Protein AF-0000000084470273 (afdb_homodimer)

Radius of gyration: 23.3 Å; Cα contacts (8 Å, |Δi|>4): 1400; chains: 2; bounding box: 47×70×51 Å

Sequence (486 aa):
MCSEKPTNELYQWSVVSALVDGVASNGLPMSQLLEHGDHGLGTFRGMQGELIVLDGKGFQMRHDGTTRPIDLSPTGDVTPFGMVTRFAPTSTSSASVSEKSGVEPVLSKLCPDARNTHIAFRLDGAFKSITCRTAEGQCFPGEGLKDVVGRQVSITLGPARGTVVGFRSPEFLQGVAVAGVHMHFIDEKRSAGGHVLALETDGEVRVQVAELWRTVMDLPRGDTQFNEATMKLDAEGIRNAEGMCSEKPTNELYQWSVVSALVDGVASNGLPMSQLLEHGDHGLGTFRGMQGELIVLDGKGFQMRHDGTTRPIDLSPTGDVTPFGMVTRFAPTSTSSASVSEKSGVEPVLSKLCPDARNTHIAFRLDGAFKSITCRTAEGQCFPGEGLKDVVGRQVSITLGPARGTVVGFRSPEFLQGVAVAGVHMHFIDEKRSAGGHVLALETDGEVRVQVAELWRTVMDLPRGDTQFNEATMKLDAEGIRNAEG

Secondary structure (DSSP, 8-state):
----PPSSEEEEES-HHHHHTT--SS-EEHHHHTTS-SEEEEE-GGG-SEEEEETTEEEEEPTTS-EEE---STTS-EESSEEEE----SEEEEE--SSGGGHHHHHHHH-TT-TTSEEEEEEEEEEEEEEEEE----SSTT--HHHHHHT-EEEEE-SEEEEEEEEEE-GGGBTTB-BEEEEEEEETTSSSEEEEEEEEESS-EEEEEEEE-EEEEEPPSS-HHHHH------HHHHHHHH-/----PPSSEEEEES-HHHHHTT--SS-EEHHHHTTS-SEEEEE-GGG-SEEEEETTEEEEEPTTS-EEE---STTS-EESSEEEE----SEEEEE--SSGGGHHHHHHHH-TT-TTSEEEEEEEEEEEEEEEEE----SSTT--HHHHHHT-EEEEE-SEEEEEEEEEE-GGGBTTB-BEEEEEEEETTSSSEEEEEEEEESS-EEEEEEEE-EEEEEPPSS-HHHHH------HHHHHHHH-

Foldseek 3Di:
DPPPQDFQAKEKEAFQLLQQQQNFQDAAQPLVVLVAAQAWKAAWRLRAAIWGRHRSWIWGQGQVFWIDTWDRPPPTIGTNIMMHGHHDFPDKDKDWDAKPVRVQVVQCVRPVPQQAFKKKKKWFFWWAKWKAKIFNGHPDGRDGLLVRLVPIDIDMDPRFGWMKTWMAHHPVCQLRYQHGIWIKIAGPVRTGIHTTPMTGGPHMIMMTMDTRHHYDYDYDDPDPSSVPGPSDGDRVSSVVRGD/DPPPQDFQAKEKEAFQLLQQQQNFQDAAQVLVVLVAAQAWKAAWRLRAAIWGRHRSWIWGQGQVFWIDTWDRPPPTIGTNIMMHGHHDFPDKDKDWDAKPVRVQVVQCVRPVPQQAFKKKKKWFFWWAKWKAKIFNGHPDGRDHLLVRLVPIDIDMDPRFGWMKTWMAHHPVCQLRYQHGIWIKIATPVRTGIHTTPMTGGPHMIMMTMDTRHHYDYDYDDPDPSSVPGPSDGDRVSSVVRGD

Nearest PDB structures (foldseek):
  4bt2-assembly1_A  TM=9.642E-01  e=9.698E-26  Brevibacillus brevis
  5yho-assembly1_B  TM=9.409E-01  e=8.278E-25  Klebsiella aerogenes
  6j92-assembly1_A  TM=9.399E-01  e=9.804E-25  Klebsiella aerogenes
  5xne-assembly1_B  TM=9.402E-01  e=6.605E-25  Bacillus subtilis subsp. subtilis str. 168
  6j3d-assembly1_B  TM=9.343E-01  e=7.909E-24  Bacillus spizizenii str. W23

Structure (mmCIF, N/CA/C/O backbone):
data_AF-0000000084470273-model_v1
#
loop_
_entity.id
_entity.type
_entity.pdbx_description
1 polymer 'Alpha-acetolactate decarboxylase'
#
loop_
_atom_site.group_PDB
_atom_site.id
_atom_site.type_symbol
_atom_site.label_atom_id
_atom_site.label_alt_id
_atom_site.label_comp_id
_atom_site.label_asym_id
_atom_site.label_entity_id
_atom_site.label_seq_id
_atom_site.pdbx_PDB_ins_code
_atom_site.Cartn_x
_atom_site.Cartn_y
_atom_site.Cartn_z
_atom_site.occupancy
_atom_site.B_iso_or_equiv
_atom_site.auth_seq_id
_atom_site.auth_comp_id
_atom_site.auth_asym_id
_atom_site.auth_atom_id
_atom_site.pdbx_PDB_model_num
ATOM 1 N N . MET A 1 1 ? 9.93 -10.586 26.5 1 27.81 1 MET A N 1
ATOM 2 C CA . MET A 1 1 ? 10.438 -9.25 26.188 1 27.81 1 MET A CA 1
ATOM 3 C C . MET A 1 1 ? 9.438 -8.469 25.344 1 27.81 1 MET A C 1
ATOM 5 O O . MET A 1 1 ? 8.992 -8.945 24.312 1 27.81 1 MET A O 1
ATOM 9 N N . CYS A 1 2 ? 8.555 -7.734 25.906 1 41.69 2 CYS A N 1
ATOM 10 C CA . CYS A 1 2 ? 7.527 -6.879 25.312 1 41.69 2 CYS A CA 1
ATOM 11 C C . CYS A 1 2 ? 8.062 -6.152 24.094 1 41.69 2 CYS A C 1
ATOM 13 O O . CYS A 1 2 ? 9.031 -5.395 24.188 1 41.69 2 CYS A O 1
ATOM 15 N N . SER A 1 3 ? 8.125 -6.664 22.891 1 51.19 3 SER A N 1
ATOM 16 C CA . SER A 1 3 ? 8.797 -6.227 21.672 1 51.19 3 SER A CA 1
ATOM 17 C C . SER A 1 3 ? 8.586 -4.734 21.422 1 51.19 3 SER A C 1
ATOM 19 O O . SER A 1 3 ? 7.465 -4.234 21.516 1 51.19 3 SER A O 1
ATOM 21 N N . GLU A 1 4 ? 9.516 -3.729 21.703 1 73.38 4 GLU A N 1
ATOM 22 C CA . GLU A 1 4 ? 9.539 -2.297 21.422 1 73.38 4 GLU A CA 1
ATOM 23 C C . GLU A 1 4 ? 8.859 -1.985 20.094 1 73.38 4 GLU A C 1
ATOM 25 O O . GLU A 1 4 ? 9.039 -2.703 19.109 1 73.38 4 GLU A O 1
ATOM 30 N N . LYS A 1 5 ? 7.836 -1.074 20.109 1 87.75 5 LYS A N 1
ATOM 31 C CA . LYS A 1 5 ? 7.121 -0.653 18.906 1 87.75 5 LYS A CA 1
ATOM 32 C C . LYS A 1 5 ? 8.078 -0.064 17.875 1 87.75 5 LYS A C 1
ATOM 34 O O . LYS A 1 5 ? 8.906 0.786 18.203 1 87.75 5 LYS A O 1
ATOM 39 N N . PRO A 1 6 ? 8.125 -0.538 16.688 1 94.81 6 PRO A N 1
ATOM 40 C CA . PRO A 1 6 ? 9.086 -0.103 15.68 1 94.81 6 PRO A CA 1
ATOM 41 C C . PRO A 1 6 ? 8.984 1.389 15.367 1 94.81 6 PRO A C 1
ATOM 43 O O . PRO A 1 6 ? 7.887 1.944 15.344 1 94.81 6 PRO A O 1
ATOM 46 N N . THR A 1 7 ? 10.125 2.076 15.227 1 98.25 7 THR A N 1
ATOM 47 C CA . THR A 1 7 ? 10.164 3.463 14.773 1 98.25 7 THR A CA 1
ATOM 48 C C . THR A 1 7 ? 10.227 3.531 13.25 1 98.25 7 THR A C 1
ATOM 50 O O . THR A 1 7 ? 10.672 2.582 12.602 1 98.25 7 THR A O 1
ATOM 53 N N . ASN A 1 8 ? 9.727 4.617 12.711 1 98.69 8 ASN A N 1
ATOM 54 C CA . ASN A 1 8 ? 9.844 4.965 11.297 1 98.69 8 ASN A CA 1
ATOM 55 C C . ASN A 1 8 ? 9.172 3.924 10.406 1 98.69 8 ASN A C 1
ATOM 57 O O . ASN A 1 8 ? 9.672 3.607 9.328 1 98.69 8 ASN A O 1
ATOM 61 N N . GLU A 1 9 ? 8.188 3.277 10.953 1 98.56 9 GLU A N 1
ATOM 62 C CA . GLU A 1 9 ? 7.18 2.533 10.203 1 98.56 9 GLU A CA 1
ATOM 63 C C . GLU A 1 9 ? 5.934 3.379 9.961 1 98.56 9 GLU A C 1
ATOM 65 O O . GLU A 1 9 ? 5.418 4.012 10.891 1 98.56 9 GLU A O 1
ATOM 70 N N . LEU A 1 10 ? 5.523 3.447 8.695 1 98.94 10 LEU A N 1
ATOM 71 C CA . LEU A 1 10 ? 4.289 4.176 8.43 1 98.94 10 LEU A CA 1
ATOM 72 C C . LEU A 1 10 ? 3.068 3.305 8.703 1 98.94 10 LEU A C 1
ATOM 74 O O . LEU A 1 10 ? 2.963 2.191 8.188 1 98.94 10 LEU A O 1
ATOM 78 N N . TYR A 1 11 ? 2.264 3.764 9.562 1 98.94 11 TYR A N 1
ATOM 79 C CA . TYR A 1 11 ? 0.919 3.207 9.664 1 98.94 11 TYR A CA 1
ATOM 80 C C . TYR A 1 11 ? -0.092 4.086 8.938 1 98.94 11 TYR A C 1
ATOM 82 O O . TYR A 1 11 ? -0.134 5.301 9.148 1 98.94 11 TYR A O 1
ATOM 90 N N . GLN A 1 12 ? -0.857 3.439 8.125 1 98.94 12 GLN A N 1
ATOM 91 C CA . GLN A 1 12 ? -1.868 4.152 7.352 1 98.94 12 GLN A CA 1
ATOM 92 C C . GLN A 1 12 ? -3.236 3.486 7.488 1 98.94 12 GLN A C 1
ATOM 94 O O . GLN A 1 12 ? -3.363 2.273 7.309 1 98.94 12 GLN A O 1
ATOM 99 N N . TRP A 1 13 ? -4.207 4.281 7.871 1 98.88 13 TRP A N 1
ATOM 100 C CA . TRP A 1 13 ? -5.602 3.848 7.824 1 98.88 13 TRP A CA 1
ATOM 101 C C . TRP A 1 13 ? -6.285 4.344 6.555 1 98.88 13 TRP A C 1
ATOM 103 O O . TRP A 1 13 ? -6.34 5.547 6.301 1 98.88 13 TRP A O 1
ATOM 113 N N . SER A 1 14 ? -6.797 3.373 5.766 1 98.75 14 SER A N 1
ATOM 114 C CA . SER A 1 14 ? -7.539 3.645 4.539 1 98.75 14 SER A CA 1
ATOM 115 C C . SER A 1 14 ? -6.66 4.336 3.504 1 98.75 14 SER A C 1
ATOM 117 O O . SER A 1 14 ? -5.438 4.184 3.514 1 98.75 14 SER A O 1
ATOM 119 N N . VAL A 1 15 ? -7.215 4.848 2.455 1 98.62 15 VAL A N 1
ATOM 120 C CA . VAL A 1 15 ? -6.48 5.438 1.339 1 98.62 15 VAL A CA 1
ATOM 121 C C . VAL A 1 15 ? -7.172 6.719 0.885 1 98.62 15 VAL A C 1
ATOM 123 O O . VAL A 1 15 ? -8.367 6.906 1.125 1 98.62 15 VAL A O 1
ATOM 126 N N . VAL A 1 16 ? -6.449 7.562 0.228 1 97.75 16 VAL A N 1
ATOM 127 C CA . VAL A 1 16 ? -6.934 8.883 -0.166 1 97.75 16 VAL A CA 1
ATOM 128 C C . VAL A 1 16 ? -8.078 8.727 -1.169 1 97.75 16 VAL A C 1
ATOM 130 O O . VAL A 1 16 ? -9.047 9.492 -1.133 1 97.75 16 VAL A O 1
ATOM 133 N N . SER A 1 17 ? -8 7.727 -2.068 1 97.56 17 SER A N 1
ATOM 134 C CA . SER A 1 17 ? -9.023 7.523 -3.09 1 97.56 17 SER A CA 1
ATOM 135 C C . SER A 1 17 ? -10.383 7.254 -2.463 1 97.56 17 SER A C 1
ATOM 137 O O . SER A 1 17 ? -11.422 7.578 -3.051 1 97.56 17 SER A O 1
ATOM 139 N N . ALA A 1 18 ? -10.406 6.691 -1.299 1 98.31 18 ALA A N 1
ATOM 140 C CA . ALA A 1 18 ? -11.672 6.492 -0.593 1 98.31 18 ALA A CA 1
ATOM 141 C C . ALA A 1 18 ? -12.312 7.828 -0.226 1 98.31 18 ALA A C 1
ATOM 143 O O . ALA A 1 18 ? -13.523 7.996 -0.35 1 98.31 18 ALA A O 1
ATOM 144 N N . LEU A 1 19 ? -11.508 8.812 0.245 1 97.56 19 LEU A N 1
ATOM 145 C CA . LEU A 1 19 ? -12.016 10.148 0.549 1 97.56 19 LEU A CA 1
ATOM 146 C C . LEU A 1 19 ? -12.547 10.828 -0.709 1 97.56 19 LEU A C 1
ATOM 148 O O . LEU A 1 19 ? -13.562 11.523 -0.659 1 97.56 19 LEU A O 1
ATOM 152 N N . VAL A 1 20 ? -11.797 10.602 -1.802 1 97.06 20 VAL A N 1
ATOM 153 C CA . VAL A 1 20 ? -12.227 11.164 -3.082 1 97.06 20 VAL A CA 1
ATOM 154 C C . VAL A 1 20 ? -13.641 10.695 -3.406 1 97.06 20 VAL A C 1
ATOM 156 O O . VAL A 1 20 ? -14.461 11.469 -3.908 1 97.06 20 VAL A O 1
ATOM 159 N N . ASP A 1 21 ? -13.969 9.477 -2.975 1 97.38 21 ASP A N 1
ATOM 160 C CA . ASP A 1 21 ? -15.273 8.883 -3.244 1 97.38 21 ASP A CA 1
ATOM 161 C C . ASP A 1 21 ? -16.25 9.18 -2.111 1 97.38 21 ASP A C 1
ATOM 163 O O . ASP A 1 21 ? -17.391 8.688 -2.121 1 97.38 21 ASP A O 1
ATOM 167 N N . GLY A 1 22 ? -15.789 9.891 -1.134 1 97.75 22 GLY A N 1
ATOM 168 C CA . GLY A 1 22 ? -16.688 10.352 -0.089 1 97.75 22 GLY A CA 1
ATOM 169 C C . GLY A 1 22 ? -16.812 9.375 1.065 1 97.75 22 GLY A C 1
ATOM 170 O O . GLY A 1 22 ? -17.719 9.5 1.893 1 97.75 22 GLY A O 1
ATOM 171 N N . VAL A 1 23 ? -15.945 8.391 1.112 1 98.5 23 VAL A N 1
ATOM 172 C CA . VAL A 1 23 ? -15.953 7.43 2.213 1 98.5 23 VAL A CA 1
ATOM 173 C C . VAL A 1 23 ? -15.391 8.078 3.473 1 98.5 23 VAL A C 1
ATOM 175 O O . VAL A 1 23 ? -14.172 8.148 3.652 1 98.5 23 VAL A O 1
ATOM 178 N N . ALA A 1 24 ? -16.281 8.484 4.375 1 98.5 24 ALA A N 1
ATOM 179 C CA . ALA A 1 24 ? -15.805 9.195 5.555 1 98.5 24 ALA A CA 1
ATOM 180 C C . ALA A 1 24 ? -16.812 9.117 6.695 1 98.5 24 ALA A C 1
ATOM 182 O O . ALA A 1 24 ? -16.719 9.867 7.672 1 98.5 24 ALA A O 1
ATOM 183 N N . SER A 1 25 ? -17.828 8.227 6.613 1 98.19 25 SER A N 1
ATOM 184 C CA . SER A 1 25 ? -18.859 8.094 7.645 1 98.19 25 SER A CA 1
ATOM 185 C C . SER A 1 25 ? -18.328 7.328 8.852 1 98.19 25 SER A C 1
ATOM 187 O O . SER A 1 25 ? -18.781 7.547 9.977 1 98.19 25 SER A O 1
ATOM 189 N N . ASN A 1 26 ? -17.469 6.414 8.594 1 97.69 26 ASN A N 1
ATOM 190 C CA . ASN A 1 26 ? -16.844 5.59 9.625 1 97.69 26 ASN A CA 1
ATOM 191 C C . ASN A 1 26 ? -15.328 5.762 9.633 1 97.69 26 ASN A C 1
ATOM 193 O O . ASN A 1 26 ? -14.773 6.453 8.781 1 97.69 26 ASN A O 1
ATOM 197 N N . GLY A 1 27 ? -14.703 5.215 10.633 1 98 27 GLY A N 1
ATOM 198 C CA . GLY A 1 27 ? -13.258 5.316 10.695 1 98 27 GLY A CA 1
ATOM 199 C C . GLY A 1 27 ? -12.648 4.562 11.859 1 98 27 GLY A C 1
ATOM 200 O O . GLY A 1 27 ? -13.344 3.809 12.547 1 98 27 GLY A O 1
ATOM 201 N N . LEU A 1 28 ? -11.414 4.684 12.008 1 98.62 28 LEU A N 1
ATOM 202 C CA . LEU A 1 28 ? -10.625 4.125 13.102 1 98.62 28 LEU A CA 1
ATOM 203 C C . LEU A 1 28 ? -10.68 5.031 14.328 1 98.62 28 LEU A C 1
ATOM 205 O O . LEU A 1 28 ? -10.484 6.242 14.219 1 98.62 28 LEU A O 1
ATOM 209 N N . PRO A 1 29 ? -11.008 4.453 15.469 1 98.62 29 PRO A N 1
ATOM 210 C CA . PRO A 1 29 ? -10.883 5.285 16.656 1 98.62 29 PRO A CA 1
ATOM 211 C C . PRO A 1 29 ? -9.5 5.918 16.797 1 98.62 29 PRO A C 1
ATOM 213 O O . PRO A 1 29 ? -8.484 5.246 16.594 1 98.62 29 PRO A O 1
ATOM 216 N N . MET A 1 30 ? -9.5 7.195 17.188 1 98.56 30 MET A N 1
ATOM 217 C CA . MET A 1 30 ? -8.242 7.934 17.266 1 98.56 30 MET A CA 1
ATOM 218 C C . MET A 1 30 ? -7.297 7.301 18.281 1 98.56 30 MET A C 1
ATOM 220 O O . MET A 1 30 ? -6.078 7.309 18.094 1 98.56 30 MET A O 1
ATOM 224 N N . SER A 1 31 ? -7.855 6.766 19.344 1 98.44 31 SER A N 1
ATOM 225 C CA . SER A 1 31 ? -7.039 6.094 20.344 1 98.44 31 SER A CA 1
ATOM 226 C C . SER A 1 31 ? -6.246 4.941 19.734 1 98.44 31 SER A C 1
ATOM 228 O O . SER A 1 31 ? -5.105 4.691 20.125 1 98.44 31 SER A O 1
ATOM 230 N N . GLN A 1 32 ? -6.797 4.246 18.812 1 98.25 32 GLN A N 1
ATOM 231 C CA . GLN A 1 32 ? -6.113 3.15 18.141 1 98.25 32 GLN A CA 1
ATOM 232 C C . GLN A 1 32 ? -5.059 3.674 17.172 1 98.25 32 GLN A C 1
ATOM 234 O O . GLN A 1 32 ? -3.963 3.115 17.078 1 98.25 32 GLN A O 1
ATOM 239 N N . LEU A 1 33 ? -5.453 4.715 16.422 1 98.62 33 LEU A N 1
ATOM 240 C CA . LEU A 1 33 ? -4.473 5.316 15.516 1 98.62 33 LEU A CA 1
ATOM 241 C C . LEU A 1 33 ? -3.201 5.691 16.266 1 98.62 33 LEU A C 1
ATOM 243 O O . LEU A 1 33 ? -2.094 5.395 15.82 1 98.62 33 LEU A O 1
ATOM 247 N N . LEU A 1 34 ? -3.35 6.293 17.422 1 98.38 34 LEU A N 1
ATOM 248 C CA . LEU A 1 34 ? -2.223 6.84 18.172 1 98.38 34 LEU A CA 1
ATOM 249 C C . LEU A 1 34 ? -1.395 5.727 18.797 1 98.38 34 LEU A C 1
ATOM 251 O O . LEU A 1 34 ? -0.276 5.965 19.25 1 98.38 34 LEU A O 1
ATOM 255 N N . GLU A 1 35 ? -1.901 4.516 18.828 1 97.81 35 GLU A N 1
ATOM 256 C CA . GLU A 1 35 ? -1.09 3.371 19.234 1 97.81 35 GLU A CA 1
ATOM 257 C C . GLU A 1 35 ? 0.026 3.102 18.234 1 97.81 35 GLU A C 1
ATOM 259 O O . GLU A 1 35 ? 1.032 2.475 18.578 1 97.81 35 GLU A O 1
ATOM 264 N N . HIS A 1 36 ? -0.146 3.607 17.047 1 98.25 36 HIS A N 1
ATOM 265 C CA . HIS A 1 36 ? 0.781 3.252 15.984 1 98.25 36 HIS A CA 1
ATOM 266 C C . HIS A 1 36 ? 1.788 4.371 15.734 1 98.25 36 HIS A C 1
ATOM 268 O O . HIS A 1 36 ? 2.734 4.195 14.961 1 98.25 36 HIS A O 1
ATOM 274 N N . GLY A 1 37 ? 1.578 5.52 16.297 1 98.56 37 GLY A N 1
ATOM 275 C CA . GLY A 1 37 ? 2.531 6.574 16.016 1 98.56 37 GLY A CA 1
ATOM 276 C C . GLY A 1 37 ? 2.289 7.836 16.812 1 98.56 37 GLY A C 1
ATOM 277 O O . GLY A 1 37 ? 1.242 7.984 17.453 1 98.56 37 GLY A O 1
ATOM 278 N N . ASP A 1 38 ? 3.256 8.789 16.766 1 98.88 38 ASP A N 1
ATOM 279 C CA . ASP A 1 38 ? 3.23 10.039 17.516 1 98.88 38 ASP A CA 1
ATOM 280 C C . ASP A 1 38 ? 3.385 11.242 16.594 1 98.88 38 ASP A C 1
ATOM 282 O O . ASP A 1 38 ? 3.549 12.367 17.047 1 98.88 38 ASP A O 1
ATOM 286 N N . HIS A 1 39 ? 3.445 11.008 15.336 1 98.94 39 HIS A N 1
ATOM 287 C CA . HIS A 1 39 ? 3.641 11.969 14.258 1 98.94 39 HIS A CA 1
ATOM 288 C C . HIS A 1 39 ? 2.752 11.648 13.062 1 98.94 39 HIS A C 1
ATOM 290 O O . HIS A 1 39 ? 2.824 10.539 12.516 1 98.94 39 HIS A O 1
ATOM 296 N N . GLY A 1 40 ? 1.909 12.609 12.711 1 98.88 40 GLY A N 1
ATOM 297 C CA . GLY A 1 40 ? 1.104 12.227 11.555 1 98.88 40 GLY A CA 1
ATOM 298 C C . GLY A 1 40 ? 0.033 13.242 11.219 1 98.88 40 GLY A C 1
ATOM 299 O O . GLY A 1 40 ? 0.014 14.344 11.773 1 98.88 40 GLY A O 1
ATOM 300 N N . LEU A 1 41 ? -0.752 12.969 10.211 1 98.75 41 LEU A N 1
ATOM 301 C CA . LEU A 1 41 ? -1.821 13.82 9.711 1 98.75 41 LEU A CA 1
ATOM 302 C C . LEU A 1 41 ? -2.982 12.984 9.18 1 98.75 41 LEU A C 1
ATOM 304 O O . LEU A 1 41 ? -2.85 11.773 9.008 1 98.75 41 LEU A O 1
ATOM 308 N N . GLY A 1 42 ? -4.086 13.578 8.945 1 98 42 GLY A N 1
ATOM 309 C CA . GLY A 1 42 ? -5.312 12.969 8.469 1 98 42 GLY A CA 1
ATOM 310 C C . GLY A 1 42 ? -6.523 13.867 8.602 1 98 42 GLY A C 1
ATOM 311 O O . GLY A 1 42 ? -6.414 15.086 8.445 1 98 42 GLY A O 1
ATOM 312 N N . THR A 1 43 ? -7.621 13.242 8.68 1 97.88 43 THR A N 1
ATOM 313 C CA . THR A 1 43 ? -8.867 13.984 8.82 1 97.88 43 THR A CA 1
ATOM 314 C C . THR A 1 43 ? -9.828 13.25 9.75 1 97.88 43 THR A C 1
ATOM 316 O O . THR A 1 43 ? -9.445 12.289 10.422 1 97.88 43 THR A O 1
ATOM 319 N N . PHE A 1 44 ? -11.023 13.789 9.906 1 97.81 44 PHE A N 1
ATOM 320 C CA . PHE A 1 44 ? -12.016 13.273 10.844 1 97.81 44 PHE A CA 1
ATOM 321 C C . PHE A 1 44 ? -13.258 12.797 10.102 1 97.81 44 PHE A C 1
ATOM 323 O O . PHE A 1 44 ? -13.398 13.031 8.898 1 97.81 44 PHE A O 1
ATOM 330 N N . ARG A 1 45 ? -14.125 12.094 10.883 1 97.81 45 ARG A N 1
ATOM 331 C CA . ARG A 1 45 ? -15.414 11.688 10.336 1 97.81 45 ARG A CA 1
ATOM 332 C C . ARG A 1 45 ? -16.062 12.828 9.555 1 97.81 45 ARG A C 1
ATOM 334 O O . ARG A 1 45 ? -16.094 13.969 10.016 1 97.81 45 ARG A O 1
ATOM 341 N N . GLY A 1 46 ? -16.484 12.453 8.328 1 97.62 46 GLY A N 1
ATOM 342 C CA . GLY A 1 46 ? -17.125 13.445 7.473 1 97.62 46 GLY A CA 1
ATOM 343 C C . GLY A 1 46 ? -16.156 14.477 6.934 1 97.62 46 GLY A C 1
ATOM 344 O O . GLY A 1 46 ? -16.562 15.539 6.473 1 97.62 46 GLY A O 1
ATOM 345 N N . MET A 1 47 ? -14.859 14.211 7.059 1 96.88 47 MET A N 1
ATOM 346 C CA . MET A 1 47 ? -13.805 15.125 6.637 1 96.88 47 MET A CA 1
ATOM 347 C C . MET A 1 47 ? -13.945 16.484 7.328 1 96.88 47 MET A C 1
ATOM 349 O O . MET A 1 47 ? -13.711 17.516 6.715 1 96.88 47 MET A O 1
ATOM 353 N N . GLN A 1 48 ? -14.398 16.406 8.594 1 95.44 48 GLN A N 1
ATOM 354 C CA . GLN A 1 48 ? -14.625 17.609 9.375 1 95.44 48 GLN A CA 1
ATOM 355 C C . GLN A 1 48 ? -13.344 18.047 10.094 1 95.44 48 GLN A C 1
ATOM 357 O O . GLN A 1 48 ? -13.188 17.781 11.289 1 95.44 48 GLN A O 1
ATOM 362 N N . GLY A 1 49 ? -12.523 18.812 9.367 1 95.19 49 GLY A N 1
ATOM 363 C CA . GLY A 1 49 ? -11.305 19.328 9.969 1 95.19 49 GLY A CA 1
ATOM 364 C C . GLY A 1 49 ? -10.07 18.531 9.57 1 95.19 49 GLY A C 1
ATOM 365 O O . GLY A 1 49 ? -10.156 17.578 8.805 1 95.19 49 GLY A O 1
ATOM 366 N N . GLU A 1 50 ? -8.961 19.016 10.062 1 96.31 50 GLU A N 1
ATOM 367 C CA . GLU A 1 50 ? -7.66 18.422 9.789 1 96.31 50 GLU A CA 1
ATOM 368 C C . GLU A 1 50 ? -7.035 17.844 11.055 1 96.31 50 GLU A C 1
ATOM 370 O O . GLU A 1 50 ? -7.141 18.438 12.133 1 96.31 50 GLU A O 1
ATOM 375 N N . LEU A 1 51 ? -6.449 16.719 10.891 1 98.06 51 LEU A N 1
ATOM 376 C CA . LEU A 1 51 ? -5.766 16.062 11.992 1 98.06 51 LEU A CA 1
ATOM 377 C C . LEU A 1 51 ? -4.273 16.391 11.984 1 98.06 51 LEU A C 1
ATOM 379 O O . LEU A 1 51 ? -3.625 16.312 10.938 1 98.06 51 LEU A O 1
ATOM 383 N N . ILE A 1 52 ? -3.768 16.766 13.102 1 98.44 52 ILE A N 1
ATOM 384 C CA . ILE A 1 52 ? -2.334 16.875 13.344 1 98.44 52 ILE A CA 1
ATOM 385 C C . ILE A 1 52 ? -1.944 16.031 14.555 1 98.44 52 ILE A C 1
ATOM 387 O O . ILE A 1 52 ? -2.5 16.203 15.641 1 98.44 52 ILE A O 1
ATOM 391 N N . VAL A 1 53 ? -1.119 15.094 14.344 1 98.88 53 VAL A N 1
ATOM 392 C CA . VAL A 1 53 ? -0.507 14.352 15.438 1 98.88 53 VAL A CA 1
ATOM 393 C C . VAL A 1 53 ? 0.931 14.82 15.648 1 98.88 53 VAL A C 1
ATOM 395 O O . VAL A 1 53 ? 1.759 14.727 14.734 1 98.88 53 VAL A O 1
ATOM 398 N N . LEU A 1 54 ? 1.187 15.336 16.781 1 98.75 54 LEU A N 1
ATOM 399 C CA . LEU A 1 54 ? 2.494 15.883 17.125 1 98.75 54 LEU A CA 1
ATOM 400 C C . LEU A 1 54 ? 2.906 15.461 18.531 1 98.75 54 LEU A C 1
ATOM 402 O O . LEU A 1 54 ? 2.197 15.75 19.5 1 98.75 54 LEU A O 1
ATOM 406 N N . ASP A 1 55 ? 4.02 14.719 18.609 1 98.25 55 ASP A N 1
ATOM 407 C CA . ASP A 1 55 ? 4.574 14.258 19.875 1 98.25 55 ASP A CA 1
ATOM 408 C C . ASP A 1 55 ? 3.564 13.406 20.641 1 98.25 55 ASP A C 1
ATOM 410 O O . ASP A 1 55 ? 3.406 13.555 21.859 1 98.25 55 ASP A O 1
ATOM 414 N N . GLY A 1 56 ? 2.834 12.648 19.922 1 98.12 56 GLY A N 1
ATOM 415 C CA . GLY A 1 56 ? 1.938 11.672 20.531 1 98.12 56 GLY A CA 1
ATOM 416 C C . GLY A 1 56 ? 0.579 12.25 20.875 1 98.12 56 GLY A C 1
ATOM 417 O O . GLY A 1 56 ? -0.296 11.531 21.375 1 98.12 56 GLY A O 1
ATOM 418 N N . LYS A 1 57 ? 0.421 13.516 20.625 1 98.38 57 LYS A N 1
ATOM 419 C CA . LYS A 1 57 ? -0.863 14.172 20.875 1 98.38 57 LYS A CA 1
ATOM 420 C C . LYS A 1 57 ? -1.553 14.523 19.562 1 98.38 57 LYS A C 1
ATOM 422 O O . LYS A 1 57 ? -0.898 14.945 18.594 1 98.38 57 LYS A O 1
ATOM 427 N N . GLY A 1 58 ? -2.871 14.344 19.562 1 98.38 58 GLY A N 1
ATOM 428 C CA . GLY A 1 58 ? -3.662 14.68 18.391 1 98.38 58 GLY A CA 1
ATOM 429 C C . GLY A 1 58 ? -4.477 15.945 18.562 1 98.38 58 GLY A C 1
ATOM 430 O O . GLY A 1 58 ? -4.992 16.219 19.656 1 98.38 58 GLY A O 1
ATOM 431 N N . PHE A 1 59 ? -4.602 16.703 17.5 1 98.38 59 PHE A N 1
ATOM 432 C CA . PHE A 1 59 ? -5.387 17.922 17.469 1 98.38 59 PHE A CA 1
ATOM 433 C C . PHE A 1 59 ? -6.27 17.953 16.219 1 98.38 59 PHE A C 1
ATOM 435 O O . PHE A 1 59 ? -5.871 17.484 15.156 1 98.38 59 PHE A O 1
ATOM 442 N N . GLN A 1 60 ? -7.418 18.469 16.391 1 97.62 60 GLN A N 1
ATOM 443 C CA . GLN A 1 60 ? -8.281 18.781 15.266 1 97.62 60 GLN A CA 1
ATOM 444 C C . GLN A 1 60 ? -8.289 20.281 14.969 1 97.62 60 GLN A C 1
ATOM 446 O O . GLN A 1 60 ? -8.617 21.078 15.836 1 97.62 60 GLN A O 1
ATOM 451 N N . MET A 1 61 ? -7.879 20.562 13.812 1 94.94 61 MET A N 1
ATOM 452 C CA . MET A 1 61 ? -8.117 21.906 13.305 1 94.94 61 MET A CA 1
ATOM 453 C C . MET A 1 61 ? -9.516 22.016 12.711 1 94.94 61 MET A C 1
ATOM 455 O O . MET A 1 61 ? -9.875 21.281 11.797 1 94.94 61 MET A O 1
ATOM 459 N N . ARG A 1 62 ? -10.203 22.984 13.148 1 92.19 62 ARG A N 1
ATOM 460 C CA . ARG A 1 62 ? -11.609 23.109 12.797 1 92.19 62 ARG A CA 1
ATOM 461 C C . ARG A 1 62 ? -11.812 24.172 11.719 1 92.19 62 ARG A C 1
ATOM 463 O O . ARG A 1 62 ? -10.906 24.953 11.438 1 92.19 62 ARG A O 1
ATOM 470 N N . HIS A 1 63 ? -12.969 24.141 11.148 1 88.62 63 HIS A N 1
ATOM 471 C CA . HIS A 1 63 ? -13.289 25 10.016 1 88.62 63 HIS A CA 1
ATOM 472 C C . HIS A 1 63 ? -13.203 26.469 10.398 1 88.62 63 HIS A C 1
ATOM 474 O O . HIS A 1 63 ? -12.938 27.328 9.547 1 88.62 63 HIS A O 1
ATOM 480 N N . ASP A 1 64 ? -13.344 26.781 11.648 1 83 64 ASP A N 1
ATOM 481 C CA . ASP A 1 64 ? -13.32 28.172 12.07 1 83 64 ASP A CA 1
ATOM 482 C C . ASP A 1 64 ? -11.898 28.609 12.406 1 83 64 ASP A C 1
ATOM 484 O O . ASP A 1 64 ? -11.688 29.719 12.914 1 83 64 ASP A O 1
ATOM 488 N N . GLY A 1 65 ? -10.969 27.734 12.188 1 79.31 65 GLY A N 1
ATOM 489 C CA . GLY A 1 65 ? -9.57 28.078 12.375 1 79.31 65 GLY A CA 1
ATOM 490 C C . GLY A 1 65 ? -9.047 27.734 13.75 1 79.31 65 GLY A C 1
ATOM 491 O O . GLY A 1 65 ? -7.848 27.859 14.016 1 79.31 65 GLY A O 1
ATOM 492 N N . THR A 1 66 ? -9.898 27.203 14.562 1 87.5 66 THR A N 1
ATOM 493 C CA . THR A 1 66 ? -9.453 26.828 15.898 1 87.5 66 THR A CA 1
ATOM 494 C C . THR A 1 66 ? -9.031 25.359 15.945 1 87.5 66 THR A C 1
ATOM 496 O O . THR A 1 66 ? -9.266 24.625 14.992 1 87.5 66 THR A O 1
ATOM 499 N N . THR A 1 67 ? -8.32 25.125 17.031 1 94.06 67 THR A N 1
ATOM 500 C CA . THR A 1 67 ? -7.879 23.75 17.25 1 94.06 67 THR A CA 1
ATOM 501 C C . THR A 1 67 ? -8.445 23.203 18.547 1 94.06 67 THR A C 1
ATOM 503 O O . THR A 1 67 ? -8.742 23.953 19.484 1 94.06 67 THR A O 1
ATOM 506 N N . ARG A 1 68 ? -8.688 21.969 18.672 1 96.38 68 ARG A N 1
ATOM 507 C CA . ARG A 1 68 ? -9.023 21.281 19.922 1 96.38 68 ARG A CA 1
ATOM 508 C C . ARG A 1 68 ? -8.281 19.953 20.031 1 96.38 68 ARG A C 1
ATOM 510 O O . ARG A 1 68 ? -7.992 19.312 19.016 1 96.38 68 ARG A O 1
ATOM 517 N N . PRO A 1 69 ? -7.98 19.594 21.234 1 97.81 69 PRO A N 1
ATOM 518 C CA . PRO A 1 69 ? -7.469 18.219 21.406 1 97.81 69 PRO A CA 1
ATOM 519 C C . PRO A 1 69 ? -8.469 17.156 20.953 1 97.81 69 PRO A C 1
ATOM 521 O O . PRO A 1 69 ? -9.688 17.375 21.047 1 97.81 69 PRO A O 1
ATOM 524 N N . ILE A 1 70 ? -7.961 16.094 20.5 1 98 70 ILE A N 1
ATOM 525 C CA . ILE A 1 70 ? -8.836 15.023 20.031 1 98 70 ILE A CA 1
ATOM 526 C C . ILE A 1 70 ? -9.453 14.297 21.219 1 98 70 ILE A C 1
ATOM 528 O O . ILE A 1 70 ? -8.859 14.25 22.297 1 98 70 ILE A O 1
ATOM 532 N N . ASP A 1 71 ? -10.602 13.812 21.062 1 98.31 71 ASP A N 1
ATOM 533 C CA . ASP A 1 71 ? -11.305 12.992 22.031 1 98.31 71 ASP A CA 1
ATOM 534 C C . ASP A 1 71 ? -10.938 11.523 21.891 1 98.31 71 ASP A C 1
ATOM 536 O O . ASP A 1 71 ? -11.305 10.883 20.891 1 98.31 71 ASP A O 1
ATOM 540 N N . LEU A 1 72 ? -10.312 10.938 22.891 1 98.06 72 LEU A N 1
ATOM 541 C CA . LEU A 1 72 ? -9.773 9.586 22.812 1 98.06 72 LEU A CA 1
ATOM 542 C C . LEU A 1 72 ? -10.688 8.594 23.531 1 98.06 72 LEU A C 1
ATOM 544 O O . LEU A 1 72 ? -10.328 7.43 23.703 1 98.06 72 LEU A O 1
ATOM 548 N N . SER A 1 73 ? -11.828 9.086 23.984 1 97.5 73 SER A N 1
ATOM 549 C CA . SER A 1 73 ? -12.766 8.18 24.625 1 97.5 73 SER A CA 1
ATOM 550 C C . SER A 1 73 ? -13.281 7.125 23.656 1 97.5 73 SER A C 1
ATOM 552 O O . SER A 1 73 ? -13.156 7.281 22.438 1 97.5 73 SER A O 1
ATOM 554 N N . PRO A 1 74 ? -13.828 6.023 24.047 1 93.94 74 PRO A N 1
ATOM 555 C CA . PRO A 1 74 ? -14.32 4.945 23.188 1 93.94 74 PRO A CA 1
ATOM 556 C C . PRO A 1 74 ? -15.336 5.434 22.156 1 93.94 74 PRO A C 1
ATOM 558 O O . PRO A 1 74 ? -15.461 4.848 21.078 1 93.94 74 PRO A O 1
ATOM 561 N N . THR A 1 75 ? -16.047 6.426 22.438 1 94.5 75 THR A N 1
ATOM 562 C CA . THR A 1 75 ? -17.031 6.973 21.516 1 94.5 75 THR A CA 1
ATOM 563 C C . THR A 1 75 ? -16.531 8.297 20.938 1 94.5 75 THR A C 1
ATOM 565 O O . THR A 1 75 ? -17.328 9.078 20.406 1 94.5 75 THR A O 1
ATOM 568 N N . GLY A 1 76 ? -15.258 8.484 21.078 1 97.19 76 GLY A N 1
ATOM 569 C CA . GLY A 1 76 ? -14.688 9.766 20.688 1 97.19 76 GLY A CA 1
ATOM 570 C C . GLY A 1 76 ? -14.391 9.852 19.203 1 97.19 76 GLY A C 1
ATOM 571 O O . GLY A 1 76 ? -15.125 9.289 18.391 1 97.19 76 GLY A O 1
ATOM 572 N N . ASP A 1 77 ? -13.414 10.578 18.891 1 98.38 77 ASP A N 1
ATOM 573 C CA . ASP A 1 77 ? -13.102 10.914 17.5 1 98.38 77 ASP A CA 1
ATOM 574 C C . ASP A 1 77 ? -12.633 9.688 16.719 1 98.38 77 ASP A C 1
ATOM 576 O O . ASP A 1 77 ? -11.961 8.812 17.281 1 98.38 77 ASP A O 1
ATOM 580 N N . VAL A 1 78 ? -13 9.625 15.461 1 98.5 78 VAL A N 1
ATOM 581 C CA . VAL A 1 78 ? -12.516 8.602 14.539 1 98.5 78 VAL A CA 1
ATOM 582 C C . VAL A 1 78 ? -11.922 9.266 13.297 1 98.5 78 VAL A C 1
ATOM 584 O O . VAL A 1 78 ? -12.227 10.422 13 1 98.5 78 VAL A O 1
ATOM 587 N N . THR A 1 79 ? -11.094 8.602 12.641 1 98.75 79 THR A N 1
ATOM 588 C CA . THR A 1 79 ? -10.5 9.094 11.406 1 98.75 79 THR A CA 1
ATOM 589 C C . THR A 1 79 ? -10.852 8.188 10.234 1 98.75 79 THR A C 1
ATOM 591 O O . THR A 1 79 ? -10.609 6.977 10.289 1 98.75 79 THR A O 1
ATOM 594 N N . PRO A 1 80 ? -11.422 8.719 9.172 1 98.75 80 PRO A N 1
ATOM 595 C CA . PRO A 1 80 ? -11.617 7.926 7.957 1 98.75 80 PRO A CA 1
ATOM 596 C C . PRO A 1 80 ? -10.328 7.742 7.156 1 98.75 80 PRO A C 1
ATOM 598 O O . PRO A 1 80 ? -10.281 6.922 6.238 1 98.75 80 PRO A O 1
ATOM 601 N N . PHE A 1 81 ? -9.367 8.516 7.414 1 98.75 81 PHE A N 1
ATOM 602 C CA . PHE A 1 81 ? -8.039 8.445 6.812 1 98.75 81 PHE A CA 1
ATOM 603 C C . PHE A 1 81 ? -6.992 9.055 7.738 1 98.75 81 PHE A C 1
ATOM 605 O O . PHE A 1 81 ? -7.148 10.18 8.211 1 98.75 81 PHE A O 1
ATOM 612 N N . GLY A 1 82 ? -5.891 8.297 7.922 1 98.81 82 GLY A N 1
ATOM 613 C CA . GLY A 1 82 ? -4.797 8.812 8.734 1 98.81 82 GLY A CA 1
ATOM 614 C C . GLY A 1 82 ? -3.471 8.133 8.445 1 98.81 82 GLY A C 1
ATOM 615 O O . GLY A 1 82 ? -3.43 6.941 8.141 1 98.81 82 GLY A O 1
ATOM 616 N N . MET A 1 83 ? -2.426 8.875 8.5 1 98.94 83 MET A N 1
ATOM 617 C CA . MET A 1 83 ? -1.041 8.422 8.406 1 98.94 83 MET A CA 1
ATOM 618 C C . MET A 1 83 ? -0.253 8.812 9.648 1 98.94 83 MET A C 1
ATOM 620 O O . MET A 1 83 ? -0.223 9.984 10.023 1 98.94 83 MET A O 1
ATOM 624 N N . VAL A 1 84 ? 0.329 7.828 10.32 1 98.94 84 VAL A N 1
ATOM 625 C CA . VAL A 1 84 ? 1.134 8.141 11.492 1 98.94 84 VAL A CA 1
ATOM 626 C C . VAL A 1 84 ? 2.385 7.27 11.516 1 98.94 84 VAL A C 1
ATOM 628 O O . VAL A 1 84 ? 2.422 6.215 10.875 1 98.94 84 VAL A O 1
ATOM 631 N N . THR A 1 85 ? 3.338 7.691 12.164 1 98.94 85 THR A N 1
ATOM 632 C CA . THR A 1 85 ? 4.57 6.957 12.43 1 98.94 85 THR A CA 1
ATOM 633 C C . THR A 1 85 ? 5.133 7.32 13.797 1 98.94 85 THR A C 1
ATOM 635 O O . THR A 1 85 ? 4.785 8.359 14.359 1 98.94 85 THR A O 1
ATOM 638 N N . ARG A 1 86 ? 5.809 6.387 14.398 1 98.88 86 ARG A N 1
ATOM 639 C CA . ARG A 1 86 ? 6.684 6.762 15.5 1 98.88 86 ARG A CA 1
ATOM 640 C C . ARG A 1 86 ? 7.973 7.395 14.992 1 98.88 86 ARG A C 1
ATOM 642 O O . ARG A 1 86 ? 8.914 6.688 14.625 1 98.88 86 ARG A O 1
ATOM 649 N N . PHE A 1 87 ? 7.984 8.688 15.039 1 98.88 87 PHE A N 1
ATOM 650 C CA . PHE A 1 87 ? 8.977 9.469 14.312 1 98.88 87 PHE A CA 1
ATOM 651 C C . PHE A 1 87 ? 10.297 9.5 15.078 1 98.88 87 PHE A C 1
ATOM 653 O O . PHE A 1 87 ? 10.367 10.031 16.188 1 98.88 87 PHE A O 1
ATOM 660 N N . ALA A 1 88 ? 11.242 8.898 14.516 1 98.75 88 ALA A N 1
ATOM 661 C CA . ALA A 1 88 ? 12.633 8.953 14.969 1 98.75 88 ALA A CA 1
ATOM 662 C C . ALA A 1 88 ? 13.547 9.508 13.875 1 98.75 88 ALA A C 1
ATOM 664 O O . ALA A 1 88 ? 14.047 8.75 13.031 1 98.75 88 ALA A O 1
ATOM 665 N N . PRO A 1 89 ? 13.758 10.805 13.891 1 98.69 89 PRO A N 1
ATOM 666 C CA . PRO A 1 89 ? 14.531 11.406 12.797 1 98.69 89 PRO A CA 1
ATOM 667 C C . PRO A 1 89 ? 15.922 10.797 12.648 1 98.69 89 PRO A C 1
ATOM 669 O O . PRO A 1 89 ? 16.578 10.516 13.648 1 98.69 89 PRO A O 1
ATOM 672 N N . THR A 1 90 ? 16.328 10.578 11.438 1 98.19 90 THR A N 1
ATOM 673 C CA . THR A 1 90 ? 17.656 10.031 11.141 1 98.19 90 THR A CA 1
ATOM 674 C C . THR A 1 90 ? 18.594 11.125 10.672 1 98.19 90 THR A C 1
ATOM 676 O O . THR A 1 90 ? 19.812 10.93 10.641 1 98.19 90 THR A O 1
ATOM 679 N N . SER A 1 91 ? 18.062 12.195 10.188 1 98.06 91 SER A N 1
ATOM 680 C CA . SER A 1 91 ? 18.828 13.367 9.766 1 98.06 91 SER A CA 1
ATOM 681 C C . SER A 1 91 ? 18.141 14.656 10.219 1 98.06 91 SER A C 1
ATOM 683 O O . SER A 1 91 ? 16.922 14.734 10.25 1 98.06 91 SER A O 1
ATOM 685 N N . THR A 1 92 ? 18.922 15.594 10.656 1 98.19 92 THR A N 1
ATOM 686 C CA . THR A 1 92 ? 18.469 16.922 11.055 1 98.19 92 THR A CA 1
ATOM 687 C C . THR A 1 92 ? 19.344 18 10.414 1 98.19 92 THR A C 1
ATOM 689 O O . THR A 1 92 ? 20.562 17.859 10.328 1 98.19 92 THR A O 1
ATOM 692 N N . SER A 1 93 ? 18.672 18.984 9.969 1 98.38 93 SER A N 1
ATOM 693 C CA . SER A 1 93 ? 19.375 20.125 9.391 1 98.38 93 SER A CA 1
ATOM 694 C C . SER A 1 93 ? 18.562 21.406 9.57 1 98.38 93 SER A C 1
ATOM 696 O O . SER A 1 93 ? 17.594 21.438 10.32 1 98.38 93 SER A O 1
ATOM 698 N N . SER A 1 94 ? 19.078 22.5 9.07 1 98.62 94 SER A N 1
ATOM 699 C CA . SER A 1 94 ? 18.375 23.781 8.984 1 98.62 94 SER A CA 1
ATOM 700 C C . SER A 1 94 ? 18.219 24.219 7.535 1 98.62 94 SER A C 1
ATOM 702 O O . SER A 1 94 ? 19.094 23.969 6.703 1 98.62 94 SER A O 1
ATOM 704 N N . ALA A 1 95 ? 17.125 24.797 7.289 1 98.5 95 ALA A N 1
ATOM 705 C CA . ALA A 1 95 ? 16.891 25.297 5.938 1 98.5 95 ALA A CA 1
ATOM 706 C C . ALA A 1 95 ? 15.906 26.469 5.957 1 98.5 95 ALA A C 1
ATOM 708 O O . ALA A 1 95 ? 15.133 26.625 6.906 1 98.5 95 ALA A O 1
ATOM 709 N N . SER A 1 96 ? 16.016 27.297 4.992 1 98.44 96 SER A N 1
ATOM 710 C CA . SER A 1 96 ? 15.008 28.312 4.707 1 98.44 96 SER A CA 1
ATOM 711 C C . SER A 1 96 ? 14.273 28.016 3.404 1 98.44 96 SER A C 1
ATOM 713 O O . SER A 1 96 ? 14.891 27.609 2.418 1 98.44 96 SER A O 1
ATOM 715 N N . VAL A 1 97 ? 12.992 28.125 3.516 1 97.94 97 VAL A N 1
ATOM 716 C CA . VAL A 1 97 ? 12.18 27.906 2.324 1 97.94 97 VAL A CA 1
ATOM 717 C C . VAL A 1 97 ? 11.289 29.109 2.072 1 97.94 97 VAL A C 1
ATOM 719 O O . VAL A 1 97 ? 10.664 29.641 3 1 97.94 97 VAL A O 1
ATOM 722 N N . SER A 1 98 ? 11.172 29.562 0.79 1 97.75 98 SER A N 1
ATOM 723 C CA . SER A 1 98 ? 10.438 30.766 0.451 1 97.75 98 SER A CA 1
ATOM 724 C C . SER A 1 98 ? 9.008 30.453 0.019 1 97.75 98 SER A C 1
ATOM 726 O O . SER A 1 98 ? 8.164 31.344 -0.049 1 97.75 98 SER A O 1
ATOM 728 N N . GLU A 1 99 ? 8.781 29.219 -0.324 1 97.94 99 GLU A N 1
ATOM 729 C CA . GLU A 1 99 ? 7.465 28.734 -0.722 1 97.94 99 GLU A CA 1
ATOM 730 C C . GLU A 1 99 ? 7.344 27.234 -0.527 1 97.94 99 GLU A C 1
ATOM 732 O O . GLU A 1 99 ? 8.344 26.547 -0.306 1 97.94 99 GLU A O 1
ATOM 737 N N . LYS A 1 100 ? 6.18 26.766 -0.625 1 97.5 100 LYS A N 1
ATOM 738 C CA . LYS A 1 100 ? 5.883 25.359 -0.338 1 97.5 100 LYS A CA 1
ATOM 739 C C . LYS A 1 100 ? 6.707 24.438 -1.224 1 97.5 100 LYS A C 1
ATOM 741 O O . LYS A 1 100 ? 7.18 23.391 -0.768 1 97.5 100 LYS A O 1
ATOM 746 N N . SER A 1 101 ? 6.863 24.797 -2.553 1 97.19 101 SER A N 1
ATOM 747 C CA . SER A 1 101 ? 7.562 23.938 -3.506 1 97.19 101 SER A CA 1
ATOM 748 C C . SER A 1 101 ? 9.031 23.781 -3.125 1 97.19 101 SER A C 1
ATOM 750 O O . SER A 1 101 ? 9.711 22.875 -3.625 1 97.19 101 SER A O 1
ATOM 752 N N . GLY A 1 102 ? 9.531 24.625 -2.248 1 98.12 102 GLY A N 1
ATOM 753 C CA . GLY A 1 102 ? 10.914 24.547 -1.796 1 98.12 102 GLY A CA 1
ATOM 754 C C . GLY A 1 102 ? 11.148 23.469 -0.771 1 98.12 102 GLY A C 1
ATOM 755 O O . GLY A 1 102 ? 12.297 23.125 -0.47 1 98.12 102 GLY A O 1
ATOM 756 N N . VAL A 1 103 ? 10.117 22.891 -0.178 1 98.56 103 VAL A N 1
ATOM 757 C CA . VAL A 1 103 ? 10.242 21.875 0.864 1 98.56 103 VAL A CA 1
ATOM 758 C C . VAL A 1 103 ? 10.797 20.578 0.265 1 98.56 103 VAL A C 1
ATOM 760 O O . VAL A 1 103 ? 11.719 19.969 0.822 1 98.56 103 VAL A O 1
ATOM 763 N N . GLU A 1 104 ? 10.305 20.156 -0.909 1 98.12 104 GLU A N 1
ATOM 764 C CA . GLU A 1 104 ? 10.672 18.891 -1.53 1 98.12 104 GLU A CA 1
ATOM 765 C C . GLU A 1 104 ? 12.18 18.812 -1.781 1 98.12 104 GLU A C 1
ATOM 767 O O . GLU A 1 104 ? 12.812 17.797 -1.454 1 98.12 104 GLU A O 1
ATOM 772 N N . PRO A 1 105 ? 12.828 19.875 -2.348 1 98.38 105 PRO A N 1
ATOM 773 C CA . PRO A 1 105 ? 14.273 19.812 -2.562 1 98.38 105 PRO A CA 1
ATOM 774 C C . PRO A 1 105 ? 15.055 19.625 -1.262 1 98.38 105 PRO A C 1
ATOM 776 O O . PRO A 1 105 ? 16.094 18.953 -1.246 1 98.38 105 PRO A O 1
ATOM 779 N N . VAL A 1 106 ? 14.609 20.234 -0.166 1 98.69 106 VAL A N 1
ATOM 780 C CA . VAL A 1 106 ? 15.281 20.094 1.125 1 98.69 106 VAL A CA 1
ATOM 781 C C . VAL A 1 106 ? 15.188 18.656 1.6 1 98.69 106 VAL A C 1
ATOM 783 O O . VAL A 1 106 ? 16.188 18.062 2.02 1 98.69 106 VAL A O 1
ATOM 786 N N . LEU A 1 107 ? 14.023 18.078 1.5 1 98.75 107 LEU A N 1
ATOM 787 C CA . LEU A 1 107 ? 13.812 16.703 1.92 1 98.75 107 LEU A CA 1
ATOM 788 C C . LEU A 1 107 ? 14.656 15.742 1.082 1 98.75 107 LEU A C 1
ATOM 790 O O . LEU A 1 107 ? 15.281 14.82 1.618 1 98.75 107 LEU A O 1
ATOM 794 N N . SER A 1 108 ? 14.656 15.984 -0.23 1 97.75 108 SER A N 1
ATOM 795 C CA . SER A 1 108 ? 15.406 15.133 -1.149 1 97.75 108 SER A CA 1
ATOM 796 C C . SER A 1 108 ? 16.906 15.164 -0.847 1 97.75 108 SER A C 1
ATOM 798 O O . SER A 1 108 ? 17.594 14.156 -0.994 1 97.75 108 SER A O 1
ATOM 800 N N . LYS A 1 109 ? 17.344 16.312 -0.486 1 98.19 109 LYS A N 1
ATOM 801 C CA . LYS A 1 109 ? 18.75 16.453 -0.132 1 98.19 109 LYS A CA 1
ATOM 802 C C . LYS A 1 109 ? 19.078 15.688 1.149 1 98.19 109 LYS A C 1
ATOM 804 O O . LYS A 1 109 ? 20.141 15.086 1.266 1 98.19 109 LYS A O 1
ATOM 809 N N . LEU A 1 110 ? 18.188 15.688 2.094 1 98.5 110 LEU A N 1
ATOM 810 C CA . LEU A 1 110 ? 18.422 15.07 3.395 1 98.5 110 LEU A CA 1
ATOM 811 C C . LEU A 1 110 ? 18.203 13.562 3.324 1 98.5 110 LEU A C 1
ATOM 813 O O . LEU A 1 110 ? 18.734 12.812 4.152 1 98.5 110 LEU A O 1
ATOM 817 N N . CYS A 1 111 ? 17.422 13.07 2.391 1 97.62 111 CYS A N 1
ATOM 818 C CA . CYS A 1 111 ? 17.156 11.648 2.17 1 97.62 111 CYS A CA 1
ATOM 819 C C . CYS A 1 111 ? 17.344 11.281 0.702 1 97.62 111 CYS A C 1
ATOM 821 O O . CYS A 1 111 ? 16.391 10.891 0.028 1 97.62 111 CYS A O 1
ATOM 823 N N . PRO A 1 112 ? 18.516 11.281 0.243 1 96.88 112 PRO A N 1
ATOM 824 C CA . PRO A 1 112 ? 18.734 11.078 -1.192 1 96.88 112 PRO A CA 1
ATOM 825 C C . PRO A 1 112 ? 18.344 9.68 -1.655 1 96.88 112 PRO A C 1
ATOM 827 O O . PRO A 1 112 ? 18.062 9.469 -2.84 1 96.88 112 PRO A O 1
ATOM 830 N N . ASP A 1 113 ? 18.234 8.734 -0.771 1 96.25 113 ASP A N 1
ATOM 831 C CA . ASP A 1 113 ? 17.953 7.348 -1.142 1 96.25 113 ASP A CA 1
ATOM 832 C C . ASP A 1 113 ? 16.469 7.039 -1.029 1 96.25 113 ASP A C 1
ATOM 834 O O . ASP A 1 113 ? 16.047 5.895 -1.207 1 96.25 113 ASP A O 1
ATOM 838 N N . ALA A 1 114 ? 15.625 8.055 -0.762 1 97.88 114 ALA A N 1
ATOM 839 C CA . ALA A 1 114 ? 14.203 7.836 -0.498 1 97.88 114 ALA A CA 1
ATOM 840 C C . ALA A 1 114 ? 13.344 8.375 -1.641 1 97.88 114 ALA A C 1
ATOM 842 O O . ALA A 1 114 ? 12.258 8.906 -1.41 1 97.88 114 ALA A O 1
ATOM 843 N N . ARG A 1 115 ? 13.828 8.25 -2.873 1 97.38 115 ARG A N 1
ATOM 844 C CA . ARG A 1 115 ? 13.039 8.727 -4.008 1 97.38 115 ARG A CA 1
ATOM 845 C C . ARG A 1 115 ? 11.75 7.926 -4.156 1 97.38 115 ARG A C 1
ATOM 847 O O . ARG A 1 115 ? 10.711 8.477 -4.531 1 97.38 115 ARG A O 1
ATOM 854 N N . ASN A 1 116 ? 11.836 6.605 -3.871 1 98.31 116 ASN A N 1
ATOM 855 C CA . ASN A 1 116 ? 10.695 5.727 -4.094 1 98.31 116 ASN A CA 1
ATOM 856 C C . ASN A 1 116 ? 10.203 5.105 -2.793 1 98.31 116 ASN A C 1
ATOM 858 O O . ASN A 1 116 ? 9.609 4.023 -2.799 1 98.31 116 ASN A O 1
ATOM 862 N N . THR A 1 117 ? 10.484 5.734 -1.669 1 98.56 117 THR A N 1
ATOM 863 C CA . THR A 1 117 ? 9.922 5.441 -0.356 1 98.56 117 THR A CA 1
ATOM 864 C C . THR A 1 117 ? 9.32 6.699 0.27 1 98.56 117 THR A C 1
ATOM 866 O O . THR A 1 117 ? 9.461 7.793 -0.279 1 98.56 117 THR A O 1
ATOM 869 N N . HIS A 1 118 ? 8.641 6.57 1.388 1 98.81 118 HIS A N 1
ATOM 870 C CA . HIS A 1 118 ? 8.109 7.715 2.119 1 98.81 118 HIS A CA 1
ATOM 871 C C . HIS A 1 118 ? 9.195 8.414 2.924 1 98.81 118 HIS A C 1
ATOM 873 O O . HIS A 1 118 ? 10.164 7.773 3.348 1 98.81 118 HIS A O 1
ATOM 879 N N . ILE A 1 119 ? 9.039 9.664 3.07 1 98.88 119 ILE A N 1
ATOM 880 C CA . ILE A 1 119 ? 9.781 10.445 4.055 1 98.88 119 ILE A CA 1
ATOM 881 C C . ILE A 1 119 ? 8.812 11.055 5.062 1 98.88 119 ILE A C 1
ATOM 883 O O . ILE A 1 119 ? 7.828 11.695 4.68 1 98.88 119 ILE A O 1
ATOM 887 N N . ALA A 1 120 ? 9.008 10.797 6.301 1 98.94 120 ALA A N 1
ATOM 888 C CA . ALA A 1 120 ? 8.398 11.633 7.332 1 98.94 120 ALA A CA 1
ATOM 889 C C . ALA A 1 120 ? 9.258 12.859 7.629 1 98.94 120 ALA A C 1
ATOM 891 O O . ALA A 1 120 ? 10.492 12.758 7.691 1 98.94 120 ALA A O 1
ATOM 892 N N . PHE A 1 121 ? 8.594 14.023 7.832 1 98.94 121 PHE A N 1
ATOM 893 C CA . PHE A 1 121 ? 9.406 15.203 8.102 1 98.94 121 PHE A CA 1
ATOM 894 C C . PHE A 1 121 ? 8.703 16.141 9.078 1 98.94 121 PHE A C 1
ATOM 896 O O . PHE A 1 121 ? 7.484 16.078 9.227 1 98.94 121 PHE A O 1
ATOM 903 N N . ARG A 1 122 ? 9.469 16.906 9.688 1 98.94 122 ARG A N 1
ATOM 904 C CA . ARG A 1 122 ? 9.055 17.906 10.672 1 98.94 122 ARG A CA 1
ATOM 905 C C . ARG A 1 122 ? 9.828 19.203 10.5 1 98.94 122 ARG A C 1
ATOM 907 O O . ARG A 1 122 ? 11.047 19.188 10.297 1 98.94 122 ARG A O 1
ATOM 914 N N . LEU A 1 123 ? 9.18 20.312 10.398 1 98.88 123 LEU A N 1
ATOM 915 C CA . LEU A 1 123 ? 9.781 21.641 10.43 1 98.88 123 LEU A CA 1
ATOM 916 C C . LEU A 1 123 ? 9.406 22.391 11.703 1 98.88 123 LEU A C 1
ATOM 918 O O . LEU A 1 123 ? 8.219 22.562 12.008 1 98.88 123 LEU A O 1
ATOM 922 N N . ASP A 1 124 ? 10.344 22.812 12.422 1 98.81 124 ASP A N 1
ATOM 923 C CA . ASP A 1 124 ? 10.109 23.594 13.625 1 98.81 124 ASP A CA 1
ATOM 924 C C . ASP A 1 124 ? 10.711 25 13.492 1 98.81 124 ASP A C 1
ATOM 926 O O . ASP A 1 124 ? 11.891 25.141 13.156 1 98.81 124 ASP A O 1
ATOM 930 N N . GLY A 1 125 ? 9.922 25.953 13.758 1 98.38 125 GLY A N 1
ATOM 931 C CA . GLY A 1 125 ? 10.5 27.281 13.805 1 98.38 125 GLY A CA 1
ATOM 932 C C . GLY A 1 125 ? 9.492 28.375 13.516 1 98.38 125 GLY A C 1
ATOM 933 O O . GLY A 1 125 ? 8.328 28.266 13.891 1 98.38 125 GLY A O 1
ATOM 934 N N . ALA A 1 126 ? 10.039 29.484 13.023 1 98.44 126 ALA A N 1
ATOM 935 C CA . ALA A 1 126 ? 9.227 30.672 12.719 1 98.44 126 ALA A CA 1
ATOM 936 C C . ALA A 1 126 ? 8.906 30.734 11.227 1 98.44 126 ALA A C 1
ATOM 938 O O . ALA A 1 126 ? 9.758 30.453 10.383 1 98.44 126 ALA A O 1
ATOM 939 N N . PHE A 1 127 ? 7.711 31.062 11 1 98.31 127 PHE A N 1
ATOM 940 C CA . PHE A 1 127 ? 7.227 31.234 9.633 1 98.31 127 PHE A CA 1
ATOM 941 C C . PHE A 1 127 ? 6.75 32.656 9.406 1 98.31 127 PHE A C 1
ATOM 943 O O . PHE A 1 127 ? 5.977 33.188 10.203 1 98.31 127 PHE A O 1
ATOM 950 N N . LYS A 1 128 ? 7.215 33.219 8.336 1 98.25 128 LYS A N 1
ATOM 951 C CA . LYS A 1 128 ? 6.758 34.562 7.961 1 98.25 128 LYS A CA 1
ATOM 952 C C . LYS A 1 128 ? 5.277 34.531 7.594 1 98.25 128 LYS A C 1
ATOM 954 O O . LYS A 1 128 ? 4.547 35.5 7.914 1 98.25 128 LYS A O 1
ATOM 959 N N . SER A 1 129 ? 4.961 33.562 6.906 1 97.44 129 SER A N 1
ATOM 960 C CA . SER A 1 129 ? 3.572 33.375 6.504 1 97.44 129 SER A CA 1
ATOM 961 C C . SER A 1 129 ? 3.279 31.891 6.289 1 97.44 129 SER A C 1
ATOM 963 O O . SER A 1 129 ? 4.113 31.156 5.754 1 97.44 129 SER A O 1
ATOM 965 N N . ILE A 1 130 ? 2.117 31.469 6.734 1 96.12 130 ILE A N 1
ATOM 966 C CA . ILE A 1 130 ? 1.631 30.125 6.477 1 96.12 130 ILE A CA 1
ATOM 967 C C . ILE A 1 130 ? 0.13 30.156 6.199 1 96.12 130 ILE A C 1
ATOM 969 O O . ILE A 1 130 ? -0.633 30.75 6.965 1 96.12 130 ILE A O 1
ATOM 973 N N . THR A 1 131 ? -0.235 29.672 5.047 1 95.44 131 THR A N 1
ATOM 974 C CA . THR A 1 131 ? -1.641 29.578 4.672 1 95.44 131 THR A CA 1
ATOM 975 C C . THR A 1 131 ? -2.148 28.141 4.832 1 95.44 131 THR A C 1
ATOM 977 O O . THR A 1 131 ? -1.581 27.203 4.266 1 95.44 131 THR A O 1
ATOM 980 N N . CYS A 1 132 ? -3.168 28.031 5.656 1 94.5 132 CYS A N 1
ATOM 981 C CA . CYS A 1 132 ? -3.768 26.719 5.922 1 94.5 132 CYS A CA 1
ATOM 982 C C . CYS A 1 132 ? -5.219 26.688 5.453 1 94.5 132 CYS A C 1
ATOM 984 O O . CYS A 1 132 ? -5.879 27.719 5.383 1 94.5 132 CYS A O 1
ATOM 986 N N . ARG A 1 133 ? -5.574 25.516 5.105 1 92.25 133 ARG A N 1
ATOM 987 C CA . ARG A 1 133 ? -6.98 25.281 4.793 1 92.25 133 ARG A CA 1
ATOM 988 C C . ARG A 1 133 ? -7.625 24.344 5.812 1 92.25 133 ARG A C 1
ATOM 990 O O . ARG A 1 133 ? -6.945 23.516 6.406 1 92.25 133 ARG A O 1
ATOM 997 N N . THR A 1 134 ? -8.891 24.672 6.062 1 83.94 134 THR A N 1
ATOM 998 C CA . THR A 1 134 ? -9.719 23.734 6.812 1 83.94 134 THR A CA 1
ATOM 999 C C . THR A 1 134 ? -11.039 23.484 6.09 1 83.94 134 THR A C 1
ATOM 1001 O O . THR A 1 134 ? -11.547 24.359 5.395 1 83.94 134 THR A O 1
ATOM 1004 N N . ALA A 1 135 ? -11.477 22.25 6.227 1 84.31 135 ALA A N 1
ATOM 1005 C CA . ALA A 1 135 ? -12.75 21.891 5.605 1 84.31 135 ALA A CA 1
ATOM 1006 C C . ALA A 1 135 ? -13.852 21.766 6.648 1 84.31 135 ALA A C 1
ATOM 1008 O O . ALA A 1 135 ? -13.617 21.25 7.75 1 84.31 135 ALA A O 1
ATOM 1009 N N . GLU A 1 136 ? -15.008 22.328 6.266 1 90.62 136 GLU A N 1
ATOM 1010 C CA . GLU A 1 136 ? -16.156 22.219 7.148 1 90.62 136 GLU A CA 1
ATOM 1011 C C . GLU A 1 136 ? -16.672 20.781 7.223 1 90.62 136 GLU A C 1
ATOM 1013 O O . GLU A 1 136 ? -17.328 20.391 8.188 1 90.62 136 GLU A O 1
ATOM 1018 N N . GLY A 1 137 ? -16.312 20.047 6.195 1 94.44 137 GLY A N 1
ATOM 1019 C CA . GLY A 1 137 ? -16.75 18.656 6.172 1 94.44 137 GLY A CA 1
ATOM 1020 C C . GLY A 1 137 ? -17.906 18.406 5.227 1 94.44 137 GLY A C 1
ATOM 1021 O O . GLY A 1 137 ? -18.391 19.344 4.57 1 94.44 137 GLY A O 1
ATOM 1022 N N . GLN A 1 138 ? -18.266 17.172 5.195 1 97.06 138 GLN A N 1
ATOM 1023 C CA . GLN A 1 138 ? -19.344 16.719 4.312 1 97.06 138 GLN A CA 1
ATOM 1024 C C . GLN A 1 138 ? -20.688 17.312 4.738 1 97.06 138 GLN A C 1
ATOM 1026 O O . GLN A 1 138 ? -21 17.375 5.93 1 97.06 138 GLN A O 1
ATOM 1031 N N . CYS A 1 139 ? -21.484 17.734 3.748 1 97.06 139 CYS A N 1
ATOM 1032 C CA . CYS A 1 139 ? -22.844 18.188 3.99 1 97.06 139 CYS A CA 1
ATOM 1033 C C . CYS A 1 139 ? -23.828 17.031 4.02 1 97.06 139 CYS A C 1
ATOM 1035 O O . CYS A 1 139 ? -24.922 17.141 4.547 1 97.06 139 CYS A O 1
ATOM 1037 N N . PHE A 1 140 ? -23.5 15.938 3.383 1 96.94 140 PHE A N 1
ATOM 1038 C CA . PHE A 1 140 ? -24.25 14.68 3.373 1 96.94 140 PHE A CA 1
ATOM 1039 C C . PHE A 1 140 ? -23.312 13.492 3.238 1 96.94 140 PHE A C 1
ATOM 1041 O O . PHE A 1 140 ? -22.203 13.633 2.719 1 96.94 140 PHE A O 1
ATOM 1048 N N . PRO A 1 141 ? -23.781 12.422 3.732 1 95.5 141 PRO A N 1
ATOM 1049 C CA . PRO A 1 141 ? -22.922 11.242 3.609 1 95.5 141 PRO A CA 1
ATOM 1050 C C . PRO A 1 141 ? -22.562 10.914 2.158 1 95.5 141 PRO A C 1
ATOM 1052 O O . PRO A 1 141 ? -23.438 10.914 1.292 1 95.5 141 PRO A O 1
ATOM 1055 N N . GLY A 1 142 ? -21.234 10.727 1.912 1 96.5 142 GLY A N 1
ATOM 1056 C CA . GLY A 1 142 ? -20.812 10.305 0.587 1 96.5 142 GLY A CA 1
ATOM 1057 C C . GLY A 1 142 ? -20.391 11.461 -0.301 1 96.5 142 GLY A C 1
ATOM 1058 O O . GLY A 1 142 ? -19.969 11.25 -1.439 1 96.5 142 GLY A O 1
ATOM 1059 N N . GLU A 1 143 ? -20.531 12.711 0.267 1 97.44 143 GLU A N 1
ATOM 1060 C CA . GLU A 1 143 ? -20 13.828 -0.504 1 97.44 143 GLU A CA 1
ATOM 1061 C C . GLU A 1 143 ? -18.5 13.68 -0.747 1 97.44 143 GLU A C 1
ATOM 1063 O O . GLU A 1 143 ? -17.734 13.422 0.187 1 97.44 143 GLU A O 1
ATOM 1068 N N . GLY A 1 144 ? -18.047 13.812 -1.969 1 96.31 144 GLY A N 1
ATOM 1069 C CA . GLY A 1 144 ? -16.656 13.562 -2.346 1 96.31 144 GLY A CA 1
ATOM 1070 C C . GLY A 1 144 ? -15.703 14.648 -1.882 1 96.31 144 GLY A C 1
ATOM 1071 O O . GLY A 1 144 ? -16.125 15.773 -1.603 1 96.31 144 GLY A O 1
ATOM 1072 N N . LEU A 1 145 ? -14.516 14.297 -1.844 1 96.06 145 LEU A N 1
ATOM 1073 C CA . LEU A 1 145 ? -13.453 15.18 -1.366 1 96.06 145 LEU A CA 1
ATOM 1074 C C . LEU A 1 145 ? -13.438 16.484 -2.152 1 96.06 145 LEU A C 1
ATOM 1076 O O . LEU A 1 145 ? -13.281 17.562 -1.573 1 96.06 145 LEU A O 1
ATOM 1080 N N . LYS A 1 146 ? -13.578 16.406 -3.447 1 94.25 146 LYS A N 1
ATOM 1081 C CA . LYS A 1 146 ? -13.531 17.578 -4.316 1 94.25 146 LYS A CA 1
ATOM 1082 C C . LYS A 1 146 ? -14.562 18.625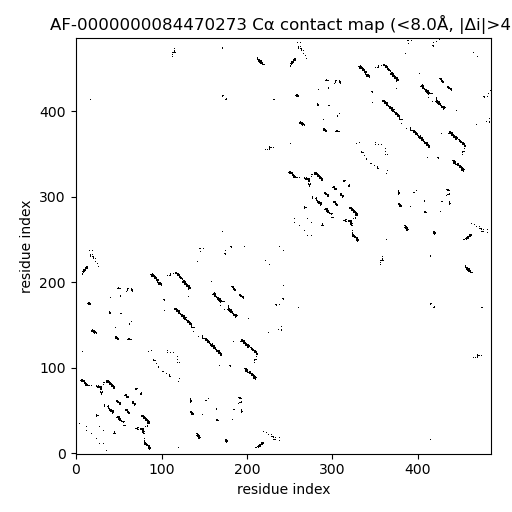 -3.898 1 94.25 146 LYS A C 1
ATOM 1084 O O . LYS A 1 146 ? -14.25 19.812 -3.787 1 94.25 146 LYS A O 1
ATOM 1089 N N . ASP A 1 147 ? -15.742 18.172 -3.662 1 95.12 147 ASP A N 1
ATOM 1090 C CA . ASP A 1 147 ? -16.828 19.062 -3.271 1 95.12 147 ASP A CA 1
ATOM 1091 C C . ASP A 1 147 ? -16.578 19.641 -1.879 1 95.12 147 ASP A C 1
ATOM 1093 O O . ASP A 1 147 ? -16.812 20.828 -1.644 1 95.12 147 ASP A O 1
ATOM 1097 N N . VAL A 1 148 ? -16.125 18.828 -0.99 1 95 148 VAL A N 1
ATOM 1098 C CA . VAL A 1 148 ? -15.844 19.266 0.373 1 95 148 VAL A CA 1
ATOM 1099 C C . VAL A 1 148 ? -14.773 20.359 0.353 1 95 148 VAL A C 1
ATOM 1101 O O . VAL A 1 148 ? -14.938 21.406 0.977 1 95 148 VAL A O 1
ATOM 1104 N N . VAL A 1 149 ? -13.727 20.141 -0.369 1 91.38 149 VAL A N 1
ATOM 1105 C CA . VAL A 1 149 ? -12.609 21.078 -0.417 1 91.38 149 VAL A CA 1
ATOM 1106 C C . VAL A 1 149 ? -13.008 22.312 -1.22 1 91.38 149 VAL A C 1
ATOM 1108 O O . VAL A 1 149 ? -12.453 23.391 -1.022 1 91.38 149 VAL A O 1
ATOM 1111 N N . GLY A 1 150 ? -14.008 22.141 -2.107 1 90.44 150 GLY A N 1
ATOM 1112 C CA . GLY A 1 150 ? -14.508 23.266 -2.865 1 90.44 150 GLY A CA 1
ATOM 1113 C C . GLY A 1 150 ? -15.094 24.359 -1.989 1 90.44 150 GLY A C 1
ATOM 1114 O O . GLY A 1 150 ? -15.172 25.531 -2.402 1 90.44 150 GLY A O 1
ATOM 1115 N N . ARG A 1 151 ? -15.422 23.953 -0.773 1 89.56 151 ARG A N 1
ATOM 1116 C CA . ARG A 1 151 ? -15.992 24.906 0.173 1 89.56 151 ARG A CA 1
ATOM 1117 C C . ARG A 1 151 ? -15 25.234 1.287 1 89.56 151 ARG A C 1
ATOM 1119 O O . ARG A 1 151 ? -15.383 25.75 2.338 1 89.56 151 ARG A O 1
ATOM 1126 N N . GLN A 1 152 ? -13.844 24.953 1.024 1 85.31 152 GLN A N 1
ATOM 1127 C CA . GLN A 1 152 ? -12.836 25.156 2.068 1 85.31 152 GLN A CA 1
ATOM 1128 C C . GLN A 1 152 ? -12.602 26.641 2.332 1 85.31 152 GLN A C 1
ATOM 1130 O O . GLN A 1 152 ? -12.906 27.484 1.488 1 85.31 152 GLN A O 1
ATOM 1135 N N . VAL A 1 153 ? -12.188 26.891 3.518 1 86.06 153 VAL A N 1
ATOM 1136 C CA . VAL A 1 153 ? -11.734 28.219 3.891 1 86.06 153 VAL A CA 1
ATOM 1137 C C . VAL A 1 153 ? -10.219 28.203 4.109 1 86.06 153 VAL A C 1
ATOM 1139 O O . VAL A 1 153 ? -9.68 27.25 4.664 1 86.06 153 VAL A O 1
ATOM 1142 N N . SER A 1 154 ? -9.586 29.188 3.553 1 90.62 154 SER A N 1
ATOM 1143 C CA . SER A 1 154 ? -8.156 29.344 3.787 1 90.62 154 SER A CA 1
ATOM 1144 C C . SER A 1 154 ? -7.875 30.453 4.785 1 90.62 154 SER A C 1
ATOM 1146 O O . SER A 1 154 ? -8.531 31.5 4.758 1 90.62 154 SER A O 1
ATOM 1148 N N . ILE A 1 155 ? -7.004 30.125 5.652 1 90.81 155 ILE A N 1
ATOM 1149 C CA . ILE A 1 155 ? -6.586 31.094 6.66 1 90.81 155 ILE A CA 1
ATOM 1150 C C . ILE A 1 155 ? -5.078 31.297 6.578 1 90.81 155 ILE A C 1
ATOM 1152 O O . ILE A 1 155 ? -4.309 30.344 6.57 1 90.81 155 ILE A O 1
ATOM 1156 N N . THR A 1 156 ? -4.695 32.562 6.441 1 93.62 156 THR A N 1
ATOM 1157 C CA . THR A 1 156 ? -3.271 32.875 6.449 1 93.62 156 THR A CA 1
ATOM 1158 C C . THR A 1 156 ? -2.832 33.344 7.832 1 93.62 156 THR A C 1
ATOM 1160 O O . THR A 1 156 ? -3.4 34.281 8.383 1 93.62 156 THR A O 1
ATOM 1163 N N . LEU A 1 157 ? -1.92 32.594 8.297 1 90.31 157 LEU A N 1
ATOM 1164 C CA . LEU A 1 157 ? -1.316 32.938 9.586 1 90.31 157 LEU A CA 1
ATOM 1165 C C . LEU A 1 157 ? 0.05 33.594 9.391 1 90.31 157 LEU A C 1
ATOM 1167 O O . LEU A 1 157 ? 0.718 33.344 8.383 1 90.31 157 LEU A O 1
ATOM 1171 N N . GLY A 1 158 ? 0.556 34.5 10.391 1 81.19 158 GLY A N 1
ATOM 1172 C CA . GLY A 1 158 ? 1.919 35 10.383 1 81.1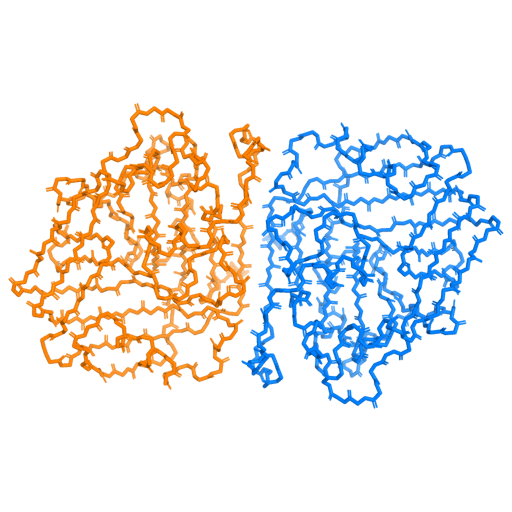9 158 GLY A CA 1
ATOM 1173 C C . GLY A 1 158 ? 2.002 36.5 10.648 1 81.19 158 GLY A C 1
ATOM 1174 O O . GLY A 1 158 ? 1.032 37.219 10.438 1 81.19 158 GLY A O 1
ATOM 1175 N N . PRO A 1 159 ? 3.123 36.688 11.203 1 94.38 159 PRO A N 1
ATOM 1176 C CA . PRO A 1 159 ? 4.191 35.75 11.633 1 94.38 159 PRO A CA 1
ATOM 1177 C C . PRO A 1 159 ? 3.744 34.812 12.727 1 94.38 159 PRO A C 1
ATOM 1179 O O . PRO A 1 159 ? 2.965 35.188 13.602 1 94.38 159 PRO A O 1
ATOM 1182 N N . ALA A 1 160 ? 4.203 33.5 12.555 1 95.25 160 ALA A N 1
ATOM 1183 C CA . ALA A 1 160 ? 3.805 32.469 13.523 1 95.25 160 ALA A CA 1
ATOM 1184 C C . ALA A 1 160 ? 4.941 31.5 13.781 1 95.25 160 ALA A C 1
ATOM 1186 O O . ALA A 1 160 ? 5.707 31.172 12.875 1 95.25 160 ALA A O 1
ATOM 1187 N N . ARG A 1 161 ? 5.082 31.141 15.055 1 98 161 ARG A N 1
ATOM 1188 C CA . ARG A 1 161 ? 5.953 30.031 15.406 1 98 161 ARG A CA 1
ATOM 1189 C C . ARG A 1 161 ? 5.156 28.75 15.602 1 98 161 ARG A C 1
ATOM 1191 O O . ARG A 1 161 ? 4.051 28.781 16.141 1 98 161 ARG A O 1
ATOM 1198 N N . GLY A 1 162 ? 5.758 27.656 15.125 1 98.31 162 GLY A N 1
ATOM 1199 C CA . GLY A 1 162 ? 5.066 26.375 15.281 1 98.31 162 GLY A CA 1
ATOM 1200 C C . GLY A 1 162 ? 5.781 25.219 14.609 1 98.31 162 GLY A C 1
ATOM 1201 O O . GLY A 1 162 ? 7.008 25.219 14.523 1 98.31 162 GLY A O 1
ATOM 1202 N N . THR A 1 163 ? 5 24.203 14.336 1 98.75 163 THR A N 1
ATOM 1203 C CA . THR A 1 163 ? 5.539 22.969 13.789 1 98.75 163 THR A CA 1
ATOM 1204 C C . THR A 1 163 ? 4.738 22.516 12.578 1 98.75 163 THR A C 1
ATOM 1206 O O . THR A 1 163 ? 3.504 22.562 12.578 1 98.75 163 THR A O 1
ATOM 1209 N N . VAL A 1 164 ? 5.461 22.172 11.523 1 98.75 164 VAL A N 1
ATOM 1210 C CA . VAL A 1 164 ? 4.895 21.453 10.383 1 98.75 164 VAL A CA 1
ATOM 1211 C C . VAL A 1 164 ? 5.191 19.969 10.508 1 98.75 164 VAL A C 1
ATOM 1213 O O . VAL A 1 164 ? 6.34 19.578 10.734 1 98.75 164 VAL A O 1
ATOM 1216 N N . VAL A 1 165 ? 4.184 19.172 10.453 1 98.81 165 VAL A N 1
ATOM 1217 C CA . VAL A 1 165 ? 4.309 17.734 10.352 1 98.81 165 VAL A CA 1
ATOM 1218 C C . VAL A 1 165 ? 3.879 17.266 8.961 1 98.81 165 VAL A C 1
ATOM 1220 O O . VAL A 1 165 ? 2.91 17.797 8.398 1 98.81 165 VAL A O 1
ATOM 1223 N N . GLY A 1 166 ? 4.637 16.312 8.445 1 98.75 166 GLY A N 1
ATOM 1224 C CA . GLY A 1 166 ? 4.219 15.914 7.113 1 98.75 166 GLY A CA 1
ATOM 1225 C C . GLY A 1 166 ? 4.895 14.641 6.637 1 98.75 166 GLY A C 1
ATOM 1226 O O . GLY A 1 166 ? 5.688 14.039 7.363 1 98.75 166 GLY A O 1
ATOM 1227 N N . PHE A 1 167 ? 4.449 14.242 5.48 1 98.88 167 PHE A N 1
ATOM 1228 C CA . PHE A 1 167 ? 5 13.117 4.727 1 98.88 167 PHE A CA 1
ATOM 1229 C C . PHE A 1 167 ? 5.23 13.508 3.271 1 98.88 167 PHE A C 1
ATOM 1231 O O . PHE A 1 167 ? 4.445 14.258 2.689 1 98.88 167 PHE A O 1
ATOM 1238 N N . ARG A 1 168 ? 6.309 13.07 2.764 1 98.75 168 ARG A N 1
ATOM 1239 C CA . ARG A 1 168 ? 6.496 13.031 1.316 1 98.75 168 ARG A CA 1
ATOM 1240 C C . ARG A 1 168 ? 6.332 11.617 0.78 1 98.75 168 ARG A C 1
ATOM 1242 O O . ARG A 1 168 ? 7.082 10.711 1.156 1 98.75 168 ARG A O 1
ATOM 1249 N N . SER A 1 169 ? 5.383 11.391 -0.036 1 98.25 169 SER A N 1
ATOM 1250 C CA . SER A 1 169 ? 5.078 10.062 -0.567 1 98.25 169 SER A CA 1
ATOM 1251 C C . SER A 1 169 ? 5.469 9.953 -2.037 1 98.25 169 SER A C 1
ATOM 1253 O O . SER A 1 169 ? 5.344 10.922 -2.791 1 98.25 169 SER A O 1
ATOM 1255 N N . PRO A 1 170 ? 5.918 8.789 -2.445 1 97.31 170 PRO A N 1
ATOM 1256 C CA . PRO A 1 170 ? 6.328 8.641 -3.844 1 97.31 170 PRO A CA 1
ATOM 1257 C C . PRO A 1 170 ? 5.152 8.695 -4.812 1 97.31 170 PRO A C 1
ATOM 1259 O O . PRO A 1 170 ? 4.023 8.375 -4.438 1 97.31 170 PRO A O 1
ATOM 1262 N N . GLU A 1 171 ? 5.473 9.047 -6.02 1 95.44 171 GLU A N 1
ATOM 1263 C CA . GLU A 1 171 ? 4.469 9.312 -7.043 1 95.44 171 GLU A CA 1
ATOM 1264 C C . GLU A 1 171 ? 3.629 8.07 -7.328 1 95.44 171 GLU A C 1
ATOM 1266 O O . GLU A 1 171 ? 2.422 8.164 -7.559 1 95.44 171 GLU A O 1
ATOM 1271 N N . PHE A 1 172 ? 4.203 6.883 -7.312 1 96 172 PHE A N 1
ATOM 1272 C CA . PHE A 1 172 ? 3.508 5.668 -7.715 1 96 172 PHE A CA 1
ATOM 1273 C C . PHE A 1 172 ? 2.445 5.285 -6.691 1 96 172 PHE A C 1
ATOM 1275 O O . PHE A 1 172 ? 1.594 4.434 -6.961 1 96 172 PHE A O 1
ATOM 1282 N N . LEU A 1 173 ? 2.428 5.992 -5.566 1 97.38 173 LEU A N 1
ATOM 1283 C CA . LEU A 1 173 ? 1.446 5.703 -4.527 1 97.38 173 LEU A CA 1
ATOM 1284 C C . LEU A 1 173 ? 0.335 6.746 -4.52 1 97.38 173 LEU A C 1
ATOM 1286 O O . LEU A 1 173 ? -0.452 6.82 -3.574 1 97.38 173 LEU A O 1
ATOM 1290 N N . GLN A 1 174 ? 0.282 7.598 -5.594 1 96.5 174 GLN A N 1
ATOM 1291 C CA . GLN A 1 174 ? -0.838 8.523 -5.707 1 96.5 174 GLN A CA 1
ATOM 1292 C C . GLN A 1 174 ? -2.172 7.789 -5.645 1 96.5 174 GLN A C 1
ATOM 1294 O O . GLN A 1 174 ? -2.35 6.758 -6.301 1 96.5 174 GLN A O 1
ATOM 1299 N N . GLY A 1 175 ? -3.072 8.258 -4.82 1 96.12 175 GLY A N 1
ATOM 1300 C CA . GLY A 1 175 ? -4.352 7.605 -4.598 1 96.12 175 GLY A CA 1
ATOM 1301 C C . GLY A 1 175 ? -4.395 6.801 -3.314 1 96.12 175 GLY A C 1
ATOM 1302 O O . GLY A 1 175 ? -5.426 6.754 -2.639 1 96.12 175 GLY A O 1
ATOM 1303 N N . VAL A 1 176 ? -3.273 6.074 -3.049 1 97.88 176 VAL A N 1
ATOM 1304 C CA . VAL A 1 176 ? -3.135 5.445 -1.738 1 97.88 176 VAL A CA 1
ATOM 1305 C C . VAL A 1 176 ? -2.818 6.508 -0.688 1 97.88 176 VAL A C 1
ATOM 1307 O O . VAL A 1 176 ? -3.498 6.594 0.338 1 97.88 176 VAL A O 1
ATOM 1310 N N . ALA A 1 177 ? -1.875 7.285 -0.958 1 97.38 177 ALA A N 1
ATOM 1311 C CA . ALA A 1 177 ? -1.495 8.492 -0.229 1 97.38 177 ALA A CA 1
ATOM 1312 C C . ALA A 1 177 ? -1.506 9.711 -1.146 1 97.38 177 ALA A C 1
ATOM 1314 O O . ALA A 1 177 ? -1.91 9.617 -2.309 1 97.38 177 ALA A O 1
ATOM 1315 N N . VAL A 1 178 ? -1.224 10.812 -0.606 1 97.25 178 VAL A N 1
ATOM 1316 C CA . VAL A 1 178 ? -0.998 12 -1.424 1 97.25 178 VAL A CA 1
ATOM 1317 C C . VAL A 1 178 ? 0.459 12.047 -1.879 1 97.25 178 VAL A C 1
ATOM 1319 O O . VAL A 1 178 ? 1.36 12.281 -1.071 1 97.25 178 VAL A O 1
ATOM 1322 N N . ALA A 1 179 ? 0.685 11.828 -3.174 1 96.88 179 ALA A N 1
ATOM 1323 C CA . ALA A 1 179 ? 2.051 11.883 -3.688 1 96.88 179 ALA A CA 1
ATOM 1324 C C . ALA A 1 179 ? 2.656 13.273 -3.5 1 96.88 179 ALA A C 1
ATOM 1326 O O . ALA A 1 179 ? 1.971 14.281 -3.674 1 96.88 179 ALA A O 1
ATOM 1327 N N . GLY A 1 180 ? 3.994 13.25 -3.242 1 97.31 180 GLY A N 1
ATOM 1328 C CA . GLY A 1 180 ? 4.648 14.516 -2.947 1 97.31 180 GLY A CA 1
ATOM 1329 C C . GLY A 1 180 ? 4.504 14.938 -1.499 1 97.31 180 GLY A C 1
ATOM 1330 O O . GLY A 1 180 ? 4.316 14.102 -0.616 1 97.31 180 GLY A O 1
ATOM 1331 N N . VAL A 1 181 ? 4.676 16.219 -1.283 1 98.06 181 VAL A N 1
ATOM 1332 C CA . VAL A 1 181 ? 4.711 16.781 0.065 1 98.06 181 VAL A CA 1
ATOM 1333 C C . VAL A 1 181 ? 3.287 17.047 0.549 1 98.06 181 VAL A C 1
ATOM 1335 O O . VAL A 1 181 ? 2.545 17.797 -0.08 1 98.06 181 VAL A O 1
ATOM 1338 N N . HIS A 1 182 ? 2.867 16.406 1.528 1 98.38 182 HIS A N 1
AT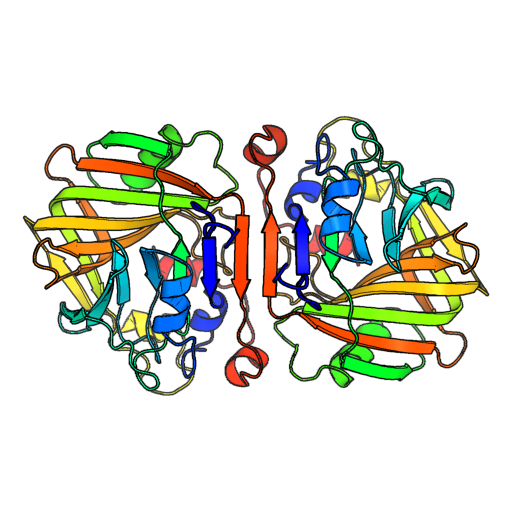OM 1339 C CA . HIS A 1 182 ? 1.623 16.625 2.262 1 98.38 182 HIS A CA 1
ATOM 1340 C C . HIS A 1 182 ? 1.895 16.969 3.719 1 98.38 182 HIS A C 1
ATOM 1342 O O . HIS A 1 182 ? 2.518 16.203 4.445 1 98.38 182 HIS A O 1
ATOM 1348 N N . MET A 1 183 ? 1.351 18.156 4.145 1 98.31 183 MET A N 1
ATOM 1349 C CA . MET A 1 183 ? 1.781 18.578 5.473 1 98.31 183 MET A CA 1
ATOM 1350 C C . MET A 1 183 ? 0.7 19.406 6.156 1 98.31 183 MET A C 1
ATOM 1352 O O . MET A 1 183 ? -0.133 20.016 5.488 1 98.31 183 MET A O 1
ATOM 1356 N N . HIS A 1 184 ? 0.664 19.344 7.402 1 98 184 HIS A N 1
ATOM 1357 C CA . HIS A 1 184 ? -0.192 20.109 8.305 1 98 184 HIS A CA 1
ATOM 1358 C C . HIS A 1 184 ? 0.637 20.953 9.273 1 98 184 HIS A C 1
ATOM 1360 O O . HIS A 1 184 ? 1.771 20.594 9.594 1 98 184 HIS A O 1
ATOM 1366 N N . PHE A 1 185 ? 0.091 22.078 9.672 1 97.38 185 PHE A N 1
ATOM 1367 C CA . PHE A 1 185 ? 0.76 23.016 10.57 1 97.38 185 PHE A CA 1
ATOM 1368 C C . PHE A 1 185 ? -0.035 23.188 11.859 1 97.38 185 PHE A C 1
ATOM 1370 O O . PHE A 1 185 ? -1.268 23.188 11.836 1 97.38 185 PHE A O 1
ATOM 1377 N N . ILE A 1 186 ? 0.725 23.344 12.953 1 97.62 186 ILE A N 1
ATOM 1378 C CA . ILE A 1 186 ? 0.121 23.766 14.211 1 97.62 186 ILE A CA 1
ATOM 1379 C C . ILE A 1 186 ? 1.027 24.781 14.891 1 97.62 186 ILE A C 1
ATOM 1381 O O . ILE A 1 186 ? 2.248 24.609 14.938 1 97.62 186 ILE A O 1
ATOM 1385 N N . ASP A 1 187 ? 0.419 25.812 15.445 1 97.12 187 ASP A N 1
ATOM 1386 C CA . ASP A 1 187 ? 1.22 26.859 16.078 1 97.12 187 ASP A CA 1
ATOM 1387 C C . ASP A 1 187 ? 1.674 26.422 17.469 1 97.12 187 ASP A C 1
ATOM 1389 O O . ASP A 1 187 ? 1.242 25.391 17.984 1 97.12 187 ASP A O 1
ATOM 1393 N N . GLU A 1 188 ? 2.52 27.156 18.031 1 97 188 GLU A N 1
ATOM 1394 C CA . GLU A 1 188 ? 3.15 26.812 19.312 1 97 188 GLU A CA 1
ATOM 1395 C C . GLU A 1 188 ? 2.115 26.688 20.422 1 97 188 GLU A C 1
ATOM 1397 O O . GLU A 1 188 ? 2.268 25.859 21.328 1 97 188 GLU A O 1
ATOM 1402 N N . LYS A 1 189 ? 1.094 27.5 20.375 1 96 189 LYS A N 1
ATOM 1403 C CA . LYS A 1 189 ? 0.057 27.5 21.391 1 96 189 LYS A CA 1
ATOM 1404 C C . LYS A 1 189 ? -0.969 26.391 21.156 1 96 189 LYS A C 1
ATOM 1406 O O . LYS A 1 189 ? -1.867 26.188 21.969 1 96 189 LYS A O 1
ATOM 1411 N N . ARG A 1 190 ? -0.827 25.688 19.984 1 97.31 190 ARG A N 1
ATOM 1412 C CA . ARG A 1 190 ? -1.754 24.641 19.578 1 97.31 190 ARG A CA 1
ATOM 1413 C C . ARG A 1 190 ? -3.172 25.188 19.438 1 97.31 190 ARG A C 1
ATOM 1415 O O . ARG A 1 190 ? -4.137 24.531 19.844 1 97.31 190 ARG A O 1
ATOM 1422 N N . SER A 1 191 ? -3.293 26.391 18.938 1 95.31 191 SER A N 1
ATOM 1423 C CA . SER A 1 191 ? -4.594 27.047 18.859 1 95.31 191 SER A CA 1
ATOM 1424 C C . SER A 1 191 ? -5.02 27.266 17.422 1 95.31 191 SER A C 1
ATOM 1426 O O . SER A 1 191 ? -6.188 27.547 17.141 1 95.31 191 SER A O 1
ATOM 1428 N N . ALA A 1 192 ? -4.035 27.172 16.531 1 94.12 192 ALA A N 1
ATOM 1429 C CA . ALA A 1 192 ? -4.316 27.406 15.117 1 94.12 192 ALA A CA 1
ATOM 1430 C C . ALA A 1 192 ? -3.43 26.531 14.227 1 94.12 192 ALA A C 1
ATOM 1432 O O . ALA A 1 192 ? -2.328 26.156 14.633 1 94.12 192 ALA A O 1
ATOM 1433 N N . GLY A 1 193 ? -3.865 26.297 13 1 92.69 193 GLY A N 1
ATOM 1434 C CA . GLY A 1 193 ? -3.115 25.531 12.023 1 92.69 193 GLY A CA 1
ATOM 1435 C C . GLY A 1 193 ? -3.982 24.969 10.914 1 92.69 193 GLY A C 1
ATOM 1436 O O . GLY A 1 193 ? -4.875 25.656 10.414 1 92.69 193 GLY A O 1
ATOM 1437 N N . GLY A 1 194 ? -3.619 23.812 10.438 1 94.12 194 GLY A N 1
ATOM 1438 C CA . GLY A 1 194 ? -4.395 23.156 9.391 1 94.12 194 GLY A CA 1
ATOM 1439 C C . GLY A 1 194 ? -3.535 22.594 8.281 1 94.12 194 GLY A C 1
ATOM 1440 O O . GLY A 1 194 ? -2.324 22.422 8.445 1 94.12 194 GLY A O 1
ATOM 1441 N N . HIS A 1 195 ? -4.211 22.172 7.195 1 96.25 195 HIS A N 1
ATOM 1442 C CA . HIS A 1 195 ? -3.566 21.688 5.98 1 96.25 195 HIS A CA 1
ATOM 1443 C C . HIS A 1 195 ? -2.816 22.812 5.266 1 96.25 195 HIS A C 1
ATOM 1445 O O . HIS A 1 195 ? -3.428 23.781 4.828 1 96.25 195 HIS A O 1
ATOM 1451 N N . VAL A 1 196 ? -1.522 22.672 5.062 1 97 196 VAL A N 1
ATOM 1452 C CA . VAL A 1 196 ? -0.701 23.766 4.551 1 97 196 VAL A CA 1
ATOM 1453 C C . VAL A 1 196 ? -0.883 23.875 3.039 1 97 196 VAL A C 1
ATOM 1455 O O . VAL A 1 196 ? -0.652 22.922 2.303 1 97 196 VAL A O 1
ATOM 1458 N N . LEU A 1 197 ? -1.244 25.078 2.605 1 95.88 197 LEU A N 1
ATOM 1459 C CA . LEU A 1 197 ? -1.364 25.391 1.187 1 95.88 197 LEU A CA 1
ATOM 1460 C C . LEU A 1 197 ? -0.138 26.156 0.694 1 95.88 197 LEU A C 1
ATOM 1462 O O . LEU A 1 197 ? 0.239 26.047 -0.474 1 95.88 197 LEU A O 1
ATOM 1466 N N . ALA A 1 198 ? 0.36 26.969 1.575 1 96.56 198 ALA A N 1
ATOM 1467 C CA . ALA A 1 198 ? 1.526 27.812 1.292 1 96.56 198 ALA A CA 1
ATOM 1468 C C . ALA A 1 198 ? 2.297 28.125 2.57 1 96.56 198 ALA A C 1
ATOM 1470 O O . ALA A 1 198 ? 1.717 28.172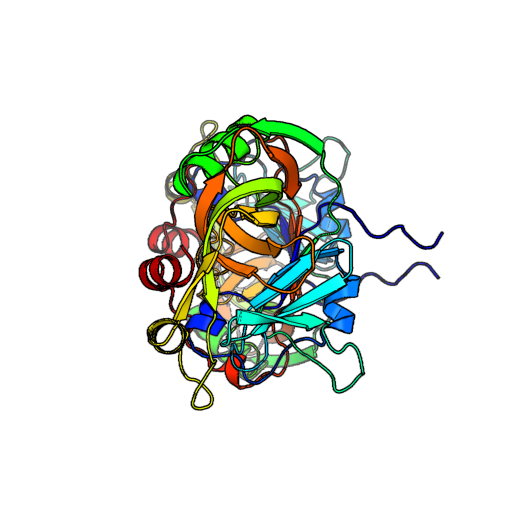 3.656 1 96.56 198 ALA A O 1
ATOM 1471 N N . LEU A 1 199 ? 3.568 28.281 2.398 1 97.75 199 LEU A N 1
ATOM 1472 C CA . LEU A 1 199 ? 4.348 28.688 3.557 1 97.75 199 LEU A CA 1
ATOM 1473 C C . LEU A 1 199 ? 5.609 29.438 3.125 1 97.75 199 LEU A C 1
ATOM 1475 O O . LEU A 1 199 ? 6.07 29.281 1.992 1 97.75 199 LEU A O 1
ATOM 1479 N N . GLU A 1 200 ? 6.027 30.281 3.938 1 98.44 200 GLU A N 1
ATOM 1480 C CA . GLU A 1 200 ? 7.324 30.953 3.904 1 98.44 200 GLU A CA 1
ATOM 1481 C C . GLU A 1 200 ? 7.965 30.969 5.289 1 98.44 200 GLU A C 1
ATOM 1483 O O . GLU A 1 200 ? 7.359 31.438 6.254 1 98.44 200 GLU A O 1
ATOM 1488 N N . THR A 1 201 ? 9.164 30.438 5.359 1 98.38 201 THR A N 1
ATOM 1489 C CA . THR A 1 201 ? 9.836 30.469 6.648 1 98.38 201 THR A CA 1
ATOM 1490 C C . THR A 1 201 ? 10.367 31.859 6.961 1 98.38 201 THR A C 1
ATOM 1492 O O . THR A 1 201 ? 10.594 32.656 6.047 1 98.38 201 THR A O 1
ATOM 1495 N N . ASP A 1 202 ? 10.477 32.188 8.203 1 97.81 202 ASP A N 1
ATOM 1496 C CA . ASP A 1 202 ? 11.18 33.375 8.672 1 97.81 202 ASP A CA 1
ATOM 1497 C C . ASP A 1 202 ? 12.633 33.062 9.008 1 97.81 202 ASP A C 1
ATOM 1499 O O . ASP A 1 202 ? 12.969 32.812 10.164 1 97.81 202 ASP A O 1
ATOM 1503 N N . GLY A 1 203 ? 13.477 33.031 7.992 1 96.88 203 GLY A N 1
ATOM 1504 C CA . GLY A 1 203 ? 14.82 32.5 8.141 1 96.88 203 GLY A CA 1
ATOM 1505 C C . GLY A 1 203 ? 14.859 30.984 8.164 1 96.88 203 GLY A C 1
ATOM 1506 O O . GLY A 1 203 ? 14.055 30.328 7.508 1 96.88 203 GLY A O 1
ATOM 1507 N N . GLU A 1 204 ? 15.906 30.469 8.859 1 98 204 GLU A N 1
ATOM 1508 C CA . GLU A 1 204 ? 16.078 29.031 8.891 1 98 204 GLU A CA 1
ATOM 1509 C C . GLU A 1 204 ? 15.156 28.375 9.93 1 98 204 GLU A C 1
ATOM 1511 O O . GLU A 1 204 ? 14.953 28.938 11.008 1 98 204 GLU A O 1
ATOM 1516 N N . VAL A 1 205 ? 14.602 27.234 9.594 1 98.69 205 VAL A N 1
ATOM 1517 C CA . VAL A 1 205 ? 13.867 26.375 10.516 1 98.69 205 VAL A CA 1
ATOM 1518 C C . VAL A 1 205 ? 14.602 25.047 10.672 1 98.69 205 VAL A C 1
ATOM 1520 O O . VAL A 1 205 ? 15.453 24.703 9.852 1 98.69 205 VAL A O 1
ATOM 1523 N N . ARG A 1 206 ? 14.328 24.391 11.75 1 98.88 206 ARG A N 1
ATOM 1524 C CA . ARG A 1 206 ? 14.875 23.047 11.961 1 98.88 206 ARG A CA 1
ATOM 1525 C C . ARG A 1 206 ? 14.117 22.016 11.148 1 98.88 206 ARG A C 1
ATOM 1527 O O . ARG A 1 206 ? 12.891 21.891 11.266 1 98.88 206 ARG A O 1
ATOM 1534 N N . VAL A 1 207 ? 14.852 21.297 10.32 1 98.88 207 VAL A N 1
ATOM 1535 C CA . VAL A 1 207 ? 14.266 20.266 9.477 1 98.88 207 VAL A CA 1
ATOM 1536 C C . VAL A 1 207 ? 14.727 18.875 9.961 1 98.88 207 VAL A C 1
ATOM 1538 O O . VAL A 1 207 ? 15.922 18.625 10.094 1 98.88 207 VAL A O 1
ATOM 1541 N N . GLN A 1 208 ? 13.789 18.047 10.297 1 98.94 208 GLN A N 1
ATOM 1542 C CA . GLN A 1 208 ? 14.047 16.672 10.688 1 98.94 208 GLN A CA 1
ATOM 1543 C C . GLN A 1 208 ? 13.375 15.695 9.727 1 98.94 208 GLN A C 1
ATOM 1545 O O . GLN A 1 208 ? 12.234 15.914 9.305 1 98.94 208 GLN A O 1
ATOM 1550 N N . VAL A 1 209 ? 14.117 14.609 9.344 1 98.94 209 VAL A N 1
ATOM 1551 C CA . VAL A 1 209 ? 13.547 13.68 8.375 1 98.94 209 VAL A CA 1
ATOM 1552 C C . VAL A 1 209 ? 13.867 12.242 8.773 1 98.94 209 VAL A C 1
ATOM 1554 O O . VAL A 1 209 ? 14.828 11.992 9.5 1 98.94 209 VAL A O 1
ATOM 1557 N N . ALA A 1 210 ? 13.016 11.359 8.352 1 98.88 210 ALA A N 1
ATOM 1558 C CA . ALA A 1 210 ? 13.25 9.922 8.414 1 98.88 210 ALA A CA 1
ATOM 1559 C C . ALA A 1 210 ? 12.656 9.219 7.191 1 98.88 210 ALA A C 1
ATOM 1561 O O . ALA A 1 210 ? 11.547 9.531 6.766 1 98.88 210 ALA A O 1
ATOM 1562 N N . GLU A 1 211 ? 13.438 8.32 6.625 1 98.62 211 GLU A N 1
ATOM 1563 C CA . GLU A 1 211 ? 12.922 7.457 5.562 1 98.62 211 GLU A CA 1
ATOM 1564 C C . GLU A 1 211 ? 12.031 6.359 6.129 1 98.62 211 GLU A C 1
ATOM 1566 O O . GLU A 1 211 ? 12.352 5.754 7.152 1 98.62 211 GLU A O 1
ATOM 1571 N N . LEU A 1 212 ? 10.906 6.156 5.504 1 98.75 212 LEU A N 1
ATOM 1572 C CA . LEU A 1 212 ? 9.984 5.086 5.875 1 98.75 212 LEU A CA 1
ATOM 1573 C C . LEU A 1 212 ? 9.914 4.027 4.777 1 98.75 212 LEU A C 1
ATOM 1575 O O . LEU A 1 212 ? 9.266 4.234 3.75 1 98.75 212 LEU A O 1
ATOM 1579 N N . TRP A 1 213 ? 10.492 2.863 4.984 1 97.25 213 TRP A N 1
ATOM 1580 C CA . TRP A 1 213 ? 10.539 1.838 3.945 1 97.25 213 TRP A CA 1
ATOM 1581 C C . TRP A 1 213 ? 9.461 0.786 4.176 1 97.25 213 TRP A C 1
ATOM 1583 O O . TRP A 1 213 ? 9.164 -0.013 3.283 1 97.25 213 TRP A O 1
ATOM 1593 N N . ARG A 1 214 ? 8.938 0.771 5.367 1 98.5 214 ARG A N 1
ATOM 1594 C CA . ARG A 1 214 ? 7.855 -0.159 5.688 1 98.5 214 ARG A CA 1
ATOM 1595 C C . ARG A 1 214 ? 6.543 0.582 5.918 1 98.5 214 ARG A C 1
ATOM 1597 O O . ARG A 1 214 ? 6.508 1.58 6.641 1 98.5 214 ARG A O 1
ATOM 1604 N N . THR A 1 215 ? 5.488 0.118 5.289 1 98.88 215 THR A N 1
ATOM 1605 C CA . THR A 1 215 ? 4.137 0.63 5.492 1 98.88 215 THR A CA 1
ATOM 1606 C C . THR A 1 215 ? 3.205 -0.478 5.973 1 98.88 215 THR A C 1
ATOM 1608 O O . THR A 1 215 ? 3.189 -1.573 5.41 1 98.88 215 THR A O 1
ATOM 1611 N N . VAL A 1 216 ? 2.535 -0.256 7.035 1 98.81 216 VAL A N 1
ATOM 1612 C CA . VAL A 1 216 ? 1.4 -1.067 7.469 1 98.81 216 VAL A CA 1
ATOM 1613 C C . VAL A 1 216 ? 0.094 -0.36 7.113 1 98.81 216 VAL A C 1
ATOM 1615 O O . VAL A 1 216 ? -0.203 0.711 7.648 1 98.81 216 VAL A O 1
ATOM 1618 N N . MET A 1 217 ? -0.647 -0.929 6.234 1 98.88 217 MET A N 1
ATOM 1619 C CA . MET A 1 217 ? -1.891 -0.321 5.77 1 98.88 217 MET A CA 1
ATOM 1620 C C . MET A 1 217 ? -3.096 -1.154 6.191 1 98.88 217 MET A C 1
ATOM 1622 O O . MET A 1 217 ? -3.186 -2.336 5.855 1 98.88 217 MET A O 1
ATOM 1626 N N . ASP A 1 218 ? -3.961 -0.568 6.977 1 98.75 218 ASP A N 1
ATOM 1627 C CA . ASP A 1 218 ? -5.254 -1.154 7.312 1 98.75 218 ASP A CA 1
ATOM 1628 C C . ASP A 1 218 ? -6.371 -0.53 6.484 1 98.75 218 ASP A C 1
ATOM 1630 O O . ASP A 1 218 ? -6.535 0.692 6.465 1 98.75 218 ASP A O 1
ATOM 1634 N N . LEU A 1 219 ? -7.043 -1.394 5.82 1 98.75 219 LEU A N 1
ATOM 1635 C CA . LEU A 1 219 ? -8.227 -0.954 5.09 1 98.75 219 LEU A CA 1
ATOM 1636 C C . LEU A 1 219 ? -9.492 -1.238 5.891 1 98.75 219 LEU A C 1
ATOM 1638 O O . LEU A 1 219 ? -9.531 -2.174 6.695 1 98.75 219 LEU A O 1
ATOM 1642 N N . PRO A 1 220 ? -10.531 -0.386 5.699 1 97.81 220 PRO A N 1
ATOM 1643 C CA . PRO A 1 220 ? -11.766 -0.573 6.465 1 97.81 220 PRO A CA 1
ATOM 1644 C C . PRO A 1 220 ? -12.422 -1.923 6.199 1 97.81 220 PRO A C 1
ATOM 1646 O O . PRO A 1 220 ? -12.781 -2.225 5.059 1 97.81 220 PRO A O 1
ATOM 1649 N N . ARG A 1 221 ? -12.516 -2.703 7.219 1 94.56 221 ARG A N 1
ATOM 1650 C CA . ARG A 1 221 ? -13.203 -3.99 7.137 1 94.56 221 ARG A CA 1
ATOM 1651 C C . ARG A 1 221 ? -14.672 -3.854 7.52 1 94.56 221 ARG A C 1
ATOM 1653 O O . ARG A 1 221 ? -15 -3.195 8.508 1 94.56 221 ARG A O 1
ATOM 1660 N N . GLY A 1 222 ? -15.461 -4.434 6.734 1 94.44 222 GLY A N 1
ATOM 1661 C CA . GLY A 1 222 ? -16.875 -4.438 7.066 1 94.44 222 GLY A CA 1
ATOM 1662 C C . GLY A 1 222 ? -17.547 -3.1 6.832 1 94.44 222 GLY A C 1
ATOM 1663 O O . GLY A 1 222 ? -18.656 -2.865 7.312 1 94.44 222 GLY A O 1
ATOM 1664 N N . ASP A 1 223 ? -16.922 -2.193 6.246 1 97.31 223 ASP A N 1
ATOM 1665 C CA . ASP A 1 223 ? -17.484 -0.883 5.914 1 97.31 223 ASP A CA 1
ATOM 1666 C C . ASP A 1 223 ? -18.125 -0.895 4.531 1 97.31 223 ASP A C 1
ATOM 1668 O O . ASP A 1 223 ? -17.438 -0.967 3.514 1 97.31 223 ASP A O 1
ATOM 1672 N N . THR A 1 224 ? -19.422 -0.765 4.5 1 97.19 224 THR A N 1
ATOM 1673 C CA . THR A 1 224 ? -20.172 -0.86 3.258 1 97.19 224 THR A CA 1
ATOM 1674 C C . THR A 1 224 ? -19.812 0.284 2.316 1 97.19 224 THR A C 1
ATOM 1676 O O . THR A 1 224 ? -19.703 0.087 1.104 1 97.19 224 THR A O 1
ATOM 1679 N N . GLN A 1 225 ? -19.641 1.486 2.893 1 97.69 225 GLN A N 1
ATOM 1680 C CA . GLN A 1 225 ? -19.266 2.625 2.061 1 97.69 225 GLN A CA 1
ATOM 1681 C C . GLN A 1 225 ? -17.922 2.381 1.368 1 97.69 225 GLN A C 1
ATOM 1683 O O . GLN A 1 225 ? -17.766 2.666 0.178 1 97.69 225 GLN A O 1
ATOM 1688 N N . PHE A 1 226 ? -17.016 1.822 2.074 1 98.56 226 PHE A N 1
ATOM 1689 C CA . PHE A 1 226 ? -15.695 1.532 1.512 1 98.56 226 PHE A CA 1
ATOM 1690 C C . PHE A 1 226 ? -15.789 0.447 0.446 1 98.56 226 PHE A C 1
ATOM 1692 O O . PHE A 1 226 ? -15.211 0.577 -0.633 1 98.56 226 PHE A O 1
ATOM 1699 N N . ASN A 1 227 ? -16.516 -0.577 0.796 1 98 227 ASN A N 1
ATOM 1700 C CA . ASN A 1 227 ? -16.641 -1.712 -0.112 1 98 227 ASN A CA 1
ATOM 1701 C C . ASN A 1 227 ? -17.281 -1.3 -1.44 1 98 227 ASN A C 1
ATOM 1703 O O . ASN A 1 227 ? -16.922 -1.838 -2.492 1 98 227 ASN A O 1
ATOM 1707 N N . GLU A 1 228 ? -18.156 -0.333 -1.403 1 97.06 228 GLU A N 1
ATOM 1708 C CA . GLU A 1 228 ? -18.938 0.016 -2.588 1 97.06 228 GLU A CA 1
ATOM 1709 C C . GLU A 1 228 ? -18.312 1.184 -3.34 1 97.06 228 GLU A C 1
ATOM 1711 O O . GLU A 1 228 ? -18.75 1.53 -4.438 1 97.06 228 GLU A O 1
ATOM 1716 N N . ALA A 1 229 ? -17.312 1.748 -2.744 1 97.88 229 ALA A N 1
ATOM 1717 C CA . ALA A 1 229 ? -16.656 2.893 -3.373 1 97.88 229 ALA A CA 1
ATOM 1718 C C . ALA A 1 229 ? -16.047 2.506 -4.723 1 97.88 229 ALA A C 1
ATOM 1720 O O . ALA A 1 229 ? -15.586 1.379 -4.902 1 97.88 229 ALA A O 1
ATOM 1721 N N . THR A 1 230 ? -16 3.404 -5.691 1 96 230 THR A N 1
ATOM 1722 C CA . THR A 1 230 ? -15.477 3.148 -7.027 1 96 230 THR A CA 1
ATOM 1723 C C . THR A 1 230 ? -13.953 3.127 -7.012 1 96 230 THR A C 1
ATOM 1725 O O . THR A 1 230 ? -13.328 2.303 -7.688 1 96 230 THR A O 1
ATOM 1728 N N . MET A 1 231 ? -13.328 3.979 -6.301 1 95.75 231 MET A N 1
ATOM 1729 C CA . MET A 1 231 ? -11.891 4.066 -6.066 1 95.75 231 MET A CA 1
ATOM 1730 C C . MET A 1 231 ? -11.148 4.422 -7.352 1 95.75 231 MET A C 1
ATOM 1732 O O . MET A 1 231 ? -10.031 3.961 -7.578 1 95.75 231 MET A O 1
ATOM 1736 N N . LYS A 1 232 ? -11.836 5.094 -8.242 1 91.5 232 LYS A N 1
ATOM 1737 C CA . LYS A 1 232 ? -11.148 5.559 -9.445 1 91.5 232 LYS A CA 1
ATOM 1738 C C . LYS A 1 232 ? -10.086 6.594 -9.109 1 91.5 232 LYS A C 1
ATOM 1740 O O . LYS A 1 232 ? -10.344 7.539 -8.359 1 91.5 232 LYS A O 1
ATOM 1745 N N . LEU A 1 233 ? -8.938 6.332 -9.703 1 90.81 233 LEU A N 1
ATOM 1746 C CA . LEU A 1 233 ? -7.867 7.289 -9.43 1 90.81 233 LEU A CA 1
ATOM 1747 C C . LEU A 1 233 ? -8.172 8.641 -10.07 1 90.81 233 LEU A C 1
ATOM 1749 O O . LEU A 1 233 ? -8.391 8.719 -11.281 1 90.81 233 LEU A O 1
ATOM 1753 N N . ASP A 1 234 ? -8.18 9.648 -9.266 1 91.75 234 ASP A N 1
ATOM 1754 C CA . ASP A 1 234 ? -8.273 11.047 -9.695 1 91.75 234 ASP A CA 1
ATOM 1755 C C . ASP A 1 234 ? -7.043 11.836 -9.266 1 91.75 234 ASP A C 1
ATOM 1757 O O . ASP A 1 234 ? -7.133 12.719 -8.406 1 91.75 234 ASP A O 1
ATOM 1761 N N . ALA A 1 235 ? -5.996 11.594 -9.961 1 91.5 235 ALA A N 1
ATOM 1762 C CA . ALA A 1 235 ? -4.699 12.148 -9.57 1 91.5 235 ALA A CA 1
ATOM 1763 C C . ALA A 1 235 ? -4.75 13.672 -9.539 1 91.5 235 ALA A C 1
ATOM 1765 O O . ALA A 1 235 ? -4.234 14.297 -8.609 1 91.5 235 ALA A O 1
ATOM 1766 N N . GLU A 1 236 ? -5.301 14.242 -10.523 1 91 236 GLU A N 1
ATOM 1767 C CA . GLU A 1 236 ? -5.395 15.695 -10.594 1 91 236 GLU A CA 1
ATOM 1768 C C . GLU A 1 236 ? -6.266 16.25 -9.469 1 91 236 GLU A C 1
ATOM 1770 O O . GLU A 1 236 ? -5.93 17.266 -8.852 1 91 236 GLU A O 1
ATOM 1775 N N . GLY A 1 237 ? -7.359 15.57 -9.234 1 89.56 237 GLY A N 1
ATOM 1776 C CA . GLY A 1 237 ? -8.227 15.992 -8.141 1 89.56 237 GLY A CA 1
ATOM 1777 C C . GLY A 1 237 ? -7.543 15.945 -6.785 1 89.56 237 GLY A C 1
ATOM 1778 O O . GLY A 1 237 ? -7.707 16.859 -5.973 1 89.56 237 GLY A O 1
ATOM 1779 N N . ILE A 1 238 ? -6.793 14.906 -6.594 1 93.5 238 ILE A N 1
ATOM 1780 C CA . ILE A 1 238 ? -6.062 14.758 -5.34 1 93.5 238 ILE A CA 1
ATOM 1781 C C . ILE A 1 238 ? -5.031 15.875 -5.203 1 93.5 238 ILE A C 1
ATOM 1783 O O . ILE A 1 238 ? -4.918 16.5 -4.145 1 93.5 238 ILE A O 1
ATOM 1787 N N . ARG A 1 239 ? -4.352 16.156 -6.25 1 90 239 ARG A N 1
ATOM 1788 C CA . ARG A 1 239 ? -3.346 17.219 -6.23 1 90 239 ARG A CA 1
ATOM 1789 C C . ARG A 1 239 ? -3.984 18.562 -5.934 1 90 239 ARG A C 1
ATOM 1791 O O . ARG A 1 239 ? -3.463 19.344 -5.133 1 90 239 ARG A O 1
ATOM 1798 N N . ASN A 1 240 ? -5.086 18.781 -6.516 1 86.88 240 ASN A N 1
ATOM 1799 C CA . ASN A 1 240 ? -5.785 20.047 -6.32 1 86.88 240 ASN A CA 1
ATOM 1800 C C . ASN A 1 240 ? -6.309 20.188 -4.895 1 86.88 240 ASN A C 1
ATOM 1802 O O . ASN A 1 240 ? -6.363 21.297 -4.352 1 86.88 240 ASN A O 1
ATOM 1806 N N . ALA A 1 241 ? -6.699 19.062 -4.414 1 85.5 241 ALA A N 1
ATOM 1807 C CA . ALA A 1 241 ? -7.312 19.078 -3.088 1 85.5 241 ALA A CA 1
ATOM 1808 C C . ALA A 1 241 ? -6.254 19.109 -1.991 1 85.5 241 ALA A C 1
ATOM 1810 O O . ALA A 1 241 ? -6.434 19.766 -0.964 1 85.5 241 ALA A O 1
ATOM 1811 N N . GLU A 1 242 ? -5.203 18.422 -2.291 1 84.56 242 GLU A N 1
ATOM 1812 C CA . GLU A 1 242 ? -4.305 18.141 -1.175 1 84.56 242 GLU A CA 1
ATOM 1813 C C . GLU A 1 242 ? -2.922 18.734 -1.419 1 84.56 242 GLU A C 1
ATOM 1815 O O . GLU A 1 242 ? -2.094 18.781 -0.507 1 84.56 242 GLU A O 1
ATOM 1820 N N . GLY A 1 243 ? -2.584 19.391 -2.525 1 73.88 243 GLY A N 1
ATOM 1821 C CA . GLY A 1 243 ? -1.348 20.094 -2.826 1 73.88 243 GLY A CA 1
ATOM 1822 C C . GLY A 1 243 ? -0.351 19.25 -3.596 1 73.88 243 GLY A C 1
ATOM 1823 O O . GLY A 1 243 ? -0.455 18.016 -3.615 1 73.88 243 GLY A O 1
ATOM 1824 N N . MET B 1 1 ? 4.473 -13.922 26.438 1 27.72 1 MET B N 1
ATOM 1825 C CA . MET B 1 1 ? 3.611 -14.656 25.516 1 27.72 1 MET B CA 1
ATOM 1826 C C . MET B 1 1 ? 3.994 -14.359 24.062 1 27.72 1 MET B C 1
ATOM 1828 O O . MET B 1 1 ? 4.039 -13.203 23.656 1 27.72 1 MET B O 1
ATOM 1832 N N . CYS B 1 2 ? 4.883 -15.078 23.469 1 42.09 2 CYS B N 1
ATOM 1833 C CA . CYS B 1 2 ? 5.375 -15.008 22.094 1 42.09 2 CYS B CA 1
ATOM 1834 C C . CYS B 1 2 ? 4.238 -14.727 21.109 1 42.09 2 CYS B C 1
ATOM 1836 O O . CYS B 1 2 ? 3.277 -15.492 21.031 1 42.09 2 CYS B O 1
ATOM 1838 N N . SER B 1 3 ? 3.771 -13.531 20.844 1 51.12 3 SER B N 1
ATOM 1839 C CA . SER B 1 3 ? 2.584 -13.086 20.125 1 51.12 3 SER B CA 1
ATOM 1840 C C . SER B 1 3 ? 2.393 -13.875 18.828 1 51.12 3 SER B C 1
ATOM 1842 O O . SER B 1 3 ? 3.34 -14.055 18.062 1 51.12 3 SER B O 1
ATOM 1844 N N . GLU B 1 4 ? 1.479 -14.906 18.656 1 73.19 4 GLU B N 1
ATOM 1845 C CA . GLU B 1 4 ? 1.074 -15.664 17.469 1 73.19 4 GLU B CA 1
ATOM 1846 C C . GLU B 1 4 ? 1.084 -14.789 16.219 1 73.19 4 GLU B C 1
ATOM 1848 O O . GLU B 1 4 ? 0.641 -13.641 16.25 1 73.19 4 GLU B O 1
ATOM 1853 N N . LYS B 1 5 ? 1.825 -15.227 15.172 1 87.75 5 LYS B N 1
ATOM 1854 C CA . LYS B 1 5 ? 1.897 -14.508 13.898 1 87.75 5 LYS B CA 1
ATOM 1855 C C . LYS B 1 5 ? 0.512 -14.344 13.281 1 87.75 5 LYS B C 1
ATOM 1857 O O . LYS B 1 5 ? -0.25 -15.305 13.188 1 87.75 5 LYS B O 1
ATOM 1862 N N . PRO B 1 6 ? 0.079 -13.18 12.977 1 94.81 6 PRO B N 1
ATOM 1863 C CA . PRO B 1 6 ? -1.276 -12.93 12.477 1 94.81 6 PRO B CA 1
ATOM 1864 C C . PRO B 1 6 ? -1.583 -13.688 11.188 1 94.81 6 PRO B C 1
ATOM 1866 O O . PRO B 1 6 ? -0.708 -13.836 10.336 1 94.81 6 PRO B O 1
ATOM 1869 N N . THR B 1 7 ? -2.789 -14.266 11.07 1 98.25 7 THR B N 1
ATOM 1870 C CA . THR B 1 7 ? -3.262 -14.883 9.836 1 98.25 7 THR B CA 1
ATOM 1871 C C . THR B 1 7 ? -3.953 -13.852 8.945 1 98.25 7 THR B C 1
ATOM 1873 O O . THR B 1 7 ? -4.441 -12.828 9.438 1 98.25 7 THR B O 1
ATOM 1876 N N . ASN B 1 8 ? -3.904 -14.094 7.656 1 98.69 8 ASN B N 1
ATOM 1877 C CA . ASN B 1 8 ? -4.645 -13.336 6.652 1 98.69 8 ASN B CA 1
ATOM 1878 C C . ASN B 1 8 ? -4.211 -11.875 6.621 1 98.69 8 ASN B C 1
ATOM 1880 O O . ASN B 1 8 ? -5.039 -10.984 6.43 1 98.69 8 ASN B O 1
ATOM 1884 N N . GLU B 1 9 ? -2.996 -11.648 7.012 1 98.56 9 GLU B N 1
ATOM 1885 C CA . GLU B 1 9 ? -2.266 -10.422 6.711 1 98.56 9 GLU B CA 1
ATOM 1886 C C . GLU B 1 9 ? -1.403 -10.586 5.461 1 98.56 9 GLU B C 1
ATOM 1888 O O . GLU B 1 9 ? -0.686 -11.578 5.32 1 98.56 9 GLU B O 1
ATOM 1893 N N . LEU B 1 10 ? -1.562 -9.648 4.531 1 98.94 10 LEU B N 1
ATOM 1894 C CA . LEU B 1 10 ? -0.702 -9.711 3.355 1 98.94 10 LEU B CA 1
ATOM 1895 C C . LEU B 1 10 ? 0.665 -9.102 3.645 1 98.94 10 LEU B C 1
ATOM 1897 O O . LEU B 1 10 ? 0.753 -7.957 4.102 1 98.94 10 LEU B O 1
ATOM 1901 N N . TYR B 1 11 ? 1.647 -9.867 3.471 1 98.94 11 TYR B N 1
ATOM 1902 C CA . TYR B 1 11 ? 2.994 -9.312 3.383 1 98.94 11 TYR B CA 1
ATOM 1903 C C . TYR B 1 11 ? 3.439 -9.195 1.93 1 98.94 11 TYR B C 1
ATOM 1905 O O . TYR B 1 11 ? 3.334 -10.148 1.158 1 98.94 11 TYR B O 1
ATOM 1913 N N . GLN B 1 12 ? 3.914 -8.039 1.62 1 98.94 12 GLN B N 1
ATOM 1914 C CA . GLN B 1 12 ? 4.375 -7.773 0.262 1 98.94 12 GLN B CA 1
ATOM 1915 C C . GLN B 1 12 ? 5.777 -7.172 0.266 1 98.94 12 GLN B C 1
ATOM 1917 O O . GLN B 1 12 ? 6.043 -6.207 0.985 1 98.94 12 GLN B O 1
ATOM 1922 N N . TRP B 1 13 ? 6.656 -7.793 -0.486 1 98.88 13 TRP B N 1
ATOM 1923 C CA . TRP B 1 13 ? 7.965 -7.207 -0.766 1 98.88 13 TRP B CA 1
ATOM 1924 C C . TRP B 1 13 ? 7.969 -6.5 -2.117 1 98.88 13 TRP B C 1
ATOM 1926 O O . TRP B 1 13 ? 7.688 -7.117 -3.148 1 98.88 13 TRP B O 1
ATOM 1936 N N . SER B 1 14 ? 8.281 -5.188 -2.07 1 98.81 14 SER B N 1
ATOM 1937 C CA . SER B 1 14 ? 8.398 -4.355 -3.262 1 98.81 14 SER B CA 1
ATOM 1938 C C . SER B 1 14 ? 7.062 -4.242 -3.99 1 98.81 14 SER B C 1
ATOM 1940 O O . SER B 1 14 ? 6.004 -4.371 -3.377 1 98.81 14 SER B O 1
ATOM 1942 N N . VAL B 1 15 ? 7.043 -3.732 -5.18 1 98.62 15 VAL B N 1
ATOM 1943 C CA . VAL B 1 15 ? 5.824 -3.463 -5.934 1 98.62 15 VAL B CA 1
ATOM 1944 C C . VAL B 1 15 ? 6.023 -3.867 -7.395 1 98.62 15 VAL B C 1
ATOM 1946 O O . VAL B 1 15 ? 7.156 -3.947 -7.875 1 98.62 15 VAL B O 1
ATOM 1949 N N . VAL B 1 16 ? 4.945 -4.09 -8.07 1 97.81 16 VAL B N 1
ATOM 1950 C CA . VAL B 1 16 ? 4.977 -4.598 -9.438 1 97.81 16 VAL B CA 1
ATOM 1951 C C . VAL B 1 16 ? 5.617 -3.564 -10.359 1 97.81 16 VAL B C 1
ATOM 1953 O O . VAL B 1 16 ? 6.359 -3.92 -11.281 1 97.81 16 VAL B O 1
ATOM 1956 N N . SER B 1 17 ? 5.379 -2.271 -10.117 1 97.62 17 SER B N 1
ATOM 1957 C CA . SER B 1 17 ? 5.914 -1.207 -10.961 1 97.62 17 SER B CA 1
ATOM 1958 C C . SER B 1 17 ? 7.438 -1.223 -10.969 1 97.62 17 SER B C 1
ATOM 1960 O O . SER B 1 17 ? 8.062 -0.821 -11.953 1 97.62 17 SER B O 1
ATOM 1962 N N . ALA B 1 18 ? 8.039 -1.682 -9.922 1 98.31 18 ALA B N 1
ATOM 1963 C CA . ALA B 1 18 ? 9.492 -1.817 -9.891 1 98.31 18 ALA B CA 1
ATOM 1964 C C . ALA B 1 18 ? 9.961 -2.855 -10.906 1 98.31 18 ALA B C 1
ATOM 1966 O O . ALA B 1 18 ? 10.969 -2.65 -11.586 1 98.31 18 ALA B O 1
ATOM 1967 N N . LEU B 1 19 ? 9.258 -3.992 -11.023 1 97.69 19 LEU B N 1
ATOM 1968 C CA . LEU B 1 19 ? 9.586 -5.008 -12.016 1 97.69 19 LEU B CA 1
ATOM 1969 C C . LEU B 1 19 ? 9.43 -4.457 -13.43 1 97.69 19 LEU B C 1
ATOM 1971 O O . LEU B 1 19 ? 10.227 -4.77 -14.312 1 97.69 19 LEU B O 1
ATOM 1975 N N . VAL B 1 20 ? 8.352 -3.674 -13.594 1 97.12 20 VAL B N 1
ATOM 1976 C CA . VAL B 1 20 ? 8.102 -3.047 -14.883 1 97.12 20 VAL B CA 1
ATOM 1977 C C . VAL B 1 20 ? 9.328 -2.234 -15.305 1 97.12 20 VAL B C 1
ATOM 1979 O O . VAL B 1 20 ? 9.711 -2.24 -16.484 1 97.12 20 VAL B O 1
ATOM 1982 N N . ASP B 1 21 ? 10.023 -1.668 -14.32 1 97.44 21 ASP B N 1
ATOM 1983 C CA . ASP B 1 21 ? 11.188 -0.83 -14.578 1 97.44 21 ASP B CA 1
ATOM 1984 C C . ASP B 1 21 ? 12.477 -1.654 -14.539 1 97.44 21 ASP B C 1
ATOM 1986 O O . ASP B 1 21 ? 13.57 -1.106 -14.648 1 97.44 21 ASP B O 1
ATOM 1990 N N . GLY B 1 22 ? 12.328 -2.92 -14.312 1 97.81 22 GLY B N 1
ATOM 1991 C CA . GLY B 1 22 ? 13.469 -3.809 -14.422 1 97.81 22 GLY B CA 1
ATOM 1992 C C . GLY B 1 22 ? 14.234 -3.961 -13.117 1 97.81 22 GLY B C 1
ATOM 1993 O O . GLY B 1 22 ? 15.359 -4.461 -13.102 1 97.81 22 GLY B O 1
ATOM 1994 N N . VAL B 1 23 ? 13.648 -3.5 -12.031 1 98.56 23 VAL B N 1
ATOM 1995 C CA . VAL B 1 23 ? 14.289 -3.646 -10.719 1 98.56 23 VAL B CA 1
ATOM 1996 C C . VAL B 1 23 ? 14.172 -5.094 -10.25 1 98.56 23 VAL B C 1
ATOM 1998 O O . VAL B 1 23 ? 13.141 -5.496 -9.703 1 98.56 23 VAL B O 1
ATOM 2001 N N . ALA B 1 24 ? 15.266 -5.848 -10.383 1 98.5 24 ALA B N 1
ATOM 2002 C CA . ALA B 1 24 ? 15.18 -7.262 -10.031 1 98.5 24 ALA B CA 1
ATOM 2003 C C . ALA B 1 24 ? 16.562 -7.836 -9.742 1 98.5 24 ALA B C 1
ATOM 2005 O O . ALA B 1 24 ? 16.734 -9.055 -9.695 1 98.5 24 ALA B O 1
ATOM 2006 N N . SER B 1 25 ? 17.609 -6.988 -9.555 1 98.19 25 SER B N 1
ATOM 2007 C CA . SER B 1 25 ? 18.969 -7.449 -9.297 1 98.19 25 SER B CA 1
ATOM 2008 C C . SER B 1 25 ? 19.125 -7.906 -7.852 1 98.19 25 SER B C 1
ATOM 2010 O O . SER B 1 25 ? 19.953 -8.773 -7.559 1 98.19 25 SER B O 1
ATOM 2012 N N . ASN B 1 26 ? 18.438 -7.27 -6.984 1 97.69 26 ASN B N 1
ATOM 2013 C CA . ASN B 1 26 ? 18.438 -7.574 -5.559 1 97.69 26 ASN B CA 1
ATOM 2014 C C . ASN B 1 26 ? 17.062 -7.984 -5.062 1 97.69 26 ASN B C 1
ATOM 2016 O O . ASN B 1 26 ? 16.078 -7.941 -5.82 1 97.69 26 ASN B O 1
ATOM 2020 N N . GLY B 1 27 ? 17 -8.445 -3.846 1 98 27 GLY B N 1
ATOM 2021 C CA . GLY B 1 27 ? 15.711 -8.82 -3.301 1 98 27 GLY B CA 1
ATOM 2022 C C . GLY B 1 27 ? 15.781 -9.273 -1.854 1 98 27 GLY B C 1
ATOM 2023 O O . GLY B 1 27 ? 16.812 -9.125 -1.203 1 98 27 GLY B O 1
ATOM 2024 N N . LEU B 1 28 ? 14.711 -9.695 -1.364 1 98.62 28 LEU B N 1
ATOM 2025 C CA . LEU B 1 28 ? 14.555 -10.258 -0.025 1 98.62 28 LEU B CA 1
ATOM 2026 C C . LEU B 1 28 ? 14.922 -11.734 -0.005 1 98.62 28 LEU B C 1
ATOM 2028 O O . LEU B 1 28 ? 14.477 -12.5 -0.858 1 98.62 28 LEU B O 1
ATOM 2032 N N . PRO B 1 29 ? 15.805 -12.094 0.92 1 98.62 29 PRO B N 1
ATOM 2033 C CA . PRO B 1 29 ? 16.016 -13.539 1.053 1 98.62 29 PRO B CA 1
ATOM 2034 C C . PRO B 1 29 ? 14.719 -14.312 1.239 1 98.62 29 PRO B C 1
ATOM 2036 O O . PRO B 1 29 ? 13.859 -13.906 2.023 1 98.62 29 PRO B O 1
ATOM 2039 N N . MET B 1 30 ? 14.625 -15.461 0.544 1 98.56 30 MET B N 1
ATOM 2040 C CA . MET B 1 30 ? 13.391 -16.234 0.567 1 98.56 30 MET B CA 1
ATOM 2041 C C . MET B 1 30 ? 13.078 -16.719 1.98 1 98.56 30 MET B C 1
ATOM 2043 O O . MET B 1 30 ? 11.906 -16.812 2.361 1 98.56 30 MET B O 1
ATOM 2047 N N . SER B 1 31 ? 14.109 -17.016 2.74 1 98.44 31 SER B N 1
ATOM 2048 C CA . SER B 1 31 ? 13.914 -17.438 4.125 1 98.44 31 SER B CA 1
ATOM 2049 C C . SER B 1 31 ? 13.172 -16.375 4.926 1 98.44 31 SER B C 1
ATOM 2051 O O . SER B 1 31 ? 12.359 -16.703 5.793 1 98.44 31 SER B O 1
ATOM 2053 N N . GLN B 1 32 ? 13.422 -15.148 4.676 1 98.25 32 GLN B N 1
ATOM 2054 C CA . GLN B 1 32 ? 12.734 -14.047 5.359 1 98.25 32 GLN B CA 1
ATOM 2055 C C . GLN B 1 32 ? 11.305 -13.898 4.863 1 98.25 32 GLN B C 1
ATOM 2057 O O . GLN B 1 32 ? 10.391 -13.664 5.652 1 98.25 32 GLN B O 1
ATOM 2062 N N . LEU B 1 33 ? 11.156 -13.992 3.527 1 98.62 33 LEU B N 1
ATOM 2063 C CA . LEU B 1 33 ? 9.805 -13.93 2.986 1 98.62 33 LEU B CA 1
ATOM 2064 C C . LEU B 1 33 ? 8.906 -14.953 3.658 1 98.62 33 LEU B C 1
ATOM 2066 O O . LEU B 1 33 ? 7.785 -14.641 4.059 1 98.62 33 LEU B O 1
ATOM 2070 N N . LEU B 1 34 ? 9.383 -16.141 3.818 1 98.38 34 LEU B N 1
ATOM 2071 C CA . LEU B 1 34 ? 8.578 -17.266 4.301 1 98.38 34 LEU B CA 1
ATOM 2072 C C . LEU B 1 34 ? 8.297 -17.125 5.793 1 98.38 34 LEU B C 1
ATOM 2074 O O . LEU B 1 34 ? 7.438 -17.828 6.336 1 98.38 34 LEU B O 1
ATOM 2078 N N . GLU B 1 35 ? 8.992 -16.25 6.488 1 97.81 35 GLU B N 1
ATOM 2079 C CA . GLU B 1 35 ? 8.648 -15.93 7.867 1 97.81 35 GLU B CA 1
ATOM 2080 C C . GLU B 1 35 ? 7.289 -15.234 7.945 1 97.81 35 GLU B C 1
ATOM 2082 O O . GLU B 1 35 ? 6.641 -15.242 8.992 1 97.81 35 GLU B O 1
ATOM 2087 N N . HIS B 1 36 ? 6.859 -14.703 6.836 1 98.25 36 HIS B N 1
ATOM 2088 C CA . HIS B 1 36 ? 5.664 -13.867 6.867 1 98.25 36 HIS B CA 1
ATOM 2089 C C . HIS B 1 36 ? 4.453 -14.625 6.32 1 98.25 36 HIS B C 1
ATOM 2091 O O . HIS B 1 36 ? 3.328 -14.125 6.387 1 98.25 36 HIS B O 1
ATOM 2097 N N . GLY B 1 37 ? 4.66 -15.766 5.742 1 98.56 37 GLY B N 1
ATOM 2098 C CA . GLY B 1 37 ? 3.492 -16.438 5.199 1 98.56 37 GLY B CA 1
ATOM 2099 C C . GLY B 1 37 ? 3.803 -17.828 4.652 1 98.56 37 GLY B C 1
ATOM 2100 O O . GLY B 1 37 ? 4.969 -18.172 4.48 1 98.56 37 GLY B O 1
ATOM 2101 N N . ASP B 1 38 ? 2.742 -18.594 4.332 1 98.88 38 ASP B N 1
ATOM 2102 C CA . ASP B 1 38 ? 2.836 -19.969 3.848 1 98.88 38 ASP B CA 1
ATOM 2103 C C . ASP B 1 38 ? 2.098 -20.141 2.523 1 98.88 38 ASP B C 1
ATOM 2105 O O . ASP B 1 38 ? 1.93 -21.266 2.037 1 98.88 38 ASP B O 1
ATOM 2109 N N . HIS B 1 39 ? 1.58 -19.094 2.004 1 98.94 39 HIS B N 1
ATOM 2110 C CA . HIS B 1 39 ? 0.789 -19 0.782 1 98.94 39 HIS B CA 1
ATOM 2111 C C . HIS B 1 39 ? 1.16 -17.766 -0.02 1 98.94 39 HIS B C 1
ATOM 2113 O O . HIS B 1 39 ? 1.081 -16.641 0.49 1 98.94 39 HIS B O 1
ATOM 2119 N N . GLY B 1 40 ? 1.593 -18 -1.252 1 98.88 40 GLY B N 1
ATOM 2120 C CA . GLY B 1 40 ? 1.918 -16.766 -1.953 1 98.88 40 GLY B CA 1
ATOM 2121 C C . GLY B 1 40 ? 2.553 -17 -3.311 1 98.88 40 GLY B C 1
ATOM 2122 O O . GLY B 1 40 ? 2.59 -18.125 -3.797 1 98.88 40 GLY B O 1
ATOM 2123 N N . LEU B 1 41 ? 2.902 -15.945 -3.992 1 98.75 41 LEU B N 1
ATOM 2124 C CA . LEU B 1 41 ? 3.494 -15.953 -5.324 1 98.75 41 LEU B CA 1
ATOM 2125 C C . LEU B 1 41 ? 4.477 -14.797 -5.492 1 98.75 41 LEU B C 1
ATOM 2127 O O . LEU B 1 41 ? 4.516 -13.891 -4.66 1 98.75 41 LEU B O 1
ATOM 2131 N N . GLY B 1 42 ? 5.254 -14.828 -6.504 1 98.06 42 GLY B N 1
ATOM 2132 C CA . GLY B 1 42 ? 6.273 -13.844 -6.828 1 98.06 42 GLY B CA 1
ATOM 2133 C C . GLY B 1 42 ? 7.242 -14.32 -7.898 1 98.06 42 GLY B C 1
ATOM 2134 O O . GLY B 1 42 ? 6.852 -15.047 -8.812 1 98.06 42 GLY B O 1
ATOM 2135 N N . THR B 1 43 ? 8.375 -13.75 -7.848 1 97.94 43 THR B N 1
ATOM 2136 C CA . THR B 1 43 ? 9.406 -14.109 -8.805 1 97.94 43 THR B CA 1
ATOM 2137 C C . THR B 1 43 ? 10.781 -14.109 -8.141 1 97.94 43 THR B C 1
ATOM 2139 O O . THR B 1 43 ? 10.891 -14.008 -6.918 1 97.94 43 THR B O 1
ATOM 2142 N N . PHE B 1 44 ? 11.812 -14.352 -8.922 1 97.88 44 PHE B N 1
ATOM 2143 C CA . PHE B 1 44 ? 13.18 -14.5 -8.43 1 97.88 44 PHE B CA 1
ATOM 2144 C C . PHE B 1 44 ? 14.078 -13.414 -9.016 1 97.88 44 PHE B C 1
ATOM 2146 O O . PHE B 1 44 ? 13.672 -12.688 -9.922 1 97.88 44 PHE B O 1
ATOM 2153 N N . ARG B 1 45 ? 15.289 -13.344 -8.414 1 97.88 45 ARG B N 1
ATOM 2154 C CA . ARG B 1 45 ? 16.297 -12.438 -8.961 1 97.88 45 ARG B CA 1
ATOM 2155 C C . ARG B 1 45 ? 16.359 -12.523 -10.477 1 97.88 45 ARG B C 1
ATOM 2157 O O . ARG B 1 45 ? 16.375 -13.617 -11.047 1 97.88 45 ARG B O 1
ATOM 2164 N N . GLY B 1 46 ? 16.297 -11.312 -11.086 1 97.69 46 GLY B N 1
ATOM 2165 C CA . GLY B 1 46 ? 16.344 -11.25 -12.539 1 97.69 46 GLY B CA 1
ATOM 2166 C C . GLY B 1 46 ? 15.062 -11.734 -13.195 1 97.69 46 GLY B C 1
ATOM 2167 O O . GLY B 1 46 ? 15.055 -12.055 -14.383 1 97.69 46 GLY B O 1
ATOM 2168 N N . MET B 1 47 ? 14.016 -11.891 -12.406 1 96.94 47 MET B N 1
ATOM 2169 C CA . MET B 1 47 ? 12.727 -12.398 -12.875 1 96.94 47 MET 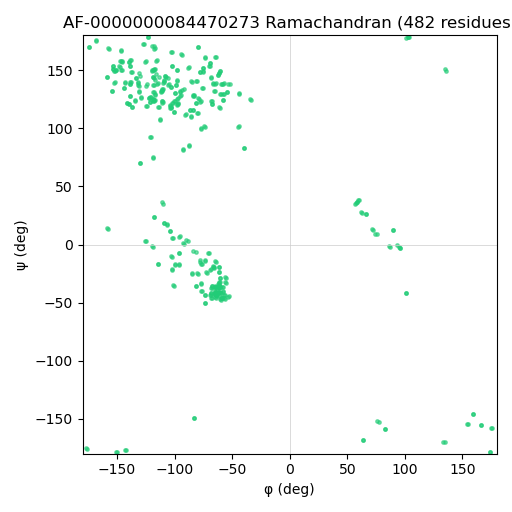B CA 1
ATOM 2170 C C . MET B 1 47 ? 12.891 -13.773 -13.516 1 96.94 47 MET B C 1
ATOM 2172 O O . MET B 1 47 ? 12.234 -14.078 -14.516 1 96.94 47 MET B O 1
ATOM 2176 N N . GLN B 1 48 ? 13.812 -14.539 -12.93 1 95.5 48 GLN B N 1
ATOM 2177 C CA . GLN B 1 48 ? 14.109 -15.867 -13.445 1 95.5 48 GLN B CA 1
ATOM 2178 C C . GLN B 1 48 ? 13.18 -16.922 -12.836 1 95.5 48 GLN B C 1
ATOM 2180 O O . GLN B 1 48 ? 13.57 -17.656 -11.93 1 95.5 48 GLN B O 1
ATOM 2185 N N . GLY B 1 49 ? 12.008 -17.047 -13.453 1 95.31 49 GLY B N 1
ATOM 2186 C CA . GLY B 1 49 ? 11.062 -18.062 -12.992 1 95.31 49 GLY B CA 1
ATOM 2187 C C . GLY B 1 49 ? 9.938 -17.484 -12.156 1 95.31 49 GLY B C 1
ATOM 2188 O O . GLY B 1 49 ? 9.867 -16.266 -11.953 1 95.31 49 GLY B O 1
ATOM 2189 N N . GLU B 1 50 ? 9.062 -18.359 -11.758 1 96.44 50 GLU B N 1
ATOM 2190 C CA . GLU B 1 50 ? 7.887 -18.016 -10.961 1 96.44 50 GLU B CA 1
ATOM 2191 C C . GLU B 1 50 ? 7.945 -18.656 -9.578 1 96.44 50 GLU B C 1
ATOM 2193 O O . GLU B 1 50 ? 8.359 -19.812 -9.445 1 96.44 50 GLU B O 1
ATOM 2198 N N . LEU B 1 51 ? 7.574 -17.891 -8.625 1 98.12 51 LEU B N 1
ATOM 2199 C CA . LEU B 1 51 ? 7.535 -18.375 -7.25 1 98.12 51 LEU B CA 1
ATOM 2200 C C . LEU B 1 51 ? 6.137 -18.859 -6.887 1 98.12 51 LEU B C 1
ATOM 2202 O O . LEU B 1 51 ? 5.148 -18.172 -7.152 1 98.12 51 LEU B O 1
ATOM 2206 N N . ILE B 1 52 ? 6.066 -20 -6.312 1 98.44 52 ILE B N 1
ATOM 2207 C CA . ILE B 1 52 ? 4.859 -20.516 -5.676 1 98.44 52 ILE B CA 1
ATOM 2208 C C . ILE B 1 52 ? 5.16 -20.891 -4.227 1 98.44 52 ILE B C 1
ATOM 2210 O O . ILE B 1 52 ? 6.066 -21.688 -3.959 1 98.44 52 ILE B O 1
ATOM 2214 N N . VAL B 1 53 ? 4.508 -20.266 -3.34 1 98.88 53 VAL B N 1
ATOM 2215 C CA . VAL B 1 53 ? 4.543 -20.672 -1.935 1 98.88 53 VAL B CA 1
ATOM 2216 C C . VAL B 1 53 ? 3.254 -21.406 -1.57 1 98.88 53 VAL B C 1
ATOM 2218 O O . VAL B 1 53 ? 2.162 -20.844 -1.679 1 98.88 53 VAL B O 1
ATOM 2221 N N . LEU B 1 54 ? 3.389 -22.609 -1.195 1 98.75 54 LEU B N 1
ATOM 2222 C CA . LEU B 1 54 ? 2.258 -23.469 -0.862 1 98.75 54 LEU B CA 1
ATOM 2223 C C . LEU B 1 54 ? 2.541 -24.281 0.4 1 98.75 54 LEU B C 1
ATOM 2225 O O . LEU B 1 54 ? 3.52 -25.031 0.456 1 98.75 54 LEU B O 1
ATOM 2229 N N . ASP B 1 55 ? 1.709 -24.047 1.43 1 98.25 55 ASP B N 1
ATOM 2230 C CA . ASP B 1 55 ? 1.815 -24.75 2.703 1 98.25 55 ASP B CA 1
ATOM 2231 C C . ASP B 1 55 ? 3.188 -24.531 3.336 1 98.25 55 ASP B C 1
ATOM 2233 O O . ASP B 1 55 ? 3.795 -25.484 3.85 1 98.25 55 ASP B O 1
ATOM 2237 N N . GLY B 1 56 ? 3.689 -23.375 3.182 1 98.12 56 GLY B N 1
ATOM 2238 C CA . GLY B 1 56 ? 4.914 -22.984 3.857 1 98.12 56 GLY B CA 1
ATOM 2239 C C . GLY B 1 56 ? 6.168 -23.375 3.092 1 98.12 56 GLY B C 1
ATOM 2240 O O . GLY B 1 56 ? 7.285 -23.094 3.533 1 98.12 56 GLY B O 1
ATOM 2241 N N . LYS B 1 57 ? 5.969 -24.016 1.979 1 98.31 57 LYS B N 1
ATOM 2242 C CA . LYS B 1 57 ? 7.094 -24.391 1.126 1 98.31 57 LYS B CA 1
ATOM 2243 C C . LYS B 1 57 ? 7.113 -23.547 -0.151 1 98.31 57 LYS B C 1
ATOM 2245 O O . LYS B 1 57 ? 6.062 -23.266 -0.729 1 98.31 57 LYS B O 1
ATOM 2250 N N . GLY B 1 58 ? 8.336 -23.203 -0.551 1 98.38 58 GLY B N 1
ATOM 2251 C CA . GLY B 1 58 ? 8.5 -22.438 -1.773 1 98.38 58 GLY B CA 1
ATOM 2252 C C . GLY B 1 58 ? 9.07 -23.25 -2.92 1 98.38 58 GLY B C 1
ATOM 2253 O O . GLY B 1 58 ? 9.914 -24.125 -2.709 1 98.38 58 GLY B O 1
ATOM 2254 N N . PHE B 1 59 ? 8.625 -22.969 -4.109 1 98.38 59 PHE B N 1
ATOM 2255 C CA . PHE B 1 59 ? 9.078 -23.609 -5.336 1 98.38 59 PHE B CA 1
ATOM 2256 C C . PHE B 1 59 ? 9.359 -22.578 -6.418 1 98.38 59 PHE B C 1
ATOM 2258 O O . PHE B 1 59 ? 8.664 -21.562 -6.512 1 98.38 59 PHE B O 1
ATOM 2265 N N . GLN B 1 60 ? 10.359 -22.844 -7.156 1 97.69 60 GLN B N 1
ATOM 2266 C CA . GLN B 1 60 ? 10.609 -22.078 -8.375 1 97.69 60 GLN B CA 1
ATOM 2267 C C . GLN B 1 60 ? 10.211 -22.875 -9.609 1 97.69 60 GLN B C 1
ATOM 2269 O O . GLN B 1 60 ? 10.711 -23.969 -9.836 1 97.69 60 GLN B O 1
ATOM 2274 N N . MET B 1 61 ? 9.328 -22.328 -10.305 1 94.94 61 MET B N 1
ATOM 2275 C CA . MET B 1 61 ? 9.094 -22.812 -11.656 1 94.94 61 MET B CA 1
ATOM 2276 C C . MET B 1 61 ? 10.078 -22.203 -12.641 1 94.94 61 MET B C 1
ATOM 2278 O O . MET B 1 61 ? 10.148 -20.984 -12.773 1 94.94 61 MET B O 1
ATOM 2282 N N . ARG B 1 62 ? 10.688 -23.031 -13.359 1 92.31 62 ARG B N 1
ATOM 2283 C CA . ARG B 1 62 ? 11.773 -22.578 -14.227 1 92.31 62 ARG B CA 1
ATOM 2284 C C . ARG B 1 62 ? 11.305 -22.484 -15.672 1 92.31 62 ARG B C 1
ATOM 2286 O O . ARG B 1 62 ? 10.227 -22.984 -16.016 1 92.31 62 ARG B O 1
ATOM 2293 N N . HIS B 1 63 ? 12.094 -21.828 -16.453 1 88.75 63 HIS B N 1
ATOM 2294 C CA . HIS B 1 63 ? 11.734 -21.547 -17.844 1 88.75 63 HIS B CA 1
ATOM 2295 C C . HIS B 1 63 ? 11.555 -22.828 -18.641 1 88.75 63 HIS B C 1
ATOM 2297 O O . HIS B 1 63 ? 10.805 -22.844 -19.625 1 88.75 63 HIS B O 1
ATOM 2303 N N . ASP B 1 64 ? 12.164 -23.891 -18.219 1 83.12 64 ASP B N 1
ATOM 2304 C CA . ASP B 1 64 ? 12.062 -25.141 -18.969 1 83.12 64 ASP B CA 1
ATOM 2305 C C . ASP B 1 64 ? 10.859 -25.953 -18.516 1 83.12 64 ASP B C 1
ATOM 2307 O O . ASP B 1 64 ? 10.688 -27.094 -18.938 1 83.12 64 ASP B O 1
ATOM 2311 N N . GLY B 1 65 ? 10.109 -25.375 -17.609 1 79.5 65 GLY B N 1
ATOM 2312 C CA . GLY B 1 65 ? 8.867 -26.016 -17.188 1 79.5 65 GLY B CA 1
ATOM 2313 C C . GLY B 1 65 ? 9.031 -26.859 -15.945 1 79.5 65 GLY B C 1
ATOM 2314 O O . GLY B 1 65 ? 8.047 -27.344 -15.391 1 79.5 65 GLY B O 1
ATOM 2315 N N . THR B 1 66 ? 10.227 -26.922 -15.461 1 87.81 66 THR B N 1
ATOM 2316 C CA . THR B 1 66 ? 10.445 -27.719 -14.258 1 87.81 66 THR B CA 1
ATOM 2317 C C . THR B 1 66 ? 10.352 -26.844 -13.008 1 87.81 66 THR B C 1
ATOM 2319 O O . THR B 1 66 ? 10.32 -25.625 -13.109 1 87.81 66 THR B O 1
ATOM 2322 N N . THR B 1 67 ? 10.18 -27.594 -11.945 1 94.19 67 THR B N 1
ATOM 2323 C CA . THR B 1 67 ? 10.141 -26.906 -10.656 1 94.19 67 THR B CA 1
ATOM 2324 C C . THR B 1 67 ? 11.281 -27.375 -9.758 1 94.19 67 THR B C 1
ATOM 2326 O O . THR B 1 67 ? 11.781 -28.484 -9.906 1 94.19 67 THR B O 1
ATOM 2329 N N . ARG B 1 68 ? 11.766 -26.578 -8.883 1 96.44 68 ARG B N 1
ATOM 2330 C CA . ARG B 1 68 ? 12.703 -26.953 -7.824 1 96.44 68 ARG B CA 1
ATOM 2331 C C . ARG B 1 68 ? 12.328 -26.281 -6.508 1 96.44 68 ARG B C 1
ATOM 2333 O O . ARG B 1 68 ? 11.781 -25.172 -6.5 1 96.44 68 ARG B O 1
ATOM 2340 N N . PRO B 1 69 ? 12.609 -26.953 -5.445 1 97.81 69 PRO B N 1
ATOM 2341 C CA . PRO B 1 69 ? 12.477 -26.25 -4.168 1 97.81 69 PRO B CA 1
ATOM 2342 C C . PRO B 1 69 ? 13.391 -25.031 -4.066 1 97.81 69 PRO B C 1
ATOM 2344 O O . PRO B 1 69 ? 14.469 -25.016 -4.664 1 97.81 69 PRO B O 1
ATOM 2347 N N . ILE B 1 70 ? 12.945 -24.078 -3.344 1 98 70 ILE B N 1
ATOM 2348 C CA . ILE B 1 70 ? 13.742 -22.875 -3.197 1 98 70 ILE B CA 1
ATOM 2349 C C . ILE B 1 70 ? 14.914 -23.125 -2.25 1 98 70 ILE B C 1
ATOM 2351 O O . ILE B 1 70 ? 14.82 -23.984 -1.361 1 98 70 ILE B O 1
ATOM 2355 N N . ASP B 1 71 ? 15.961 -22.469 -2.457 1 98.31 71 ASP B N 1
ATOM 2356 C CA . ASP B 1 71 ? 17.141 -22.484 -1.601 1 98.31 71 ASP B CA 1
ATOM 2357 C C . ASP B 1 71 ? 17.016 -21.453 -0.479 1 98.31 71 ASP B C 1
ATOM 2359 O O . ASP B 1 71 ? 17.062 -20.25 -0.729 1 98.31 71 ASP B O 1
ATOM 2363 N N . LEU B 1 72 ? 16.969 -21.906 0.762 1 98.06 72 LEU B N 1
ATOM 2364 C CA . LEU B 1 72 ? 16.703 -21.047 1.907 1 98.06 72 LEU B CA 1
ATOM 2365 C C . LEU B 1 72 ? 18 -20.719 2.65 1 98.06 72 LEU B C 1
ATOM 2367 O O . LEU B 1 72 ? 17.969 -20.125 3.734 1 98.06 72 LEU B O 1
ATOM 2371 N N . SER B 1 73 ? 19.109 -21.156 2.088 1 97.5 73 SER B N 1
ATOM 2372 C CA . SER B 1 73 ? 20.375 -20.844 2.727 1 97.5 73 SER B CA 1
ATOM 2373 C C . SER B 1 73 ? 20.641 -19.344 2.719 1 97.5 73 SER B C 1
ATOM 2375 O O . SER B 1 73 ? 20.016 -18.594 1.965 1 97.5 73 SER B O 1
ATOM 2377 N N . PRO B 1 74 ? 21.5 -18.781 3.506 1 93.94 74 PRO B N 1
ATOM 2378 C CA . PRO B 1 74 ? 21.781 -17.344 3.586 1 93.94 74 PRO B CA 1
ATOM 2379 C C . PRO B 1 74 ? 22.188 -16.75 2.24 1 93.94 74 PRO B C 1
ATOM 2381 O O . PRO B 1 74 ? 21.969 -15.562 1.997 1 93.94 74 PRO B O 1
ATOM 2384 N N . THR B 1 75 ? 22.75 -17.484 1.402 1 94.56 75 THR B N 1
ATOM 2385 C CA . THR B 1 75 ? 23.156 -17.016 0.083 1 94.56 75 THR B CA 1
ATOM 2386 C C . THR B 1 75 ? 22.234 -17.578 -0.998 1 94.56 75 THR B C 1
ATOM 2388 O O . THR B 1 75 ? 22.578 -17.578 -2.18 1 94.56 75 THR B O 1
ATOM 2391 N N . GLY B 1 76 ? 21.109 -18.047 -0.524 1 97.19 76 GLY B N 1
ATOM 2392 C CA . GLY B 1 76 ? 20.203 -18.734 -1.431 1 97.19 76 GLY B CA 1
ATOM 2393 C C . GLY B 1 76 ? 19.312 -17.781 -2.217 1 97.19 76 GLY B C 1
ATOM 2394 O O . GLY B 1 76 ? 19.734 -16.672 -2.57 1 97.19 76 GLY B O 1
ATOM 2395 N N . ASP B 1 77 ? 18.172 -18.219 -2.521 1 98.38 77 ASP B N 1
ATOM 2396 C CA . ASP B 1 77 ? 17.266 -17.516 -3.42 1 98.38 77 ASP B CA 1
ATOM 2397 C C . ASP B 1 77 ? 16.766 -16.219 -2.783 1 98.38 77 ASP B C 1
ATOM 2399 O O . ASP B 1 77 ? 16.562 -16.156 -1.569 1 98.38 77 ASP B O 1
ATOM 2403 N N . VAL B 1 78 ? 16.609 -15.195 -3.594 1 98.56 78 VAL B N 1
ATOM 2404 C CA . VAL B 1 78 ? 15.984 -13.938 -3.186 1 98.56 78 VAL B CA 1
ATOM 2405 C C . VAL B 1 78 ? 14.828 -13.602 -4.121 1 98.56 78 VAL B C 1
ATOM 2407 O O . VAL B 1 78 ? 14.766 -14.109 -5.246 1 98.56 78 VAL B O 1
ATOM 2410 N N . THR B 1 79 ? 13.953 -12.836 -3.68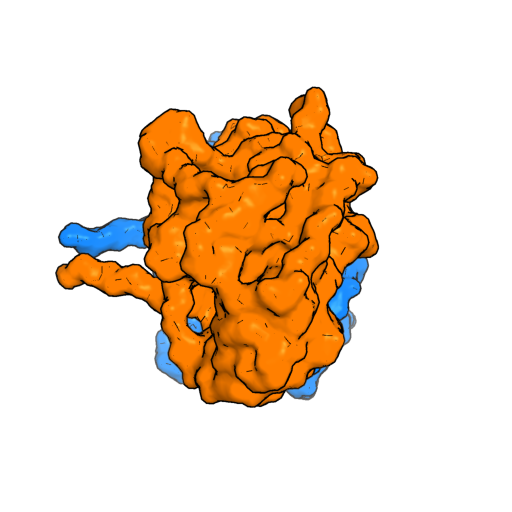4 1 98.81 79 THR B N 1
ATOM 2411 C CA . THR B 1 79 ? 12.828 -12.391 -4.496 1 98.81 79 THR B CA 1
ATOM 2412 C C . THR B 1 79 ? 12.836 -10.875 -4.648 1 98.81 79 THR B C 1
ATOM 2414 O O . THR B 1 79 ? 12.867 -10.148 -3.652 1 98.81 79 THR B O 1
ATOM 2417 N N . PRO B 1 80 ? 12.812 -10.359 -5.859 1 98.75 80 PRO B N 1
ATOM 2418 C CA . PRO B 1 80 ? 12.648 -8.914 -6.055 1 98.75 80 PRO B CA 1
ATOM 2419 C C . PRO B 1 80 ? 11.203 -8.461 -5.855 1 98.75 80 PRO B C 1
ATOM 2421 O O . PRO B 1 80 ? 10.938 -7.258 -5.762 1 98.75 80 PRO B O 1
ATOM 2424 N N . PHE B 1 81 ? 10.297 -9.344 -5.871 1 98.81 81 PHE B N 1
ATOM 2425 C CA . PHE B 1 81 ? 8.883 -9.117 -5.621 1 98.81 81 PHE B CA 1
ATOM 2426 C C . PHE B 1 81 ? 8.203 -10.383 -5.109 1 98.81 81 PHE B C 1
ATOM 2428 O O . PHE B 1 81 ? 8.336 -11.445 -5.715 1 98.81 81 PHE B O 1
ATOM 2435 N N . GLY B 1 82 ? 7.438 -10.203 -4.02 1 98.81 82 GLY B N 1
ATOM 2436 C CA . GLY B 1 82 ? 6.691 -11.336 -3.49 1 98.81 82 GLY B CA 1
ATOM 2437 C C . GLY B 1 82 ? 5.512 -10.922 -2.631 1 98.81 82 GLY B C 1
ATOM 2438 O O . GLY B 1 82 ? 5.57 -9.914 -1.929 1 98.81 82 GLY B O 1
ATOM 2439 N N . MET B 1 83 ? 4.457 -11.656 -2.713 1 98.94 83 MET B N 1
ATOM 2440 C CA . MET B 1 83 ? 3.266 -11.547 -1.878 1 98.94 83 MET B CA 1
ATOM 2441 C C . MET B 1 83 ? 2.994 -12.852 -1.137 1 98.94 83 MET B C 1
ATOM 2443 O O . MET B 1 83 ? 2.898 -13.906 -1.755 1 98.94 83 MET B O 1
ATOM 2447 N N . VAL B 1 84 ? 2.932 -12.773 0.192 1 98.94 84 VAL B N 1
ATOM 2448 C CA . VAL B 1 84 ? 2.631 -13.977 0.955 1 98.94 84 VAL B CA 1
ATOM 2449 C C . VAL B 1 84 ? 1.685 -13.641 2.104 1 98.94 84 VAL B C 1
ATOM 2451 O O . VAL B 1 84 ? 1.585 -12.484 2.516 1 98.94 84 VAL B O 1
ATOM 2454 N N . THR B 1 85 ? 1.005 -14.57 2.547 1 98.94 85 THR B N 1
ATOM 2455 C CA . THR B 1 85 ? 0.149 -14.5 3.725 1 98.94 85 THR B CA 1
ATOM 2456 C C . THR B 1 85 ? 0.133 -15.836 4.465 1 98.94 85 THR B C 1
ATOM 2458 O O . THR B 1 85 ? 0.473 -16.875 3.891 1 98.94 85 THR B O 1
ATOM 2461 N N . ARG B 1 86 ? -0.054 -15.758 5.754 1 98.88 86 ARG B N 1
ATOM 2462 C CA . ARG B 1 86 ? -0.457 -16.969 6.465 1 98.88 86 ARG B CA 1
ATOM 2463 C C . ARG B 1 86 ? -1.937 -17.266 6.246 1 98.88 86 ARG B C 1
ATOM 2465 O O . ARG B 1 86 ? -2.797 -16.703 6.93 1 98.88 86 ARG B O 1
ATOM 2472 N N . PHE B 1 87 ? -2.17 -18.172 5.352 1 98.88 87 PHE B N 1
ATOM 2473 C CA . PHE B 1 87 ? -3.498 -18.359 4.785 1 98.88 87 PHE B CA 1
ATOM 2474 C C . PHE B 1 87 ? -4.375 -19.188 5.727 1 98.88 87 PHE B C 1
ATOM 2476 O O . PHE B 1 87 ? -4.086 -20.344 6 1 98.88 87 PHE B O 1
ATOM 2483 N N . ALA B 1 88 ? -5.336 -18.547 6.223 1 98.75 88 ALA B N 1
ATOM 2484 C CA . ALA B 1 88 ? -6.406 -19.172 7.004 1 98.75 88 ALA B CA 1
ATOM 2485 C C . ALA B 1 88 ? -7.766 -18.922 6.359 1 98.75 88 ALA B C 1
ATOM 2487 O O . ALA B 1 88 ? -8.414 -17.906 6.625 1 98.75 88 ALA B O 1
ATOM 2488 N N . PRO B 1 89 ? -8.203 -19.844 5.523 1 98.69 89 PRO B N 1
ATOM 2489 C CA . PRO B 1 89 ? -9.445 -19.609 4.785 1 98.69 89 PRO B CA 1
ATOM 2490 C C . PRO B 1 89 ? -10.641 -19.359 5.703 1 98.69 89 PRO B C 1
ATOM 2492 O O . PRO B 1 89 ? -10.773 -20.016 6.738 1 98.69 89 PRO B O 1
ATOM 2495 N N . THR B 1 90 ? -11.453 -18.406 5.348 1 98.12 90 THR B N 1
ATOM 2496 C CA . THR B 1 90 ? -12.656 -18.078 6.105 1 98.12 90 THR B CA 1
ATOM 2497 C C . THR B 1 90 ? -13.898 -18.641 5.43 1 98.12 90 THR B C 1
ATOM 2499 O O . THR B 1 90 ? -14.961 -18.719 6.047 1 98.12 90 THR B O 1
ATOM 2502 N N . SER B 1 91 ? -13.805 -18.922 4.184 1 98.06 91 SER B N 1
ATOM 2503 C CA . SER B 1 91 ? -14.875 -19.547 3.412 1 98.06 91 SER B CA 1
ATOM 2504 C C . SER B 1 91 ? -14.328 -20.609 2.465 1 98.06 91 SER B C 1
ATOM 2506 O O . SER B 1 91 ? -13.227 -20.453 1.929 1 98.06 91 SER B O 1
ATOM 2508 N N . THR B 1 92 ? -15.016 -21.703 2.352 1 98.25 92 THR B N 1
ATOM 2509 C CA . THR B 1 92 ? -14.695 -22.797 1.438 1 98.25 92 THR B CA 1
ATOM 2510 C C . THR B 1 92 ? -15.93 -23.219 0.649 1 98.25 92 THR B C 1
ATOM 2512 O O . THR B 1 92 ? -17.031 -23.281 1.199 1 98.25 92 THR B O 1
ATOM 2515 N N . SER B 1 93 ? -15.711 -23.422 -0.575 1 98.31 93 SER B N 1
ATOM 2516 C CA . SER B 1 93 ? -16.781 -23.906 -1.443 1 98.31 93 SER B CA 1
ATOM 2517 C C . SER B 1 93 ? -16.219 -24.75 -2.586 1 98.31 93 SER B C 1
ATOM 2519 O O . SER B 1 93 ? -15.047 -25.109 -2.586 1 98.31 93 SER B O 1
ATOM 2521 N N . SER B 1 94 ? -17.094 -25.219 -3.441 1 98.62 94 SER B N 1
ATOM 2522 C CA . SER B 1 94 ? -16.75 -25.891 -4.691 1 98.62 94 SER B CA 1
ATOM 2523 C C . SER B 1 94 ? -17.266 -25.109 -5.895 1 98.62 94 SER B C 1
ATOM 2525 O O . SER B 1 94 ? -18.344 -24.516 -5.836 1 98.62 94 SER B O 1
ATOM 2527 N N . ALA B 1 95 ? -16.484 -25.109 -6.879 1 98.5 95 ALA B N 1
ATOM 2528 C CA . ALA B 1 95 ? -16.906 -24.422 -8.102 1 98.5 95 ALA B CA 1
ATOM 2529 C C . ALA B 1 95 ? -16.234 -25.031 -9.328 1 98.5 95 ALA B C 1
ATOM 2531 O O . ALA B 1 95 ? -15.195 -25.688 -9.219 1 98.5 95 ALA B O 1
ATOM 2532 N N . SER B 1 96 ? -16.875 -24.906 -10.43 1 98.44 96 SER B N 1
ATOM 2533 C CA . SER B 1 96 ? -16.297 -25.203 -11.734 1 98.44 96 SER B CA 1
ATOM 2534 C C . SER B 1 96 ? -16.125 -23.938 -12.555 1 98.44 96 SER B C 1
ATOM 2536 O O . SER B 1 96 ? -17 -23.062 -12.562 1 98.44 96 SER B O 1
ATOM 2538 N N . VAL B 1 97 ? -14.953 -23.828 -13.094 1 97.94 97 VAL B N 1
ATOM 2539 C CA . VAL B 1 97 ? -14.695 -22.688 -13.953 1 97.94 97 VAL B CA 1
ATOM 2540 C C . VAL B 1 97 ? -14.227 -23.156 -15.32 1 97.94 97 VAL B C 1
ATOM 2542 O O . VAL B 1 97 ? -13.391 -24.062 -15.422 1 97.94 97 VAL B O 1
ATOM 2545 N N . SER B 1 98 ? -14.719 -22.516 -16.406 1 97.81 98 SER B N 1
ATOM 2546 C CA . SER B 1 98 ? -14.422 -22.953 -17.766 1 97.81 98 SER B CA 1
ATOM 2547 C C . SER B 1 98 ? -13.25 -22.156 -18.359 1 97.81 98 SER B C 1
ATOM 2549 O O . SER B 1 98 ? -12.695 -22.547 -19.391 1 97.81 98 SER B O 1
ATOM 2551 N N . GLU B 1 99 ? -12.953 -21.047 -17.75 1 97.94 99 GLU B N 1
ATOM 2552 C CA . GLU B 1 99 ? -11.836 -20.203 -18.172 1 97.94 99 GLU B CA 1
ATOM 2553 C C . GLU B 1 99 ? -11.375 -19.312 -17.016 1 97.94 99 GLU B C 1
ATOM 2555 O O . GLU B 1 99 ? -12.055 -19.188 -16 1 97.94 99 GLU B O 1
ATOM 2560 N N . LYS B 1 100 ? -10.273 -18.703 -17.203 1 97.56 100 LYS B N 1
ATOM 2561 C CA . LYS B 1 100 ? -9.633 -17.922 -16.156 1 97.56 100 LYS B CA 1
ATOM 2562 C C . LYS B 1 100 ? -10.555 -16.812 -15.656 1 97.56 100 LYS B C 1
ATOM 2564 O O . LYS B 1 100 ? -10.602 -16.531 -14.461 1 97.56 100 LYS B O 1
ATOM 2569 N N . SER B 1 101 ? -11.305 -16.141 -16.609 1 97.19 101 SER B N 1
ATOM 2570 C CA . SER B 1 101 ? -12.156 -15.008 -16.25 1 97.19 101 SER B CA 1
ATOM 2571 C C . SER B 1 101 ? -13.289 -15.438 -15.328 1 97.19 101 SER B C 1
ATOM 2573 O O . SER B 1 101 ? -13.93 -14.602 -14.688 1 97.19 101 SER B O 1
ATOM 2575 N N . GLY B 1 102 ? -13.531 -16.734 -15.227 1 98.12 102 GLY B N 1
ATOM 2576 C CA . GLY B 1 102 ? -14.57 -17.266 -14.359 1 98.12 102 GLY B CA 1
ATOM 2577 C C . GLY B 1 102 ? -14.164 -17.312 -12.898 1 98.12 102 GLY B C 1
ATOM 2578 O O . GLY B 1 102 ? -15 -17.516 -12.023 1 98.12 102 GLY B O 1
ATOM 2579 N N . VAL B 1 103 ? -12.898 -17.172 -12.578 1 98.56 103 VAL B N 1
ATOM 2580 C CA . VAL B 1 103 ? -12.398 -17.266 -11.211 1 98.56 103 VAL B CA 1
ATOM 2581 C C . VAL B 1 103 ? -12.891 -16.078 -10.391 1 98.56 103 VAL B C 1
ATOM 2583 O O . VAL B 1 103 ? -13.367 -16.234 -9.273 1 98.56 103 VAL B O 1
ATOM 2586 N N . GLU B 1 104 ? -12.852 -14.844 -10.953 1 98.12 104 GLU B N 1
ATOM 2587 C CA . GLU B 1 104 ? -13.195 -13.617 -10.234 1 98.12 104 GLU B CA 1
ATOM 2588 C C . GLU B 1 104 ? -14.625 -13.664 -9.711 1 98.12 104 GLU B C 1
ATOM 2590 O O . GLU B 1 104 ? -14.875 -13.352 -8.547 1 98.12 104 GLU B O 1
ATOM 2595 N N . PRO B 1 105 ? -15.633 -14.094 -10.539 1 98.38 105 PRO B N 1
ATOM 2596 C CA . PRO B 1 105 ? -17 -14.164 -10.016 1 98.38 105 PRO B CA 1
ATOM 2597 C C . PRO B 1 105 ? -17.141 -15.125 -8.836 1 98.38 105 PRO B C 1
ATOM 2599 O O . PRO B 1 105 ? -17.922 -14.875 -7.922 1 98.38 105 PRO B O 1
ATOM 2602 N N . VAL B 1 106 ? -16.422 -16.234 -8.844 1 98.69 106 VAL B N 1
ATOM 2603 C CA . VAL B 1 106 ? -16.469 -17.203 -7.742 1 98.69 106 VAL B CA 1
ATOM 2604 C C . VAL B 1 106 ? -15.922 -16.547 -6.469 1 98.69 106 VAL B C 1
ATOM 2606 O O . VAL B 1 106 ? -16.531 -16.656 -5.406 1 98.69 106 VAL B O 1
ATOM 2609 N N . LEU B 1 107 ? -14.812 -15.883 -6.598 1 98.75 107 LEU B N 1
ATOM 2610 C CA . LEU B 1 107 ? -14.195 -15.227 -5.449 1 98.75 107 LEU B CA 1
ATOM 2611 C C . LEU B 1 107 ? -15.109 -14.141 -4.895 1 98.75 107 LEU B C 1
ATOM 2613 O O . LEU B 1 107 ? -15.273 -14.023 -3.678 1 98.75 107 LEU B O 1
ATOM 2617 N N . SER B 1 108 ? -15.703 -13.352 -5.812 1 97.69 108 SER B N 1
ATOM 2618 C CA . SER B 1 108 ? -16.578 -12.266 -5.414 1 97.69 108 SER B CA 1
ATOM 2619 C C . SER B 1 108 ? -17.797 -12.781 -4.66 1 97.69 108 SER B C 1
ATOM 2621 O O . SER B 1 108 ? -18.297 -12.133 -3.734 1 97.69 108 SER B O 1
ATOM 2623 N N . LYS B 1 109 ? -18.25 -13.891 -5.078 1 98.19 109 LYS B N 1
ATOM 2624 C CA . LYS B 1 109 ? -19.391 -14.5 -4.406 1 98.19 109 LYS B CA 1
ATOM 2625 C C . LYS B 1 109 ? -19.031 -14.969 -3.004 1 98.19 109 LYS B C 1
ATOM 2627 O O . LYS B 1 109 ? -19.828 -14.852 -2.07 1 98.19 109 LYS B O 1
ATOM 2632 N N . LEU B 1 110 ? -17.844 -15.484 -2.84 1 98.44 110 LEU B N 1
ATOM 2633 C CA . LEU B 1 110 ? -17.406 -16.047 -1.567 1 98.44 110 LEU B CA 1
ATOM 2634 C C . LEU B 1 110 ? -16.969 -14.945 -0.609 1 98.44 110 LEU B C 1
ATOM 2636 O O . LEU B 1 110 ? -16.953 -15.141 0.608 1 98.44 110 LEU B O 1
ATOM 2640 N N . CYS B 1 111 ? -16.547 -13.797 -1.103 1 97.5 111 CYS B N 1
ATOM 2641 C CA . CYS B 1 111 ? -16.141 -12.633 -0.321 1 97.5 111 CYS B CA 1
ATOM 2642 C C . CYS B 1 111 ? -16.828 -11.375 -0.813 1 97.5 111 CYS B C 1
ATOM 2644 O O . CYS B 1 111 ? -16.172 -10.445 -1.3 1 97.5 111 CYS B O 1
ATOM 2646 N N . PRO B 1 112 ? -18.078 -11.258 -0.592 1 96.69 112 PRO B N 1
ATOM 2647 C CA . PRO B 1 112 ? -18.812 -10.133 -1.175 1 96.69 112 PRO B CA 1
ATOM 2648 C C . PRO B 1 112 ? -18.375 -8.789 -0.594 1 96.69 112 PRO B C 1
ATOM 2650 O O . PRO B 1 112 ? -18.562 -7.746 -1.229 1 96.69 112 PRO B O 1
ATOM 2653 N N . ASP B 1 113 ? -17.75 -8.766 0.546 1 96 113 ASP B N 1
ATOM 2654 C CA . ASP B 1 113 ? -17.391 -7.52 1.216 1 96 113 ASP B CA 1
ATOM 2655 C C . ASP B 1 113 ? -15.953 -7.117 0.888 1 96 113 ASP B C 1
ATOM 2657 O O . ASP B 1 113 ? -15.438 -6.137 1.435 1 96 113 ASP B O 1
ATOM 2661 N N . ALA B 1 114 ? -15.289 -7.832 -0.037 1 97.75 114 ALA B N 1
ATOM 2662 C CA . ALA B 1 114 ? -13.867 -7.613 -0.31 1 97.75 114 ALA B CA 1
ATOM 2663 C C . ALA B 1 114 ? -13.672 -6.977 -1.683 1 97.75 114 ALA B C 1
ATOM 2665 O O . ALA B 1 114 ? -12.695 -7.277 -2.375 1 97.75 114 ALA B O 1
ATOM 2666 N N . ARG B 1 115 ? -14.586 -6.109 -2.1 1 97.25 115 ARG B N 1
ATOM 2667 C CA . ARG B 1 115 ? -14.438 -5.465 -3.4 1 97.25 115 ARG B CA 1
ATOM 2668 C C . ARG B 1 115 ? -13.195 -4.578 -3.43 1 97.25 115 ARG B C 1
ATOM 2670 O O . ARG B 1 115 ? -12.523 -4.48 -4.457 1 97.25 115 ARG B O 1
ATOM 2677 N N . ASN B 1 116 ? -12.906 -3.912 -2.289 1 98.25 116 ASN B N 1
ATOM 2678 C CA . ASN B 1 116 ? -11.812 -2.949 -2.252 1 98.25 116 ASN B CA 1
ATOM 2679 C C . ASN B 1 116 ? -10.727 -3.375 -1.271 1 98.25 116 ASN B C 1
ATOM 2681 O O . ASN B 1 116 ? -10 -2.533 -0.731 1 98.25 116 ASN B O 1
ATOM 2685 N N . THR B 1 117 ? -10.633 -4.66 -0.974 1 98.44 117 THR B N 1
ATOM 2686 C CA . THR B 1 117 ? -9.539 -5.297 -0.249 1 98.44 117 THR B CA 1
ATOM 2687 C C . THR B 1 117 ? -8.992 -6.48 -1.037 1 98.44 117 THR B C 1
ATOM 2689 O O . THR B 1 117 ? -9.531 -6.844 -2.082 1 98.44 117 THR B O 1
ATOM 2692 N N . HIS B 1 118 ? -7.895 -7.07 -0.585 1 98.75 118 HIS B N 1
ATOM 2693 C CA . HIS B 1 118 ? -7.332 -8.258 -1.21 1 98.75 118 HIS B CA 1
ATOM 2694 C C . HIS B 1 118 ? -8.109 -9.508 -0.81 1 98.75 118 HIS B C 1
ATOM 2696 O O . HIS B 1 118 ? -8.68 -9.57 0.282 1 98.75 118 HIS B O 1
ATOM 2702 N N . ILE B 1 119 ? -8.148 -10.422 -1.687 1 98.88 119 ILE B N 1
ATOM 2703 C CA . ILE B 1 119 ? -8.555 -11.797 -1.396 1 98.88 119 ILE B CA 1
ATOM 2704 C C . ILE B 1 119 ? -7.387 -12.742 -1.651 1 98.88 119 ILE B C 1
ATOM 2706 O O . ILE B 1 119 ? -6.781 -12.711 -2.725 1 98.88 119 ILE B O 1
ATOM 2710 N N . ALA B 1 120 ? -7.023 -13.508 -0.688 1 98.94 120 ALA B N 1
ATOM 2711 C CA . ALA B 1 120 ? -6.215 -14.695 -0.952 1 98.94 120 ALA B CA 1
ATOM 2712 C C . ALA B 1 120 ? -7.094 -15.883 -1.317 1 98.94 120 ALA B C 1
ATOM 2714 O O . ALA B 1 120 ? -8.148 -16.094 -0.714 1 98.94 120 ALA B O 1
ATOM 2715 N N . PHE B 1 121 ? -6.621 -16.688 -2.309 1 98.94 121 PHE B N 1
ATOM 2716 C CA . PHE B 1 121 ? -7.465 -17.828 -2.672 1 98.94 121 PHE B CA 1
ATOM 2717 C C . PHE B 1 121 ? -6.613 -19.016 -3.076 1 98.94 121 PHE B C 1
ATOM 2719 O O . PHE B 1 121 ? -5.449 -18.859 -3.449 1 98.94 121 PHE B O 1
ATOM 2726 N N . ARG B 1 122 ? -7.191 -20.109 -2.975 1 98.94 122 ARG B N 1
ATOM 2727 C CA . ARG B 1 122 ? -6.605 -21.422 -3.295 1 98.94 122 ARG B CA 1
ATOM 2728 C C . ARG B 1 122 ? -7.613 -22.312 -4.016 1 98.94 122 ARG B C 1
ATOM 2730 O O . ARG B 1 122 ? -8.781 -22.375 -3.629 1 98.94 122 ARG B O 1
ATOM 2737 N N . LEU B 1 123 ? -7.27 -22.859 -5.137 1 98.88 123 LEU B N 1
ATOM 2738 C CA . LEU B 1 123 ? -8.047 -23.875 -5.836 1 98.88 123 LEU B CA 1
ATOM 2739 C C . LEU B 1 123 ? -7.328 -25.234 -5.797 1 98.88 123 LEU B C 1
ATOM 2741 O O . LEU B 1 123 ? -6.176 -25.328 -6.23 1 98.88 123 LEU B O 1
ATOM 2745 N N . ASP B 1 124 ? -7.953 -26.203 -5.312 1 98.81 124 ASP B N 1
ATOM 2746 C CA . ASP B 1 124 ? -7.406 -27.547 -5.297 1 98.81 124 ASP B CA 1
ATOM 2747 C C . ASP B 1 124 ? -8.266 -28.5 -6.129 1 98.81 124 ASP B C 1
ATOM 2749 O O . ASP B 1 124 ? -9.484 -28.562 -5.949 1 98.81 124 ASP B O 1
ATOM 2753 N N . GLY B 1 125 ? -7.625 -29.188 -6.98 1 98.31 125 GLY B N 1
ATOM 2754 C CA . GLY B 1 125 ? -8.375 -30.219 -7.676 1 98.31 125 GLY B CA 1
ATOM 2755 C C . GLY B 1 125 ? -7.797 -30.562 -9.039 1 98.31 125 GLY B C 1
ATOM 2756 O O . GLY B 1 125 ? -6.578 -30.516 -9.227 1 98.31 125 GLY B O 1
ATOM 2757 N N . ALA B 1 126 ? -8.688 -31.062 -9.891 1 98.38 126 ALA B N 1
ATOM 2758 C CA . ALA B 1 126 ? -8.305 -31.469 -11.242 1 98.38 126 ALA B CA 1
ATOM 2759 C C . ALA B 1 126 ? -8.641 -30.391 -12.266 1 98.38 126 ALA B C 1
ATOM 2761 O O . ALA B 1 126 ? -9.695 -29.766 -12.188 1 98.38 126 ALA B O 1
ATOM 2762 N N . PHE B 1 127 ? -7.723 -30.219 -13.109 1 98.31 127 PHE B N 1
ATOM 2763 C CA . PHE B 1 127 ? -7.879 -29.266 -14.203 1 98.31 127 PHE B CA 1
ATOM 2764 C C . PHE B 1 127 ? -7.812 -29.969 -15.555 1 98.31 127 PHE B C 1
ATOM 2766 O O . PHE B 1 127 ? -6.902 -30.766 -15.797 1 98.31 127 PHE B O 1
ATOM 2773 N N . LYS B 1 128 ? -8.773 -29.656 -16.359 1 98.25 128 LYS B N 1
ATOM 2774 C CA . LYS B 1 128 ? -8.766 -30.188 -17.719 1 98.25 128 LYS B CA 1
ATOM 2775 C C . LYS B 1 128 ? -7.59 -29.656 -18.516 1 98.25 128 LYS B C 1
ATOM 2777 O O . LYS B 1 128 ? -6.98 -30.375 -19.297 1 98.25 128 LYS B O 1
ATOM 2782 N N . SER B 1 129 ? -7.398 -28.453 -18.344 1 97.44 129 SER B N 1
ATOM 2783 C CA . SER B 1 129 ? -6.277 -27.766 -18.969 1 97.44 129 SER B CA 1
ATOM 2784 C C . SER B 1 129 ? -5.824 -26.562 -18.156 1 97.44 129 SER B C 1
ATOM 2786 O O . SER B 1 129 ? -6.652 -25.844 -17.594 1 97.44 129 SER B O 1
ATOM 2788 N N . ILE B 1 130 ? -4.531 -26.391 -18.078 1 96.12 130 ILE B N 1
ATOM 2789 C CA . ILE B 1 130 ? -3.951 -25.203 -17.453 1 96.12 130 ILE B CA 1
ATOM 2790 C C . ILE B 1 130 ? -2.719 -24.75 -18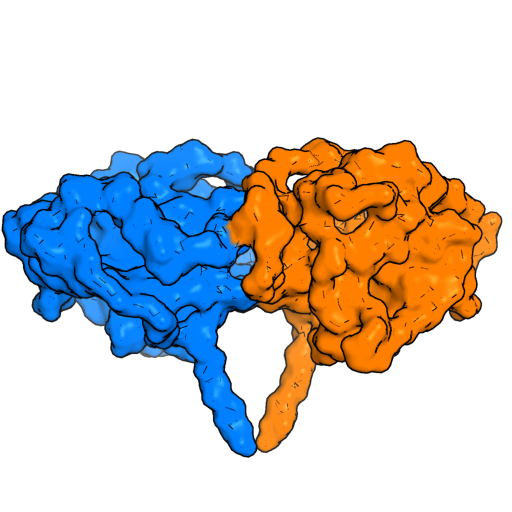.234 1 96.12 130 ILE B C 1
ATOM 2792 O O . ILE B 1 130 ? -1.841 -25.562 -18.531 1 96.12 130 ILE B O 1
ATOM 2796 N N . THR B 1 131 ? -2.76 -23.531 -18.688 1 95.5 131 THR B N 1
ATOM 2797 C CA . THR B 1 131 ? -1.634 -22.938 -19.406 1 95.5 131 THR B CA 1
ATOM 2798 C C . THR B 1 131 ? -0.846 -22.016 -18.484 1 95.5 131 THR B C 1
ATOM 2800 O O . THR B 1 131 ? -1.41 -21.078 -17.906 1 95.5 131 THR B O 1
ATOM 2803 N N . CYS B 1 132 ? 0.421 -22.344 -18.359 1 94.62 132 CYS B N 1
ATOM 2804 C CA . CYS B 1 132 ? 1.31 -21.547 -17.516 1 94.62 132 CYS B CA 1
ATOM 2805 C C . CYS B 1 132 ? 2.434 -20.938 -18.344 1 94.62 132 CYS B C 1
ATOM 2807 O O . CYS B 1 132 ? 2.801 -21.453 -19.391 1 94.62 132 CYS B O 1
ATOM 2809 N N . ARG B 1 133 ? 2.832 -19.844 -17.859 1 92.44 133 ARG B N 1
ATOM 2810 C CA . ARG B 1 133 ? 4.016 -19.219 -18.453 1 92.44 133 ARG B CA 1
ATOM 2811 C C . ARG B 1 133 ? 5.156 -19.156 -17.438 1 92.44 133 ARG B C 1
ATOM 2813 O O . ARG B 1 133 ? 4.922 -19.125 -16.219 1 92.44 133 ARG B O 1
ATOM 2820 N N . THR B 1 134 ? 6.359 -19.297 -18.016 1 84.5 134 THR B N 1
ATOM 2821 C CA . THR B 1 134 ? 7.559 -18.984 -17.25 1 84.5 134 THR B CA 1
ATOM 2822 C C . THR B 1 134 ? 8.492 -18.078 -18.031 1 84.5 134 THR B C 1
ATOM 2824 O O . THR B 1 134 ? 8.492 -18.094 -19.266 1 84.5 134 THR B O 1
ATOM 2827 N N . ALA B 1 135 ? 9.172 -17.25 -17.266 1 84.44 135 ALA B N 1
ATOM 2828 C CA . ALA B 1 135 ? 10.133 -16.344 -17.906 1 84.44 135 ALA B CA 1
ATOM 2829 C C . ALA B 1 135 ? 11.562 -16.812 -17.672 1 84.44 135 ALA B C 1
ATOM 2831 O O . ALA B 1 135 ? 11.898 -17.297 -16.578 1 84.44 135 ALA B O 1
ATOM 2832 N N . GLU B 1 136 ? 12.328 -16.703 -18.766 1 90.75 136 GLU B N 1
ATOM 2833 C CA . GLU B 1 136 ? 13.742 -17.047 -18.656 1 90.75 136 GLU B CA 1
ATOM 2834 C C . GLU B 1 136 ? 14.5 -16.047 -17.781 1 90.75 136 GLU B C 1
ATOM 2836 O O . GLU B 1 136 ? 15.555 -16.375 -17.25 1 90.75 136 GLU B O 1
ATOM 2841 N N . GLY B 1 137 ? 13.891 -14.898 -17.672 1 94.62 137 GLY B N 1
ATOM 2842 C CA . GLY B 1 137 ? 14.531 -13.875 -16.875 1 94.62 137 GLY B CA 1
ATOM 2843 C C . GLY B 1 137 ? 15.227 -12.805 -17.688 1 94.62 137 GLY B C 1
ATOM 2844 O O . GLY B 1 137 ? 15.203 -12.859 -18.922 1 94.62 137 GLY B O 1
ATOM 2845 N N . GLN B 1 138 ? 15.766 -11.891 -16.969 1 97.19 138 GLN B N 1
ATOM 2846 C CA . GLN B 1 138 ? 16.453 -10.758 -17.578 1 97.19 138 GLN B CA 1
ATOM 2847 C C . GLN B 1 138 ? 17.719 -11.203 -18.297 1 97.19 138 GLN B C 1
ATOM 2849 O O . GLN B 1 138 ? 18.469 -12.039 -17.797 1 97.19 138 GLN B O 1
ATOM 2854 N N . CYS B 1 139 ? 17.953 -10.625 -19.484 1 97.12 139 CYS B N 1
ATOM 2855 C CA . CYS B 1 139 ? 19.188 -10.852 -20.234 1 97.12 139 CYS B CA 1
ATOM 2856 C C . CYS B 1 139 ? 20.281 -9.898 -19.766 1 97.12 139 CYS B C 1
ATOM 2858 O O . CYS B 1 139 ? 21.469 -10.148 -20.016 1 97.12 139 CYS B O 1
ATOM 2860 N N . PHE B 1 140 ? 19.938 -8.773 -19.219 1 96.94 140 PHE B N 1
ATOM 2861 C CA . PHE B 1 140 ? 20.828 -7.781 -18.641 1 96.94 140 PHE B CA 1
ATOM 2862 C C . PHE B 1 140 ? 20.156 -7.062 -17.469 1 96.94 140 PHE B C 1
ATOM 2864 O O . PHE B 1 140 ? 18.922 -6.996 -17.422 1 96.94 140 PHE B O 1
ATOM 2871 N N . PRO B 1 141 ? 20.969 -6.621 -16.609 1 95.5 141 PRO B N 1
ATOM 2872 C CA . PRO B 1 141 ? 20.375 -5.898 -15.492 1 95.5 141 PRO B CA 1
ATOM 2873 C C . PRO B 1 141 ? 19.531 -4.711 -15.938 1 95.5 141 PRO B C 1
ATOM 2875 O O . PRO B 1 141 ? 19.953 -3.926 -16.781 1 95.5 141 PRO B O 1
ATOM 2878 N N . GLY B 1 142 ? 18.281 -4.652 -15.398 1 96.56 142 GLY B N 1
ATOM 2879 C CA . GLY B 1 142 ? 17.438 -3.498 -15.672 1 96.56 142 GLY B CA 1
ATOM 2880 C C . GLY B 1 142 ? 16.484 -3.719 -16.828 1 96.56 142 GLY B C 1
ATOM 2881 O O . GLY B 1 142 ? 15.68 -2.84 -17.156 1 96.56 142 GLY B O 1
ATOM 2882 N N . GLU B 1 143 ? 16.609 -4.93 -17.469 1 97.44 143 GLU B N 1
ATOM 2883 C CA . GLU B 1 143 ? 15.609 -5.234 -18.5 1 97.44 143 GLU B CA 1
ATOM 2884 C C . GLU B 1 143 ? 14.203 -5.242 -17.922 1 97.44 143 GLU B C 1
ATOM 2886 O O . GLU B 1 143 ? 13.945 -5.879 -16.891 1 97.44 143 GLU B O 1
ATOM 2891 N N . GLY B 1 144 ? 13.266 -4.547 -18.516 1 96.38 144 GLY B N 1
ATOM 2892 C CA . GLY B 1 144 ? 11.922 -4.367 -17.984 1 96.38 144 GLY B CA 1
ATOM 2893 C C . GLY B 1 144 ? 11.055 -5.605 -18.109 1 96.38 144 GLY B C 1
ATOM 2894 O O . GLY B 1 144 ? 11.336 -6.48 -18.938 1 96.38 144 GLY B O 1
ATOM 2895 N N . LEU B 1 145 ? 10.07 -5.617 -17.375 1 96.25 145 LEU B N 1
ATOM 2896 C CA . LEU B 1 145 ? 9.148 -6.75 -17.297 1 96.25 145 LEU B CA 1
ATOM 2897 C C . LEU B 1 145 ? 8.57 -7.066 -18.672 1 96.25 145 LEU B C 1
ATOM 2899 O O . LEU B 1 145 ? 8.469 -8.234 -19.062 1 96.25 145 LEU B O 1
ATOM 2903 N N . LYS B 1 146 ? 8.195 -6.062 -19.406 1 94.44 146 LYS B N 1
ATOM 2904 C CA . LYS B 1 146 ? 7.578 -6.234 -20.719 1 94.44 146 LYS B CA 1
ATOM 2905 C C . LYS B 1 146 ? 8.484 -7.043 -21.656 1 94.44 146 LYS B C 1
ATOM 2907 O O . LYS B 1 146 ? 8.023 -7.977 -22.312 1 94.44 146 LYS B O 1
ATOM 2912 N N . ASP B 1 147 ? 9.719 -6.688 -21.672 1 95.25 147 ASP B N 1
ATOM 2913 C CA . ASP B 1 147 ? 10.672 -7.375 -22.531 1 95.25 147 ASP B CA 1
ATOM 2914 C C . ASP B 1 147 ? 10.914 -8.805 -22.062 1 95.25 147 ASP B C 1
ATOM 2916 O O . ASP B 1 147 ? 10.992 -9.727 -22.875 1 95.25 147 ASP B O 1
ATOM 2920 N N . VAL B 1 148 ? 11.023 -8.977 -20.781 1 95.12 148 VAL B N 1
ATOM 2921 C CA . VAL B 1 148 ? 11.234 -10.305 -20.203 1 95.12 148 VAL B CA 1
ATOM 2922 C C . VAL B 1 148 ? 10.07 -11.219 -20.578 1 95.12 148 VAL B C 1
ATOM 2924 O O . VAL B 1 148 ? 10.273 -12.344 -21.047 1 95.12 148 VAL B O 1
ATOM 2927 N N . VAL B 1 149 ? 8.883 -10.75 -20.406 1 91.56 149 VAL B N 1
ATOM 2928 C CA . VAL B 1 149 ? 7.688 -11.547 -20.656 1 91.56 149 VAL B CA 1
ATOM 2929 C C . VAL B 1 149 ? 7.5 -11.734 -22.156 1 91.56 149 VAL B C 1
ATOM 2931 O O . VAL B 1 149 ? 6.887 -12.711 -22.594 1 91.56 149 VAL B O 1
ATOM 2934 N N . GLY B 1 150 ? 8.062 -10.797 -22.938 1 90.75 150 GLY B N 1
ATOM 2935 C CA . GLY B 1 150 ? 7.988 -10.922 -24.391 1 90.75 150 GLY B CA 1
ATOM 2936 C C . GLY B 1 150 ? 8.664 -12.18 -24.906 1 90.75 150 GLY B C 1
ATOM 2937 O O . GLY B 1 150 ? 8.352 -12.648 -26 1 90.75 150 GLY B O 1
ATOM 2938 N N . ARG B 1 151 ? 9.531 -12.711 -24.047 1 89.88 151 ARG B N 1
ATOM 2939 C CA . ARG B 1 151 ? 10.242 -13.93 -24.422 1 89.88 151 ARG B CA 1
ATOM 2940 C C . ARG B 1 151 ? 9.75 -15.125 -23.625 1 89.88 151 ARG B C 1
ATOM 2942 O O . ARG B 1 151 ? 10.43 -16.156 -23.547 1 89.88 151 ARG B O 1
ATOM 2949 N N . GLN B 1 152 ? 8.664 -14.969 -23.109 1 85.94 152 GLN B N 1
ATOM 2950 C CA . GLN B 1 152 ? 8.156 -16.031 -22.25 1 85.94 152 GLN B CA 1
ATOM 2951 C C . GLN B 1 152 ? 7.777 -17.266 -23.062 1 85.94 152 GLN B C 1
ATOM 2953 O O . GLN B 1 152 ? 7.551 -17.172 -24.266 1 85.94 152 GLN B O 1
ATOM 2958 N N . VAL B 1 153 ? 7.84 -18.344 -22.391 1 86.31 153 VAL B N 1
ATOM 2959 C CA . VAL B 1 153 ? 7.348 -19.609 -22.953 1 86.31 153 VAL B CA 1
ATOM 2960 C C . VAL B 1 153 ? 6.086 -20.047 -22.203 1 86.31 153 VAL B C 1
ATOM 2962 O O . VAL B 1 153 ? 5.992 -19.891 -20.984 1 86.31 153 VAL B O 1
ATOM 2965 N N . SER B 1 154 ? 5.117 -20.422 -22.969 1 90.69 154 SER B N 1
ATOM 2966 C CA . SER B 1 154 ? 3.898 -20.953 -22.375 1 90.69 154 SER B CA 1
ATOM 2967 C C . SER B 1 154 ? 3.838 -22.469 -22.5 1 90.69 154 SER B C 1
ATOM 2969 O O . SER B 1 154 ? 4.219 -23.031 -23.531 1 90.69 154 SER B O 1
ATOM 2971 N N . ILE B 1 155 ? 3.463 -23.047 -21.422 1 90.81 155 ILE B N 1
ATOM 2972 C CA . ILE B 1 155 ? 3.311 -24.484 -21.375 1 90.81 155 ILE B CA 1
ATOM 2973 C C . ILE B 1 155 ? 1.883 -24.844 -20.969 1 90.81 155 ILE B C 1
ATOM 2975 O O . ILE B 1 155 ? 1.375 -24.328 -19.969 1 90.81 155 ILE B O 1
ATOM 2979 N N . THR B 1 156 ? 1.248 -25.656 -21.781 1 93.62 156 THR B N 1
ATOM 2980 C CA . THR B 1 156 ? -0.085 -26.141 -21.438 1 93.62 156 THR B CA 1
ATOM 2981 C C . THR B 1 156 ? -0.014 -27.531 -20.828 1 93.62 156 THR B C 1
ATOM 2983 O O . THR B 1 156 ? 0.538 -28.453 -21.422 1 93.62 156 THR B O 1
ATOM 2986 N N . LEU B 1 157 ? -0.501 -27.531 -19.656 1 90.56 157 LEU B N 1
ATOM 2987 C CA . LEU B 1 157 ? -0.591 -28.797 -18.938 1 90.56 157 LEU B CA 1
ATOM 2988 C C . LEU B 1 157 ? -2.018 -29.344 -18.953 1 90.56 157 LEU B C 1
ATOM 2990 O O . LEU B 1 157 ? -2.973 -28.578 -19.094 1 90.56 157 LEU B O 1
ATOM 2994 N N . GLY B 1 158 ? -2.23 -30.781 -18.828 1 81.56 158 GLY B N 1
ATOM 2995 C CA . GLY B 1 158 ? -3.555 -31.344 -18.641 1 81.56 158 GLY B CA 1
ATOM 2996 C C . GLY B 1 158 ? -3.799 -32.562 -19.516 1 81.56 158 GLY B C 1
ATOM 2997 O O . GLY B 1 158 ? -3.152 -32.75 -20.547 1 81.56 158 GLY B O 1
ATOM 2998 N N . PRO B 1 159 ? -4.613 -33.312 -18.875 1 94.25 159 PRO B N 1
ATOM 2999 C CA . PRO B 1 159 ? -5.223 -33.188 -17.547 1 94.25 159 PRO B CA 1
ATOM 3000 C C . PRO B 1 159 ? -4.195 -33.25 -16.422 1 94.25 159 PRO B C 1
ATOM 3002 O O . PRO B 1 159 ? -3.219 -34 -16.516 1 94.25 159 PRO B O 1
ATOM 3005 N N . ALA B 1 160 ? -4.41 -32.344 -15.406 1 95.19 160 ALA B N 1
ATOM 3006 C CA . ALA B 1 160 ? -3.467 -32.281 -14.297 1 95.19 160 ALA B CA 1
ATOM 3007 C C . ALA B 1 160 ? -4.191 -32 -12.977 1 95.19 160 ALA B C 1
ATOM 3009 O O . ALA B 1 160 ? -5.176 -31.266 -12.938 1 95.19 160 ALA B O 1
ATOM 3010 N N . ARG B 1 161 ? -3.736 -32.688 -11.953 1 97.94 161 ARG B N 1
ATOM 3011 C CA . ARG B 1 161 ? -4.168 -32.375 -10.602 1 97.94 161 ARG B CA 1
ATOM 3012 C C . ARG B 1 161 ? -3.135 -31.484 -9.891 1 97.94 161 ARG B C 1
ATOM 3014 O O . ARG B 1 161 ? -1.93 -31.688 -10.047 1 97.94 161 ARG B O 1
ATOM 3021 N N . GLY B 1 162 ? -3.664 -30.531 -9.117 1 98.31 162 GLY B N 1
ATOM 3022 C CA . GLY B 1 162 ? -2.744 -29.672 -8.398 1 98.31 162 GLY B CA 1
ATOM 3023 C C . GLY B 1 162 ? -3.439 -28.547 -7.656 1 98.31 162 GLY B C 1
ATOM 3024 O O . GLY B 1 162 ? -4.574 -28.703 -7.203 1 98.31 162 GLY B O 1
ATOM 3025 N N . THR B 1 163 ? -2.664 -27.516 -7.398 1 98.75 163 THR B N 1
ATOM 3026 C CA . THR B 1 163 ? -3.135 -26.391 -6.59 1 98.75 163 THR B CA 1
ATOM 3027 C C . THR B 1 163 ? -2.828 -25.062 -7.277 1 98.75 163 THR B C 1
ATOM 3029 O O . THR B 1 163 ? -1.734 -24.875 -7.812 1 98.75 163 THR B O 1
ATOM 3032 N N . VAL B 1 164 ? -3.836 -24.219 -7.344 1 98.75 164 VAL B N 1
ATOM 3033 C CA . VAL B 1 164 ? -3.66 -22.812 -7.707 1 98.75 164 VAL B CA 1
ATOM 3034 C C . VAL B 1 164 ? -3.596 -21.969 -6.441 1 98.75 164 VAL B C 1
ATOM 3036 O O . VAL B 1 164 ? -4.457 -22.078 -5.566 1 98.75 164 VAL B O 1
ATOM 3039 N N . VAL B 1 165 ? -2.572 -21.203 -6.316 1 98.81 165 VAL B N 1
ATOM 3040 C CA . VAL B 1 165 ? -2.449 -20.188 -5.285 1 98.81 165 VAL B CA 1
ATOM 3041 C C . VAL B 1 165 ? -2.547 -18.797 -5.918 1 98.81 165 VAL B C 1
ATOM 3043 O O . VAL B 1 165 ? -2.004 -18.562 -7 1 98.81 165 VAL B O 1
ATOM 3046 N N . GLY B 1 166 ? -3.262 -17.922 -5.211 1 98.75 166 GLY B N 1
ATOM 3047 C CA . GLY B 1 166 ? -3.361 -16.625 -5.852 1 98.75 166 GLY B CA 1
ATOM 3048 C C . GLY B 1 166 ? -3.92 -15.555 -4.934 1 98.75 166 GLY B C 1
ATOM 3049 O O . GLY B 1 166 ? -4.23 -15.82 -3.771 1 98.75 166 GLY B O 1
ATOM 3050 N N . PHE B 1 167 ? -3.924 -14.367 -5.469 1 98.88 167 PHE B N 1
ATOM 3051 C CA . PHE B 1 167 ? -4.512 -13.18 -4.871 1 98.88 167 PHE B CA 1
ATOM 3052 C C . PHE B 1 167 ? -5.383 -12.438 -5.879 1 98.88 167 PHE B C 1
ATOM 3054 O O . PHE B 1 167 ? -5.062 -12.391 -7.066 1 98.88 167 PHE B O 1
ATOM 3061 N N . ARG B 1 168 ? -6.457 -11.977 -5.418 1 98.75 168 ARG B N 1
ATOM 3062 C CA . ARG B 1 168 ? -7.207 -10.953 -6.133 1 98.75 168 ARG B CA 1
ATOM 3063 C C . ARG B 1 168 ? -7.02 -9.586 -5.484 1 98.75 168 ARG B C 1
ATOM 3065 O O . ARG B 1 168 ? -7.375 -9.391 -4.324 1 98.75 168 ARG B O 1
ATOM 3072 N N . SER B 1 169 ? -6.465 -8.672 -6.172 1 98.25 169 SER B N 1
ATOM 3073 C CA . SER B 1 169 ? -6.168 -7.344 -5.641 1 98.25 169 SER B CA 1
ATOM 3074 C C . SER B 1 169 ? -7.09 -6.289 -6.242 1 98.25 169 SER B C 1
ATOM 3076 O O . SER B 1 169 ? -7.461 -6.375 -7.414 1 98.25 169 SER B O 1
ATOM 3078 N N . PRO B 1 170 ? -7.445 -5.297 -5.453 1 97.19 170 PRO B N 1
ATOM 3079 C CA . PRO B 1 170 ? -8.352 -4.273 -5.977 1 97.19 170 PRO B CA 1
ATOM 3080 C C . PRO B 1 170 ? -7.699 -3.396 -7.039 1 97.19 170 PRO B C 1
ATOM 3082 O O . PRO B 1 170 ? -6.477 -3.238 -7.051 1 97.19 170 PRO B O 1
ATOM 3085 N N . GLU B 1 171 ? -8.531 -2.83 -7.848 1 95.31 171 GLU B N 1
ATOM 3086 C CA . GLU B 1 171 ? -8.094 -2.086 -9.023 1 95.31 171 GLU B CA 1
ATOM 3087 C C . GLU B 1 171 ? -7.227 -0.894 -8.633 1 95.31 171 GLU B C 1
ATOM 3089 O O . GLU B 1 171 ? -6.254 -0.574 -9.32 1 95.31 171 GLU B O 1
ATOM 3094 N N . PHE B 1 172 ? -7.516 -0.218 -7.539 1 95.94 172 PHE B N 1
ATOM 3095 C CA . PHE B 1 172 ? -6.832 1.019 -7.18 1 95.94 172 PHE B CA 1
ATOM 3096 C C . PHE B 1 172 ? -5.395 0.739 -6.754 1 95.94 172 PHE B C 1
ATOM 3098 O O . PHE B 1 172 ? -4.582 1.661 -6.645 1 95.94 172 PHE B O 1
ATOM 3105 N N . LEU B 1 173 ? -5.059 -0.541 -6.633 1 97.38 173 LEU B N 1
ATOM 3106 C CA . LEU B 1 173 ? -3.705 -0.908 -6.23 1 97.38 173 LEU B CA 1
ATOM 3107 C C . LEU B 1 173 ? -2.902 -1.406 -7.426 1 97.38 173 LEU B C 1
ATOM 3109 O O . LEU B 1 173 ? -1.824 -1.982 -7.258 1 97.38 173 LEU B O 1
ATOM 3113 N N . GLN B 1 174 ? -3.449 -1.197 -8.672 1 96.5 174 GLN B N 1
ATOM 3114 C CA . GLN B 1 174 ? -2.66 -1.527 -9.852 1 96.5 174 GLN B CA 1
ATOM 3115 C C . GLN B 1 174 ? -1.308 -0.823 -9.828 1 96.5 174 GLN B C 1
ATOM 3117 O O . GLN B 1 174 ? -1.229 0.371 -9.531 1 96.5 174 GLN B O 1
ATOM 3122 N N . GLY B 1 175 ? -0.248 -1.562 -10.07 1 96.12 175 GLY B N 1
ATOM 3123 C CA . GLY B 1 175 ? 1.107 -1.041 -9.984 1 96.12 175 GLY B CA 1
ATOM 3124 C C . GLY B 1 175 ? 1.814 -1.419 -8.695 1 96.12 175 GLY B C 1
ATOM 3125 O O . GLY B 1 175 ? 3.018 -1.684 -8.703 1 96.12 175 GLY B O 1
ATOM 3126 N N . VAL B 1 176 ? 1.052 -1.333 -7.57 1 97.88 176 VAL B N 1
ATOM 3127 C CA . VAL B 1 176 ? 1.574 -1.877 -6.32 1 97.88 176 VAL B CA 1
ATOM 3128 C C . VAL B 1 176 ? 1.521 -3.402 -6.359 1 97.88 176 VAL B C 1
ATOM 3130 O O . VAL B 1 176 ? 2.527 -4.07 -6.109 1 97.88 176 VAL B O 1
ATOM 3133 N N . ALA B 1 177 ? 0.424 -3.902 -6.691 1 97.38 177 ALA B N 1
ATOM 3134 C CA . ALA B 1 177 ? 0.155 -5.309 -6.988 1 97.38 177 ALA B CA 1
ATOM 3135 C C . ALA B 1 177 ? -0.431 -5.469 -8.391 1 97.38 177 ALA B C 1
ATOM 3137 O O . ALA B 1 177 ? -0.521 -4.504 -9.148 1 97.38 177 ALA B O 1
ATOM 3138 N N . VAL B 1 178 ? -0.669 -6.641 -8.758 1 97.31 178 VAL B N 1
ATOM 3139 C CA . VAL B 1 178 ? -1.42 -6.895 -9.977 1 97.31 178 VAL B CA 1
ATOM 3140 C C . VAL B 1 178 ? -2.918 -6.871 -9.68 1 97.31 178 VAL B C 1
ATOM 3142 O O . VAL B 1 178 ? -3.439 -7.773 -9.023 1 97.31 178 VAL B O 1
ATOM 3145 N N . ALA B 1 179 ? -3.607 -5.844 -10.172 1 96.81 179 ALA B N 1
ATOM 3146 C CA . ALA B 1 179 ? -5.051 -5.766 -9.953 1 96.81 179 ALA B CA 1
ATOM 3147 C C . ALA B 1 179 ? -5.77 -6.949 -10.594 1 96.81 179 ALA B C 1
ATOM 3149 O O . ALA B 1 179 ? -5.41 -7.375 -11.695 1 96.81 179 ALA B O 1
ATOM 3150 N N . GLY B 1 180 ? -6.859 -7.367 -9.891 1 97.25 180 GLY B N 1
ATOM 3151 C CA . GLY B 1 180 ? -7.562 -8.547 -10.367 1 97.25 180 GLY B CA 1
ATOM 3152 C C . GLY B 1 180 ? -6.922 -9.844 -9.906 1 97.25 180 GLY B C 1
ATOM 3153 O O . GLY B 1 180 ? -6.238 -9.883 -8.883 1 97.25 180 GLY B O 1
ATOM 3154 N N . VAL B 1 181 ? -7.227 -10.906 -10.625 1 98.06 181 VAL B N 1
ATOM 3155 C CA . VAL B 1 181 ? -6.809 -12.25 -10.242 1 98.06 181 VAL B CA 1
ATOM 3156 C C . VAL B 1 181 ? -5.391 -12.516 -10.742 1 98.06 181 VAL B C 1
ATOM 3158 O O . VAL B 1 181 ? -5.125 -12.445 -11.945 1 98.06 181 VAL B O 1
ATOM 3161 N N . HIS B 1 182 ? -4.5 -12.695 -9.906 1 98.44 182 HIS B N 1
ATOM 3162 C CA . HIS B 1 182 ? -3.127 -13.125 -10.148 1 98.44 182 HIS B CA 1
ATOM 3163 C C . HIS B 1 182 ? -2.842 -14.461 -9.469 1 98.44 182 HIS B C 1
ATOM 3165 O O . HIS B 1 182 ? -2.959 -14.578 -8.242 1 98.44 182 HIS B O 1
ATOM 3171 N N . MET B 1 183 ? -2.406 -15.461 -10.289 1 98.38 183 MET B N 1
ATOM 3172 C CA . MET B 1 183 ? -2.326 -16.781 -9.664 1 98.38 183 MET B CA 1
ATOM 3173 C C . MET B 1 183 ? -1.236 -17.625 -10.312 1 98.38 183 MET B C 1
ATOM 3175 O O . MET B 1 183 ? -0.879 -17.391 -11.469 1 98.38 183 MET B O 1
ATOM 3179 N N . HIS B 1 184 ? -0.683 -18.469 -9.586 1 98.06 184 HIS B N 1
ATOM 3180 C CA . HIS B 1 184 ? 0.305 -19.469 -9.977 1 98.06 184 HIS B CA 1
ATOM 3181 C C . HIS B 1 184 ? -0.199 -20.875 -9.695 1 98.06 184 HIS B C 1
ATOM 3183 O O . HIS B 1 184 ? -1.014 -21.078 -8.789 1 98.06 184 HIS B O 1
ATOM 3189 N N . PHE B 1 185 ? 0.242 -21.828 -10.492 1 97.5 185 PHE B N 1
ATOM 3190 C CA . PHE B 1 185 ? -0.167 -23.219 -10.391 1 97.5 185 PHE B CA 1
ATOM 3191 C C . PHE B 1 185 ? 1.032 -24.109 -10.109 1 97.5 185 PHE B C 1
ATOM 3193 O O . PHE B 1 185 ? 2.127 -23.875 -10.625 1 97.5 185 PHE B O 1
ATOM 3200 N N . ILE B 1 186 ? 0.766 -25.141 -9.297 1 97.69 186 ILE B N 1
ATOM 3201 C CA . ILE B 1 186 ? 1.736 -26.219 -9.133 1 97.69 186 ILE B CA 1
ATOM 3202 C C . ILE B 1 186 ? 1.014 -27.562 -9.117 1 97.69 186 ILE B C 1
ATOM 3204 O O . ILE B 1 186 ? -0.029 -27.703 -8.469 1 97.69 186 ILE B O 1
ATOM 3208 N N . ASP B 1 187 ? 1.587 -28.531 -9.789 1 97.12 187 ASP B N 1
ATOM 3209 C CA . ASP B 1 187 ? 0.936 -29.844 -9.859 1 97.12 187 ASP B CA 1
ATOM 3210 C C . ASP B 1 187 ? 1.177 -30.641 -8.578 1 97.12 187 ASP B C 1
ATOM 3212 O O . ASP B 1 187 ? 1.964 -30.234 -7.723 1 97.12 187 ASP B O 1
ATOM 3216 N N . GLU B 1 188 ? 0.513 -31.688 -8.445 1 97 188 GLU B N 1
ATOM 3217 C CA . GLU B 1 188 ? 0.527 -32.5 -7.223 1 97 188 GLU B CA 1
ATOM 3218 C C . GLU B 1 188 ? 1.928 -33.031 -6.922 1 97 188 GLU B C 1
ATOM 3220 O O . GLU B 1 188 ? 2.311 -33.156 -5.758 1 97 188 GLU B O 1
ATOM 3225 N N . LYS B 1 189 ? 2.676 -33.312 -7.957 1 96 189 LYS B N 1
ATOM 3226 C CA . LYS B 1 189 ? 4.02 -33.875 -7.801 1 96 189 LYS B CA 1
ATOM 3227 C C . LYS B 1 189 ? 5.043 -32.781 -7.562 1 96 189 LYS B C 1
ATOM 3229 O O . LYS B 1 189 ? 6.219 -33.031 -7.312 1 96 189 LYS B O 1
ATOM 3234 N N . ARG B 1 190 ? 4.574 -31.5 -7.652 1 97.31 190 ARG B N 1
ATOM 3235 C CA . ARG B 1 190 ? 5.434 -30.328 -7.504 1 97.31 190 ARG B CA 1
ATOM 3236 C C . ARG B 1 190 ? 6.547 -30.328 -8.547 1 97.31 190 ARG B C 1
ATOM 3238 O O . ARG B 1 190 ? 7.695 -30 -8.234 1 97.31 190 ARG B O 1
ATOM 3245 N N . SER B 1 191 ? 6.23 -30.75 -9.734 1 95.25 191 SER B N 1
ATOM 3246 C CA . SER B 1 191 ? 7.238 -30.891 -10.781 1 95.25 191 SER B CA 1
ATOM 3247 C C . SER B 1 191 ? 6.988 -29.922 -11.93 1 95.25 191 SER B C 1
ATOM 3249 O O . SER B 1 191 ? 7.867 -29.703 -12.766 1 95.25 191 SER B O 1
ATOM 3251 N N . ALA B 1 192 ? 5.766 -29.406 -11.961 1 94.12 192 ALA B N 1
ATOM 3252 C CA . ALA B 1 192 ? 5.398 -28.484 -13.039 1 94.12 192 ALA B CA 1
ATOM 3253 C C . ALA B 1 192 ? 4.406 -27.438 -12.547 1 94.12 192 ALA B C 1
ATOM 3255 O O . ALA B 1 192 ? 3.654 -27.672 -11.594 1 94.12 192 ALA B O 1
ATOM 3256 N N . GLY B 1 193 ? 4.34 -26.312 -13.25 1 92.56 193 GLY B N 1
ATOM 3257 C CA . GLY B 1 193 ? 3.42 -25.234 -12.93 1 92.56 193 GLY B CA 1
ATOM 3258 C C . GLY B 1 193 ? 3.836 -23.891 -13.516 1 92.56 193 GLY B C 1
ATOM 3259 O O . GLY B 1 193 ? 4.293 -23.828 -14.656 1 92.56 193 GLY B O 1
ATOM 3260 N N . GLY B 1 194 ? 3.545 -22.844 -12.797 1 94.19 194 GLY B N 1
ATOM 3261 C CA . GLY B 1 194 ? 3.934 -21.5 -13.234 1 94.19 194 GLY B CA 1
ATOM 3262 C C . GLY B 1 194 ? 2.814 -20.484 -13.125 1 94.19 194 GLY B C 1
ATOM 3263 O O . GLY B 1 194 ? 1.825 -20.719 -12.422 1 94.19 194 GLY B O 1
ATOM 3264 N N . HIS B 1 195 ? 3.057 -19.312 -13.711 1 96.38 195 HIS B N 1
ATOM 3265 C CA . HIS B 1 195 ? 2.078 -18.234 -13.789 1 96.38 195 HIS B CA 1
ATOM 3266 C C . HIS B 1 195 ? 0.911 -18.609 -14.688 1 96.38 195 HIS B C 1
ATOM 3268 O O . HIS B 1 195 ? 1.097 -18.844 -15.891 1 96.38 195 HIS B O 1
ATOM 3274 N N . VAL B 1 196 ? -0.309 -18.609 -14.18 1 97.06 196 VAL B N 1
ATOM 3275 C CA . VAL B 1 196 ? -1.456 -19.125 -14.922 1 97.06 196 VAL B CA 1
ATOM 3276 C C . VAL B 1 196 ? -1.927 -18.094 -15.938 1 97.06 196 VAL B C 1
ATOM 3278 O O . VAL B 1 196 ? -2.254 -16.953 -15.57 1 97.06 196 VAL B O 1
ATOM 3281 N N . LEU B 1 197 ? -2 -18.5 -17.188 1 95.94 197 LEU B N 1
ATOM 3282 C CA . LEU B 1 197 ? -2.523 -17.672 -18.266 1 95.94 197 LEU B CA 1
ATOM 3283 C C . LEU B 1 197 ? -3.963 -18.062 -18.594 1 95.94 197 LEU B C 1
ATOM 3285 O O . LEU B 1 197 ? -4.754 -17.219 -19.016 1 95.94 197 LEU B O 1
ATOM 3289 N N . ALA B 1 198 ? -4.203 -19.344 -18.484 1 96.62 198 ALA B N 1
ATOM 3290 C CA . ALA B 1 198 ? -5.516 -19.906 -18.766 1 96.62 198 ALA B CA 1
ATOM 3291 C C . ALA B 1 198 ? -5.746 -21.172 -17.953 1 96.62 198 ALA B C 1
ATOM 3293 O O . ALA B 1 198 ? -4.797 -21.891 -17.609 1 96.62 198 ALA B O 1
ATOM 3294 N N . LEU B 1 199 ? -6.984 -21.391 -17.641 1 97.75 199 LEU B N 1
ATOM 3295 C CA . LEU B 1 199 ? -7.289 -22.641 -16.969 1 97.75 199 LEU B CA 1
ATOM 3296 C C . LEU B 1 199 ? -8.734 -23.062 -17.234 1 97.75 199 LEU B C 1
ATOM 3298 O O . LEU B 1 199 ? -9.578 -22.234 -17.562 1 97.75 199 LEU B O 1
ATOM 3302 N N . GLU B 1 200 ? -8.945 -24.297 -17.219 1 98.44 200 GLU B N 1
ATOM 3303 C CA . GLU B 1 200 ? -10.242 -24.953 -17.188 1 98.44 200 GLU B CA 1
ATOM 3304 C C . GLU B 1 200 ? -10.266 -26.094 -16.156 1 98.44 200 GLU B C 1
ATOM 3306 O O . GLU B 1 200 ? -9.414 -26.984 -16.203 1 98.44 200 GLU B O 1
ATOM 3311 N N . THR B 1 201 ? -11.203 -26 -15.258 1 98.38 201 THR B N 1
ATOM 3312 C CA . THR B 1 201 ? -11.289 -27.078 -14.266 1 98.38 201 THR B CA 1
ATOM 3313 C C . THR B 1 201 ? -11.891 -28.328 -14.883 1 98.38 201 THR B C 1
ATOM 3315 O O . THR B 1 201 ? -12.617 -28.266 -15.875 1 98.38 201 THR B O 1
ATOM 3318 N N . ASP B 1 202 ? -11.547 -29.453 -14.375 1 97.81 202 ASP B N 1
ATOM 3319 C CA . ASP B 1 202 ? -12.203 -30.734 -14.68 1 97.81 202 ASP B CA 1
ATOM 3320 C C . ASP B 1 202 ? -13.305 -31.031 -13.672 1 97.81 202 ASP B C 1
ATOM 3322 O O . ASP B 1 202 ? -13.094 -31.75 -12.695 1 97.81 202 ASP B O 1
ATOM 3326 N N . GLY B 1 203 ? -14.461 -30.453 -13.883 1 96.88 203 GLY B N 1
ATOM 3327 C CA . GLY B 1 203 ? -15.508 -30.453 -12.875 1 96.88 203 GLY B CA 1
ATOM 3328 C C . GLY B 1 203 ? -15.25 -29.469 -11.75 1 96.88 203 GLY B C 1
ATOM 3329 O O . GLY B 1 203 ? -14.664 -28.406 -11.977 1 96.88 203 GLY B O 1
ATOM 3330 N N . GLU B 1 204 ? -15.805 -29.812 -10.57 1 97.94 204 GLU B N 1
ATOM 3331 C CA . GLU B 1 204 ? -15.68 -28.891 -9.438 1 97.94 204 GLU B CA 1
ATOM 3332 C C . GLU B 1 204 ? -14.312 -29.047 -8.766 1 97.94 204 GLU B C 1
ATOM 3334 O O . GLU B 1 204 ? -13.805 -30.156 -8.625 1 97.94 204 GLU B O 1
ATOM 3339 N N . VAL B 1 205 ? -13.742 -27.938 -8.367 1 98.69 205 VAL B N 1
ATOM 3340 C CA . VAL B 1 205 ? -12.547 -27.891 -7.527 1 98.69 205 VAL B CA 1
ATOM 3341 C C . VAL B 1 205 ? -12.891 -27.25 -6.18 1 98.69 205 VAL B C 1
ATOM 3343 O O . VAL B 1 205 ? -13.922 -26.578 -6.047 1 98.69 205 VAL B O 1
ATOM 3346 N N . ARG B 1 206 ? -12.094 -27.516 -5.215 1 98.88 206 ARG B N 1
ATOM 3347 C CA . ARG B 1 206 ? -12.25 -26.891 -3.91 1 98.88 206 ARG B CA 1
ATOM 3348 C C . ARG B 1 206 ? -11.703 -25.469 -3.928 1 98.88 206 ARG B C 1
ATOM 3350 O O . ARG B 1 206 ? -10.539 -25.25 -4.27 1 98.88 206 ARG B O 1
ATOM 3357 N N . VAL B 1 207 ? -12.562 -24.516 -3.584 1 98.88 207 VAL B N 1
ATOM 3358 C CA . VAL B 1 207 ? -12.188 -23.109 -3.553 1 98.88 207 VAL B CA 1
ATOM 3359 C C . VAL B 1 207 ? -12.148 -22.625 -2.109 1 98.88 207 VAL B C 1
ATOM 3361 O O . VAL B 1 207 ? -13.125 -22.766 -1.368 1 98.88 207 VAL B O 1
ATOM 3364 N N . GLN B 1 208 ? -11.023 -22.125 -1.69 1 98.94 208 GLN B N 1
ATOM 3365 C CA . GLN B 1 208 ? -10.844 -21.531 -0.375 1 98.94 208 GLN B CA 1
ATOM 3366 C C . GLN B 1 208 ? -10.445 -20.062 -0.492 1 98.94 208 GLN B C 1
ATOM 3368 O O . GLN B 1 208 ? -9.648 -19.688 -1.354 1 98.94 208 GLN B O 1
ATOM 3373 N N . VAL B 1 209 ? -11.062 -19.203 0.369 1 98.94 209 VAL B N 1
ATOM 3374 C CA . VAL B 1 209 ? -10.781 -17.766 0.25 1 98.94 209 VAL B CA 1
ATOM 3375 C C . VAL B 1 209 ? -10.633 -17.156 1.641 1 98.94 209 VAL B C 1
ATOM 3377 O O . VAL B 1 209 ? -11.156 -17.688 2.621 1 98.94 209 VAL B O 1
ATOM 3380 N N . ALA B 1 210 ? -9.883 -16.094 1.69 1 98.81 210 ALA B N 1
ATOM 3381 C CA . ALA B 1 210 ? -9.805 -15.219 2.852 1 98.81 210 ALA B CA 1
ATOM 3382 C C . ALA B 1 210 ? -9.648 -13.758 2.426 1 98.81 210 ALA B C 1
ATOM 3384 O O . ALA B 1 210 ? -8.883 -13.453 1.508 1 98.81 210 ALA B O 1
ATOM 3385 N N . GLU B 1 211 ? -10.398 -12.898 3.053 1 98.62 211 GLU B N 1
ATOM 3386 C CA . GLU B 1 211 ? -10.211 -11.461 2.863 1 98.62 211 GLU B CA 1
ATOM 3387 C C . GLU B 1 211 ? -8.984 -10.961 3.611 1 98.62 211 GLU B C 1
ATOM 3389 O O . GLU B 1 211 ? -8.742 -11.352 4.758 1 98.62 211 GLU B O 1
ATOM 3394 N N . LEU B 1 212 ? -8.195 -10.164 2.957 1 98.75 212 LEU B N 1
ATOM 3395 C CA . LEU B 1 212 ? -7.02 -9.547 3.564 1 98.75 212 LEU B CA 1
ATOM 3396 C C . LEU B 1 212 ? -7.207 -8.031 3.676 1 98.75 212 LEU B C 1
ATOM 3398 O O . LEU B 1 212 ? -7.09 -7.316 2.682 1 98.75 212 LEU B O 1
ATOM 3402 N N . TRP B 1 213 ? -7.414 -7.512 4.863 1 97.31 213 TRP B N 1
ATOM 3403 C CA . TRP B 1 213 ? -7.68 -6.09 5.035 1 97.31 213 TRP B CA 1
ATOM 3404 C C . TRP B 1 213 ? -6.422 -5.352 5.473 1 97.31 213 TRP B C 1
ATOM 3406 O O . TRP B 1 213 ? -6.363 -4.117 5.422 1 97.31 213 TRP B O 1
ATOM 3416 N N . ARG B 1 214 ? -5.465 -6.094 5.949 1 98.5 214 ARG B N 1
ATOM 3417 C CA . ARG B 1 214 ? -4.195 -5.5 6.355 1 98.5 214 ARG B CA 1
ATOM 3418 C C . ARG B 1 214 ? -3.068 -5.918 5.418 1 98.5 214 ARG B C 1
ATOM 3420 O O . ARG B 1 214 ? -2.932 -7.102 5.094 1 98.5 214 ARG B O 1
ATOM 3427 N N . THR B 1 215 ? -2.295 -4.961 4.973 1 98.81 215 THR B N 1
ATOM 3428 C CA . THR B 1 215 ? -1.099 -5.199 4.168 1 98.81 215 THR B CA 1
ATOM 3429 C C . THR B 1 215 ? 0.137 -4.629 4.859 1 98.81 215 THR B C 1
ATOM 3431 O O . THR B 1 215 ? 0.126 -3.482 5.316 1 98.81 215 THR B O 1
ATOM 3434 N N . VAL B 1 216 ? 1.122 -5.41 5.031 1 98.81 216 VAL B N 1
ATOM 3435 C CA . VAL B 1 216 ? 2.461 -4.965 5.398 1 98.81 216 VAL B CA 1
ATOM 3436 C C . VAL B 1 216 ? 3.357 -4.941 4.16 1 98.81 216 VAL B C 1
ATOM 3438 O O . VAL B 1 216 ? 3.633 -5.988 3.568 1 98.81 216 VAL B O 1
ATOM 3441 N N . MET B 1 217 ? 3.771 -3.797 3.777 1 98.88 217 MET B N 1
ATOM 3442 C CA . MET B 1 217 ? 4.582 -3.643 2.572 1 98.88 217 MET B CA 1
ATOM 3443 C C . MET B 1 217 ? 5.984 -3.156 2.918 1 98.88 217 MET B C 1
ATOM 3445 O O . MET B 1 217 ? 6.148 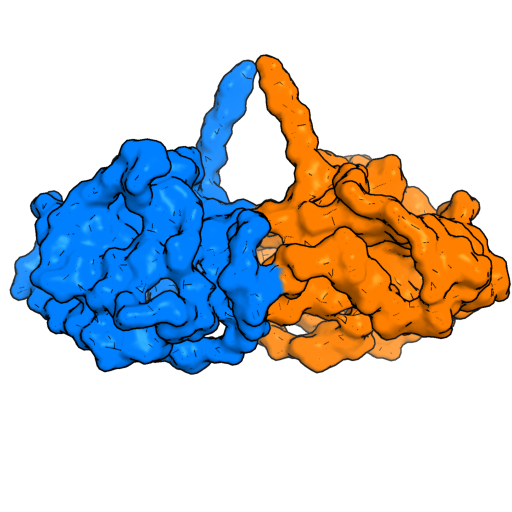-2.104 3.539 1 98.88 217 MET B O 1
ATOM 3449 N N . ASP B 1 218 ? 6.969 -3.945 2.602 1 98.81 218 ASP B N 1
ATOM 3450 C CA . ASP B 1 218 ? 8.375 -3.547 2.686 1 98.81 218 ASP B CA 1
ATOM 3451 C C . ASP B 1 218 ? 8.914 -3.158 1.312 1 98.81 218 ASP B C 1
ATOM 3453 O O . ASP B 1 218 ? 8.82 -3.938 0.36 1 98.81 218 ASP B O 1
ATOM 3457 N N . LEU B 1 219 ? 9.398 -1.981 1.281 1 98.81 219 LEU B N 1
ATOM 3458 C CA . LEU B 1 219 ? 10.078 -1.531 0.072 1 98.81 219 LEU B CA 1
ATOM 3459 C C . LEU B 1 219 ? 11.594 -1.675 0.215 1 98.81 219 LEU B C 1
ATOM 3461 O O . LEU B 1 219 ? 12.125 -1.607 1.325 1 98.81 219 LEU B O 1
ATOM 3465 N N . PRO B 1 220 ? 12.281 -1.904 -0.925 1 98 220 PRO B N 1
ATOM 3466 C CA . PRO B 1 220 ? 13.734 -2.086 -0.855 1 98 220 PRO B CA 1
ATOM 3467 C C . PRO B 1 220 ? 14.461 -0.859 -0.305 1 98 220 PRO B C 1
ATOM 3469 O O . PRO B 1 220 ? 14.352 0.232 -0.871 1 98 220 PRO B O 1
ATOM 3472 N N . ARG B 1 221 ? 15.109 -1.052 0.793 1 95.25 221 ARG B N 1
ATOM 3473 C CA . ARG B 1 221 ? 15.922 0.002 1.394 1 95.25 221 ARG B CA 1
ATOM 3474 C C . ARG B 1 221 ? 17.375 -0.101 0.941 1 95.25 221 ARG B C 1
ATOM 3476 O O . ARG B 1 221 ? 17.953 -1.191 0.923 1 95.25 221 ARG B O 1
ATOM 3483 N N . GLY B 1 222 ? 17.891 0.998 0.572 1 94.94 222 GLY B N 1
ATOM 3484 C CA . GLY B 1 222 ? 19.297 1.011 0.199 1 94.94 222 GLY B CA 1
ATOM 3485 C C . GLY B 1 222 ? 19.547 0.399 -1.164 1 94.94 222 GLY B C 1
ATOM 3486 O O . GLY B 1 222 ? 20.703 0.098 -1.506 1 94.94 222 GLY B O 1
ATOM 3487 N N . ASP B 1 223 ? 18.594 0.107 -1.9 1 97.44 223 ASP B N 1
ATOM 3488 C CA . ASP B 1 223 ? 18.703 -0.435 -3.25 1 97.44 223 ASP B CA 1
ATOM 3489 C C . ASP B 1 223 ? 18.734 0.682 -4.293 1 97.44 223 ASP B C 1
ATOM 3491 O O . ASP B 1 223 ? 17.719 1.331 -4.539 1 97.44 223 ASP B O 1
ATOM 3495 N N . THR B 1 224 ? 19.844 0.862 -4.918 1 97.31 224 THR B N 1
ATOM 3496 C CA . THR B 1 224 ? 20.047 1.956 -5.863 1 97.31 224 THR B CA 1
ATOM 3497 C C . THR B 1 224 ? 19.125 1.794 -7.07 1 97.31 224 THR B C 1
ATOM 3499 O O . THR B 1 224 ? 18.562 2.775 -7.574 1 97.31 224 THR B O 1
ATOM 3502 N N . GLN B 1 225 ? 18.984 0.554 -7.539 1 97.75 225 GLN B N 1
ATOM 3503 C CA . GLN B 1 225 ? 18.094 0.312 -8.68 1 97.75 225 GLN B CA 1
ATOM 3504 C C . GLN B 1 225 ? 16.656 0.72 -8.359 1 97.75 225 GLN B C 1
ATOM 3506 O O . GLN B 1 225 ? 15.992 1.352 -9.18 1 97.75 225 GLN B O 1
ATOM 3511 N N . PHE B 1 226 ? 16.234 0.407 -7.188 1 98.56 226 PHE B N 1
ATOM 3512 C CA . PHE B 1 226 ? 14.883 0.76 -6.766 1 98.56 226 PHE B CA 1
ATOM 3513 C C . PHE B 1 226 ? 14.734 2.271 -6.629 1 98.56 226 PHE B C 1
ATOM 3515 O O . PHE B 1 226 ? 13.75 2.85 -7.102 1 98.56 226 PHE B O 1
ATOM 3522 N N . ASN B 1 227 ? 15.719 2.85 -5.988 1 98.12 227 ASN B N 1
ATOM 3523 C CA . ASN B 1 227 ? 15.672 4.285 -5.738 1 98.12 227 ASN B CA 1
ATOM 3524 C C . ASN B 1 227 ? 15.617 5.082 -7.039 1 98.12 227 ASN B C 1
ATOM 3526 O O . ASN B 1 227 ? 14.977 6.129 -7.105 1 98.12 227 ASN B O 1
ATOM 3530 N N . GLU B 1 228 ? 16.25 4.566 -8.07 1 97.19 228 GLU B N 1
ATOM 3531 C CA . GLU B 1 228 ? 16.406 5.328 -9.305 1 97.19 228 GLU B CA 1
ATOM 3532 C C . GLU B 1 228 ? 15.312 4.969 -10.32 1 97.19 228 GLU B C 1
ATOM 3534 O O . GLU B 1 228 ? 15.188 5.613 -11.359 1 97.19 228 GLU B O 1
ATOM 3539 N N . ALA B 1 229 ? 14.555 3.977 -9.984 1 97.88 229 ALA B N 1
ATOM 3540 C CA . ALA B 1 229 ? 13.5 3.539 -10.898 1 97.88 229 ALA B CA 1
ATOM 3541 C C . ALA B 1 229 ? 12.484 4.652 -11.141 1 97.88 229 ALA B C 1
ATOM 3543 O O . ALA B 1 229 ? 12.203 5.449 -10.242 1 97.88 229 ALA B O 1
ATOM 3544 N N . THR B 1 230 ? 11.883 4.742 -12.305 1 95.94 230 THR B N 1
ATOM 3545 C CA . THR B 1 230 ? 10.914 5.773 -12.656 1 95.94 230 THR B CA 1
ATOM 3546 C C . THR B 1 230 ? 9.562 5.484 -12.023 1 95.94 230 THR B C 1
ATOM 3548 O O . THR B 1 230 ? 8.883 6.398 -11.555 1 95.94 230 THR B O 1
ATOM 3551 N N . MET B 1 231 ? 9.133 4.281 -11.977 1 95.62 231 MET B N 1
ATOM 3552 C CA . MET B 1 231 ? 7.93 3.781 -11.328 1 95.62 231 MET B CA 1
ATOM 3553 C C . MET B 1 231 ? 6.676 4.332 -12.008 1 95.62 231 MET B C 1
ATOM 3555 O O . MET B 1 231 ? 5.68 4.617 -11.336 1 95.62 231 MET B O 1
ATOM 3559 N N . LYS B 1 232 ? 6.805 4.66 -13.281 1 91.38 232 LYS B N 1
ATOM 3560 C CA . LYS B 1 232 ? 5.617 5.09 -14.008 1 91.38 232 LYS B CA 1
ATOM 3561 C C . LYS B 1 232 ? 4.602 3.955 -14.125 1 91.38 232 LYS B C 1
ATOM 3563 O O . LYS B 1 232 ? 4.957 2.83 -14.484 1 91.38 232 LYS B O 1
ATOM 3568 N N . LEU B 1 233 ? 3.371 4.344 -13.797 1 90.62 233 LEU B N 1
ATOM 3569 C CA . LEU B 1 233 ? 2.344 3.314 -13.898 1 90.62 233 LEU B CA 1
ATOM 3570 C C . LEU B 1 233 ? 2.105 2.92 -15.352 1 90.62 233 LEU B C 1
ATOM 3572 O O . LEU B 1 233 ? 1.803 3.775 -16.188 1 90.62 233 LEU B O 1
ATOM 3576 N N . ASP B 1 234 ? 2.252 1.669 -15.633 1 91.75 234 ASP B N 1
ATOM 3577 C CA . ASP B 1 234 ? 1.907 1.06 -16.906 1 91.75 234 ASP B CA 1
ATOM 3578 C C . ASP B 1 234 ? 0.83 -0.008 -16.734 1 91.75 234 ASP B C 1
ATOM 3580 O O . ASP B 1 234 ? 1.094 -1.199 -16.922 1 91.75 234 ASP B O 1
ATOM 3584 N N . ALA B 1 235 ? -0.35 0.452 -16.531 1 91.5 235 ALA B N 1
ATOM 3585 C CA . ALA B 1 235 ? -1.454 -0.44 -16.188 1 91.5 235 ALA B CA 1
ATOM 3586 C C . ALA B 1 235 ? -1.684 -1.477 -17.281 1 91.5 235 ALA B C 1
ATOM 3588 O O . ALA B 1 235 ? -1.883 -2.66 -17 1 91.5 235 ALA B O 1
ATOM 3589 N N . GLU B 1 236 ? -1.69 -1.046 -18.469 1 91.06 236 GLU B N 1
ATOM 3590 C CA . GLU B 1 236 ? -1.905 -1.956 -19.594 1 91.06 236 GLU B CA 1
ATOM 3591 C C . GLU B 1 236 ? -0.77 -2.969 -19.703 1 91.06 236 GLU B C 1
ATOM 3593 O O . GLU B 1 236 ? -1.01 -4.152 -19.953 1 91.06 236 GLU B O 1
ATOM 3598 N N . GLY B 1 237 ? 0.428 -2.482 -19.547 1 89.75 237 GLY B N 1
ATOM 3599 C CA . GLY B 1 237 ? 1.57 -3.381 -19.578 1 89.75 237 GLY B CA 1
ATOM 3600 C C . GLY B 1 237 ? 1.518 -4.453 -18.5 1 89.75 237 GLY B C 1
ATOM 3601 O O . GLY B 1 237 ? 1.822 -5.617 -18.766 1 89.75 237 GLY B O 1
ATOM 3602 N N . ILE B 1 238 ? 1.118 -4.039 -17.344 1 93.56 238 ILE B N 1
ATOM 3603 C CA . ILE B 1 238 ? 1.005 -4.973 -16.219 1 93.56 238 ILE B CA 1
ATOM 3604 C C . ILE B 1 238 ? -0.071 -6.016 -16.531 1 93.56 238 ILE B C 1
ATOM 3606 O O . ILE B 1 238 ? 0.142 -7.211 -16.328 1 93.56 238 ILE B O 1
ATOM 3610 N N . ARG B 1 239 ? -1.155 -5.578 -17.047 1 90 239 ARG B N 1
ATOM 3611 C CA . ARG B 1 239 ? -2.24 -6.492 -17.391 1 90 239 ARG B CA 1
ATOM 3612 C C . ARG B 1 239 ? -1.801 -7.492 -18.453 1 90 239 ARG B C 1
ATOM 3614 O O . ARG B 1 239 ? -2.084 -8.688 -18.344 1 90 239 ARG B O 1
ATOM 3621 N N . ASN B 1 240 ? -1.099 -7.004 -19.391 1 87 240 ASN B N 1
ATOM 3622 C CA . ASN B 1 240 ? -0.626 -7.863 -20.469 1 87 240 ASN B CA 1
ATOM 3623 C C . ASN B 1 240 ? 0.398 -8.875 -19.969 1 87 240 ASN B C 1
ATOM 3625 O O . ASN B 1 240 ? 0.457 -10 -20.469 1 87 240 ASN B O 1
ATOM 3629 N N . ALA B 1 241 ? 1.157 -8.398 -19.047 1 85.75 241 ALA B N 1
ATOM 3630 C CA . ALA B 1 241 ? 2.242 -9.242 -18.562 1 85.75 241 ALA B CA 1
ATOM 3631 C C . ALA B 1 241 ? 1.729 -10.25 -17.531 1 85.75 241 ALA B C 1
ATOM 3633 O O . ALA B 1 241 ? 2.182 -11.398 -17.5 1 85.75 241 ALA B O 1
ATOM 3634 N N . GLU B 1 242 ? 0.801 -9.766 -16.781 1 84.38 242 GLU B N 1
ATOM 3635 C CA . GLU B 1 242 ? 0.503 -10.547 -15.586 1 84.38 242 GLU B CA 1
ATOM 3636 C C . GLU B 1 242 ? -0.944 -11.031 -15.586 1 84.38 242 GLU B C 1
ATOM 3638 O O . GLU B 1 242 ? -1.319 -11.883 -14.781 1 84.38 242 GLU B O 1
ATOM 3643 N N . GLY B 1 243 ? -1.825 -10.742 -16.516 1 74 243 GLY B N 1
ATOM 3644 C CA . GLY B 1 243 ? -3.182 -11.242 -16.672 1 74 243 GLY B CA 1
ATOM 3645 C C . GLY B 1 243 ? -4.238 -10.258 -16.203 1 74 243 GLY B C 1
ATOM 3646 O O . GLY B 1 243 ? -3.939 -9.336 -15.445 1 74 243 GLY B O 1
#

Solvent-accessible surface area (backbone atoms only — not comparable to full-atom values): 23452 Å² total; per-residue (Å²): 126,87,77,77,81,72,62,38,32,37,33,29,38,43,35,46,25,42,35,50,51,12,38,18,87,57,56,48,48,41,53,61,56,51,72,53,20,23,33,27,40,40,30,22,47,35,43,46,14,24,30,39,28,54,87,61,40,49,32,34,21,34,53,87,45,39,41,42,74,60,44,61,54,98,84,40,43,32,26,30,29,35,41,26,16,26,76,59,65,76,42,73,50,72,48,66,34,81,36,55,81,47,49,58,60,53,50,43,67,72,39,70,72,36,58,67,30,31,31,42,36,36,38,40,41,41,24,48,31,37,28,17,35,23,23,70,25,46,92,48,92,52,49,26,39,68,63,31,53,72,63,42,44,75,45,77,46,57,76,41,48,30,39,35,36,36,37,32,31,27,67,76,41,51,40,53,42,63,34,38,66,34,44,29,36,35,33,73,83,56,48,36,48,16,37,50,75,38,35,21,42,49,54,64,23,42,37,32,31,30,67,24,44,35,38,40,38,38,43,77,74,88,36,64,61,56,32,67,46,81,40,66,80,50,67,66,59,48,36,72,70,56,78,127,85,77,77,80,71,64,38,34,36,33,29,38,44,36,46,26,41,34,50,52,12,37,18,85,56,55,48,47,42,54,61,55,51,72,51,19,23,33,27,42,41,30,23,48,37,43,46,15,26,31,38,27,56,87,61,40,48,32,35,19,33,52,88,45,41,41,43,73,59,45,61,54,98,87,40,43,31,24,31,30,37,41,26,16,26,77,59,65,78,40,74,50,71,47,65,33,81,35,53,81,46,50,57,62,56,51,43,68,72,40,70,73,36,58,66,30,31,31,42,38,37,40,40,42,40,24,48,32,37,30,18,35,22,24,71,24,47,92,47,93,53,49,27,39,67,63,31,53,72,62,42,46,75,46,76,47,58,75,43,48,31,38,37,36,34,37,32,30,27,68,74,40,50,39,53,43,62,35,38,68,34,46,29,35,37,32,73,82,55,47,37,49,17,37,50,75,38,35,22,43,49,55,63,23,42,36,35,31,29,68,23,44,36,38,39,38,38,42,78,72,89,37,65,61,55,33,67,44,80,41,66,80,50,67,66,58,48,36,73,69,57,78

InterPro domains:
  IPR005128 Alpha-acetolactate decarboxylase [PF03306] (10-232)
  IPR005128 Alpha-acetolactate decarboxylase [PIRSF001332] (7-234)
  IPR005128 Alpha-acetolactate decarboxylase [PTHR35524] (4-242)
  IPR005128 Alpha-acetolactate decarboxylase [cd17299] (7-242)

pLDDT: mean 95.6, std 7.47, range [27.72, 98.94]

Organism: NCBI:txid879819